Protein AF-A0AAW2H691-F1 (afdb_monomer_lite)

pLDDT: mean 77.67, std 19.79, range [30.47, 97.31]

InterPro domains:
  IPR005045 CDC50/LEM3 family [PF03381] (76-269)
  IPR011990 Tetratricopeptide-like helical domain superfamily [G3DSA:1.25.40.10] (344-490)
  IPR011990 Tetratricopeptide-like helical domain superfamily [G3DSA:1.25.40.10] (491-686)
  IPR011990 Tetratricopeptide-like helical domain superfamily [SSF48452] (494-654)
  IPR019734 Tetratricopeptide repeat [PF13181] (495-523)
  IPR019734 Tetratricopeptide repeat [PF13181] (530-559)
  IPR019734 Tetratricopeptide repeat [PF13181] (562-594)
  IPR019734 Tetratricopeptide repeat [PS50005] (494-527)
  IPR019734 Tetratricopeptide repeat [PS50005] (528-561)
  IPR019734 Tetratricopeptide repeat [PS50005] (562-595)
  IPR019734 Tetratricopeptide repeat [SM00028] (494-527)
  IPR019734 Tetratricopeptide repeat [SM00028] (528-561)
  IPR019734 Tetratricopeptide repeat [SM00028] (562-595)
  IPR019734 Tetratricopeptide repeat [SM00028] (596-628)

Organism: NCBI:txid328185

Secondary structure (DSSP, 8-state):
-HHHHHHHHHHHHHHTT-S------S--HHHHHHHHHHHHHHHHHHHHHHHHHHH--EEEEEE-SSEEEEEEEEESS-EEEEEEEEEES--TT-HHHHH---HHHHTT---S--GGGTTSSEETTEEESS-SHHHHT----EEEETTBPPB-TTSS-HHHHHH-------GGGEE--TTSPPPSS---GGG-HHHHHHHS--SSSEEEEEEEEEEE-SEEEEEEEEE---SSEEEEEEE---TT-S--HHHHHHHHHHHHHHHHHHHHHHHHHHHHT--TT-------HHHHHHHHHH-TTSHHHHHHH---TT--TT---B---S-HHHHHHHHHHHHHH-S--S---B-SS---HHHHHHHHHHTTS-HHHHHHHHHH-TT-HHHHHTTTT-TTS--TTHHHHHHHHHHHHHTTT-----PPPPTTSHHHHHHHHHHTT-HHHHHHHHHHHHHH-SS--TTHHHHHHHHHHTT-THHHHHHHHHHHH-TT-HHHHHHHHHHHHHTT-HHHHHHHHHHHHHH-TT-HHHHHHHHHHHHHTT-HHHHHHHHHHHHHH-TT-HHHHHHHHHHHHHTT-HHHHHHHHHHHHHH-TT-HHHHHHHHHHHHHTT-THHHHHHHHHHHTT-THHHHHHHHHHHHTT-HHHHHHHHHHHHHHH-TT-HHHHHHHHHHHHHHT-HHHHHHHHHT-

Radius of gyration: 41.48 Å; chains: 1; bounding box: 91×79×110 Å

Structure (mmCIF, N/CA/C/O backbone):
data_AF-A0AAW2H691-F1
#
_entry.id   AF-A0AAW2H691-F1
#
loop_
_atom_site.group_PDB
_atom_site.id
_atom_site.type_symbol
_atom_site.label_atom_id
_atom_site.label_alt_id
_atom_site.label_comp_id
_atom_site.label_asym_id
_atom_site.label_entity_id
_atom_site.label_seq_id
_atom_site.pdbx_PDB_ins_code
_atom_site.Cartn_x
_atom_site.Cartn_y
_atom_site.Cartn_z
_atom_site.occupancy
_atom_site.B_iso_or_equiv
_atom_site.auth_seq_id
_atom_site.auth_comp_id
_atom_site.auth_asym_id
_atom_site.auth_atom_id
_atom_site.pdbx_PDB_model_num
ATOM 1 N N . MET A 1 1 ? 37.740 -6.598 11.872 1.00 51.69 1 MET A N 1
ATOM 2 C CA . MET A 1 1 ? 37.565 -5.527 12.878 1.00 51.69 1 MET A CA 1
ATOM 3 C C . MET A 1 1 ? 37.112 -4.217 12.250 1.00 51.69 1 MET A C 1
ATOM 5 O O . MET A 1 1 ? 35.950 -3.901 12.420 1.00 51.69 1 MET A O 1
ATOM 9 N N . PHE A 1 2 ? 37.916 -3.538 11.422 1.00 54.78 2 PHE A N 1
ATOM 10 C CA . PHE A 1 2 ? 37.566 -2.215 10.861 1.00 54.78 2 PHE A CA 1
ATOM 11 C C . PHE A 1 2 ? 36.197 -2.120 10.156 1.00 54.78 2 PHE A C 1
ATOM 13 O O . PHE A 1 2 ? 35.456 -1.165 10.358 1.00 54.78 2 PHE A O 1
ATOM 20 N N . ILE A 1 3 ? 35.831 -3.127 9.356 1.00 51.53 3 ILE A N 1
ATOM 21 C CA . ILE A 1 3 ? 34.532 -3.162 8.659 1.00 51.53 3 ILE A CA 1
ATOM 22 C C . ILE A 1 3 ? 33.383 -3.421 9.641 1.00 51.53 3 ILE A C 1
ATOM 24 O O . ILE A 1 3 ? 32.302 -2.863 9.489 1.00 51.53 3 ILE A O 1
ATOM 28 N N . HIS A 1 4 ? 33.616 -4.242 10.664 1.00 60.12 4 HIS A N 1
ATOM 29 C CA . HIS A 1 4 ? 32.602 -4.560 11.664 1.00 60.12 4 HIS A CA 1
ATOM 30 C C . HIS A 1 4 ? 32.302 -3.343 12.546 1.00 60.12 4 HIS A C 1
ATOM 32 O O . HIS A 1 4 ? 31.137 -2.996 12.707 1.00 60.12 4 HIS A O 1
ATOM 38 N N . ASP A 1 5 ? 33.340 -2.627 12.986 1.00 67.81 5 ASP A N 1
ATOM 39 C CA . ASP A 1 5 ? 33.199 -1.387 13.757 1.00 67.81 5 ASP A CA 1
ATOM 40 C C . ASP A 1 5 ? 32.556 -0.269 12.931 1.00 67.81 5 ASP A C 1
ATOM 42 O O . ASP A 1 5 ? 31.710 0.474 13.429 1.00 67.81 5 ASP A O 1
ATOM 46 N N . PHE A 1 6 ? 32.895 -0.167 11.641 1.00 69.50 6 PHE A N 1
ATOM 47 C CA . PHE A 1 6 ? 32.246 0.777 10.733 1.00 69.50 6 PHE A CA 1
ATOM 48 C C . PHE A 1 6 ? 30.747 0.476 10.567 1.00 69.50 6 PHE A C 1
ATOM 50 O O . PHE A 1 6 ? 29.919 1.385 10.649 1.00 69.50 6 PHE A O 1
ATOM 57 N N . LEU A 1 7 ? 30.382 -0.797 10.386 1.00 54.78 7 LEU A N 1
ATOM 58 C CA . LEU A 1 7 ? 28.988 -1.225 10.238 1.00 54.78 7 LEU A CA 1
ATOM 59 C C . LEU A 1 7 ? 28.192 -1.083 11.541 1.00 54.78 7 LEU A C 1
ATOM 61 O O . LEU A 1 7 ? 27.039 -0.662 11.500 1.00 54.78 7 LEU A O 1
ATOM 65 N N . GLU A 1 8 ? 28.796 -1.373 12.694 1.00 66.19 8 GLU A N 1
ATOM 66 C CA . GLU A 1 8 ? 28.221 -1.104 14.018 1.00 66.19 8 GLU A CA 1
ATOM 67 C C . GLU A 1 8 ? 27.978 0.395 14.231 1.00 66.19 8 GLU A C 1
ATOM 69 O O . GLU A 1 8 ? 26.911 0.790 14.706 1.00 66.19 8 GLU A O 1
ATOM 74 N N . LYS A 1 9 ? 28.929 1.246 13.826 1.00 70.12 9 LYS A N 1
ATOM 75 C CA . LYS A 1 9 ? 28.822 2.707 13.923 1.00 70.12 9 LYS A CA 1
ATOM 76 C C . LYS A 1 9 ? 27.717 3.266 13.023 1.00 70.12 9 LYS A C 1
ATOM 78 O O . LYS A 1 9 ? 26.909 4.068 13.490 1.00 70.12 9 LYS A O 1
ATOM 83 N N . GLU A 1 10 ? 27.622 2.811 11.772 1.00 64.06 10 GLU A N 1
ATOM 84 C CA . GLU A 1 10 ? 26.516 3.159 10.862 1.00 64.06 10 GLU A CA 1
ATOM 85 C C . GLU A 1 10 ? 25.172 2.649 11.403 1.00 64.06 10 GLU A C 1
ATOM 87 O O . GLU A 1 10 ? 24.194 3.395 11.433 1.00 64.06 10 GLU A O 1
ATOM 92 N N . LYS A 1 11 ? 25.122 1.410 11.912 1.00 55.66 11 LYS A N 1
ATOM 93 C CA . LYS A 1 11 ? 23.921 0.818 12.520 1.00 55.66 11 LYS A CA 1
ATOM 94 C C . LYS A 1 11 ? 23.447 1.635 13.723 1.00 55.66 11 LYS A C 1
ATOM 96 O O . LYS A 1 11 ? 22.262 1.951 13.799 1.00 55.66 11 LYS A O 1
ATOM 101 N N . ARG A 1 12 ? 24.348 2.049 14.622 1.00 60.78 12 ARG A N 1
ATOM 102 C CA . ARG A 1 12 ? 24.020 2.938 15.753 1.00 60.78 12 ARG A CA 1
ATOM 103 C C . ARG A 1 12 ? 23.560 4.314 15.272 1.00 60.78 12 ARG A C 1
ATOM 105 O O . ARG A 1 12 ? 22.546 4.801 15.758 1.00 60.78 12 ARG A O 1
ATOM 112 N N . ALA A 1 13 ? 24.225 4.910 14.282 1.00 57.28 13 ALA A N 1
ATOM 113 C CA . ALA A 1 13 ? 23.828 6.205 13.723 1.00 57.28 13 ALA A CA 1
ATOM 114 C C . ALA A 1 13 ? 22.443 6.168 13.049 1.00 57.28 13 ALA A C 1
ATOM 116 O O . ALA A 1 13 ? 21.683 7.133 13.153 1.00 57.28 13 ALA A O 1
ATOM 117 N N . ILE A 1 14 ? 22.083 5.056 12.400 1.00 54.28 14 ILE A N 1
ATOM 118 C CA . ILE A 1 14 ? 20.759 4.836 11.799 1.00 54.28 14 ILE A CA 1
ATOM 119 C C . ILE A 1 14 ? 19.702 4.625 12.888 1.00 54.28 14 ILE A C 1
ATOM 121 O O . ILE A 1 14 ? 18.672 5.301 12.873 1.00 54.28 14 ILE A O 1
ATOM 125 N N . LEU A 1 15 ? 19.970 3.750 13.863 1.00 47.31 15 LEU A N 1
ATOM 126 C CA . LEU A 1 15 ? 19.059 3.476 14.982 1.00 47.31 15 LEU A CA 1
ATOM 127 C C . LEU A 1 15 ? 18.812 4.725 15.845 1.00 47.31 15 LEU A C 1
ATOM 129 O O . LEU A 1 15 ? 17.698 4.938 16.312 1.00 47.31 15 LEU A O 1
ATOM 133 N N . GLN A 1 16 ? 19.818 5.593 15.986 1.00 58.03 16 GLN A N 1
ATOM 134 C CA . GLN A 1 16 ? 19.736 6.863 16.717 1.00 58.03 16 GLN A CA 1
ATOM 135 C C . GLN A 1 16 ? 19.282 8.051 15.850 1.00 58.03 16 GLN A C 1
ATOM 137 O O . GLN A 1 16 ? 19.232 9.176 16.342 1.00 58.03 16 GLN A O 1
ATOM 142 N N . ARG A 1 17 ? 18.976 7.846 14.557 1.00 46.72 17 ARG A N 1
ATOM 143 C CA . ARG A 1 17 ? 18.640 8.915 13.586 1.00 46.72 17 ARG A CA 1
ATOM 144 C C . ARG A 1 17 ? 19.683 10.053 13.505 1.00 46.72 17 ARG A C 1
ATOM 146 O O . ARG A 1 17 ? 19.338 11.183 13.165 1.00 46.72 17 ARG A O 1
ATOM 153 N N . ARG A 1 18 ? 20.955 9.757 13.794 1.00 50.81 18 ARG A N 1
ATOM 154 C CA . ARG A 1 18 ? 22.105 10.687 13.775 1.00 50.81 18 ARG A CA 1
ATOM 155 C C . ARG A 1 18 ? 22.880 10.679 12.459 1.00 50.81 18 ARG A C 1
ATOM 157 O O . ARG A 1 18 ? 23.897 11.358 12.343 1.00 50.81 18 ARG A O 1
ATOM 164 N N . LYS A 1 19 ? 22.425 9.915 11.462 1.00 54.78 19 LYS A N 1
ATOM 165 C CA . LYS A 1 19 ? 23.013 9.964 10.122 1.00 54.78 19 LYS A CA 1
ATOM 166 C C . LYS A 1 19 ? 22.930 11.401 9.601 1.00 54.78 19 LYS A C 1
ATOM 168 O O . LYS A 1 19 ? 21.860 12.009 9.651 1.00 54.78 19 LYS A O 1
ATOM 173 N N . SER A 1 20 ? 24.056 11.947 9.145 1.00 53.62 20 SER A N 1
ATOM 174 C CA . SER A 1 20 ? 24.113 13.297 8.589 1.00 53.62 20 SER A CA 1
ATOM 175 C C . SER A 1 20 ? 23.133 13.392 7.419 1.00 53.62 20 SER A C 1
ATOM 177 O O . SER A 1 20 ? 23.271 12.732 6.391 1.00 53.62 20 SER A O 1
ATOM 179 N N . GLY A 1 21 ? 22.076 14.173 7.615 1.00 49.16 21 GLY A N 1
ATOM 180 C CA . GLY A 1 21 ? 21.036 14.410 6.628 1.00 49.16 21 GLY A CA 1
ATOM 181 C C . GLY A 1 21 ? 20.953 15.899 6.354 1.00 49.16 21 GLY A C 1
ATOM 182 O O . GLY A 1 21 ? 20.844 16.698 7.281 1.00 49.16 21 GLY A O 1
ATOM 183 N N . VAL A 1 22 ? 20.996 16.284 5.083 1.00 49.00 22 VAL A N 1
ATOM 184 C CA . VAL A 1 22 ? 20.744 17.672 4.695 1.00 49.00 22 VAL A CA 1
ATOM 185 C C . VAL A 1 22 ? 19.233 17.886 4.691 1.00 49.00 22 VAL A C 1
ATOM 187 O O . VAL A 1 22 ? 18.541 17.416 3.787 1.00 49.00 22 VAL A O 1
ATOM 190 N N . TYR A 1 23 ? 18.714 18.602 5.691 1.00 46.09 23 TYR A N 1
ATOM 191 C CA . TYR A 1 23 ? 17.346 19.117 5.646 1.00 46.09 23 TYR A CA 1
ATOM 192 C C . TYR A 1 23 ? 17.283 20.221 4.594 1.00 46.09 23 TYR A C 1
ATOM 194 O O . TYR A 1 23 ? 17.737 21.343 4.804 1.00 46.09 23 TYR A O 1
ATOM 202 N N . ARG A 1 24 ? 16.748 19.889 3.420 1.00 47.25 24 ARG A N 1
ATOM 203 C CA . ARG A 1 24 ? 16.497 20.876 2.369 1.00 47.25 24 ARG A CA 1
ATOM 204 C C . ARG A 1 24 ? 15.212 21.620 2.723 1.00 47.25 24 ARG A C 1
ATOM 206 O O . ARG A 1 24 ? 14.139 21.039 2.573 1.00 47.25 24 ARG A O 1
ATOM 213 N N . SER A 1 25 ? 15.312 22.874 3.173 1.00 52.81 25 SER A N 1
ATOM 214 C CA . SER A 1 25 ? 14.122 23.709 3.383 1.00 52.81 25 SER A CA 1
ATOM 215 C C . SER A 1 25 ? 13.312 23.810 2.083 1.00 52.81 25 SER A C 1
ATOM 217 O O . SER A 1 25 ? 13.848 23.770 0.961 1.00 52.81 25 SER A O 1
ATOM 219 N N . GLN A 1 26 ? 11.990 23.876 2.220 1.00 52.69 26 GLN A N 1
ATOM 220 C CA . GLN A 1 26 ? 11.104 24.052 1.081 1.00 52.69 26 GLN A CA 1
ATOM 221 C C . GLN A 1 26 ? 11.210 25.493 0.557 1.00 52.69 26 GLN A C 1
ATOM 223 O O . GLN A 1 26 ? 10.656 26.422 1.122 1.00 52.69 26 GLN A O 1
ATOM 228 N N . MET A 1 27 ? 11.893 25.608 -0.588 1.00 55.34 27 MET A N 1
ATOM 229 C CA . MET A 1 27 ? 11.710 26.624 -1.638 1.00 55.34 27 MET A CA 1
ATOM 230 C C . MET A 1 27 ? 12.271 28.048 -1.438 1.00 55.34 27 MET A C 1
ATOM 232 O O . MET A 1 27 ? 11.568 29.017 -1.729 1.00 55.34 27 MET A O 1
ATOM 236 N N . ASN A 1 28 ? 13.582 28.160 -1.191 1.00 57.62 28 ASN A N 1
ATOM 237 C CA . ASN A 1 28 ? 14.341 29.407 -1.397 1.00 57.62 28 ASN A CA 1
ATOM 238 C C . ASN A 1 28 ? 14.235 29.941 -2.843 1.00 57.62 28 ASN A C 1
ATOM 240 O O . ASN A 1 28 ? 14.207 29.154 -3.799 1.00 57.62 28 ASN A O 1
ATOM 244 N N . ILE A 1 29 ? 14.281 31.269 -3.024 1.00 61.91 29 ILE A N 1
ATOM 245 C CA . ILE A 1 29 ? 14.351 31.944 -4.345 1.00 61.91 29 ILE A CA 1
ATOM 246 C C . ILE A 1 29 ? 15.459 31.361 -5.244 1.00 61.91 29 ILE A C 1
ATOM 248 O O . ILE A 1 29 ? 15.217 31.076 -6.418 1.00 61.91 29 ILE A O 1
ATOM 252 N N . ASN A 1 30 ? 16.626 31.048 -4.673 1.00 65.75 30 ASN A N 1
ATOM 253 C CA . ASN A 1 30 ? 17.760 30.452 -5.396 1.00 65.75 30 ASN A CA 1
ATOM 254 C C . ASN A 1 30 ? 17.453 29.069 -5.991 1.00 65.75 30 ASN A C 1
ATOM 256 O O . ASN A 1 30 ? 18.055 28.647 -6.975 1.00 65.75 30 ASN A O 1
ATOM 260 N N . ARG A 1 31 ? 16.506 28.333 -5.403 1.00 68.81 31 ARG A N 1
ATOM 261 C CA . ARG A 1 31 ? 16.093 27.028 -5.923 1.00 68.81 31 ARG A CA 1
ATOM 262 C C . ARG A 1 31 ? 15.112 27.179 -7.085 1.00 68.81 31 ARG A C 1
ATOM 264 O O . ARG A 1 31 ? 15.073 26.313 -7.948 1.00 68.81 31 ARG A O 1
ATOM 271 N N . LYS A 1 32 ? 14.350 28.274 -7.132 1.00 71.19 32 LYS A N 1
ATOM 272 C CA . LYS A 1 32 ? 13.419 28.580 -8.230 1.00 71.19 32 LYS A CA 1
ATOM 273 C C . LYS A 1 32 ? 14.173 29.057 -9.468 1.00 71.19 32 LYS A C 1
ATOM 275 O O . LYS A 1 32 ? 13.913 28.558 -10.555 1.00 71.19 32 LYS A O 1
ATOM 280 N N . THR A 1 33 ? 15.183 29.912 -9.298 1.00 76.62 33 THR A N 1
ATOM 281 C CA . THR A 1 33 ? 16.105 30.272 -10.390 1.00 76.62 33 THR A CA 1
ATOM 282 C C . THR A 1 33 ? 16.872 29.054 -10.904 1.00 76.62 33 THR A C 1
ATOM 284 O O . THR A 1 33 ? 17.030 28.897 -12.112 1.00 76.62 33 THR A O 1
ATOM 287 N N . PHE A 1 34 ? 17.256 28.130 -10.016 1.00 82.44 34 PHE A N 1
ATOM 288 C CA . PHE A 1 34 ? 17.839 26.847 -10.412 1.00 82.44 34 PHE A CA 1
ATOM 289 C C . PHE A 1 34 ? 16.868 25.976 -11.227 1.00 82.44 34 PHE A C 1
ATOM 291 O O . PHE A 1 34 ? 17.248 25.464 -12.274 1.00 82.44 34 PHE A O 1
ATOM 298 N N . VAL A 1 35 ? 15.610 25.823 -10.791 1.00 86.00 35 VAL A N 1
ATOM 299 C CA . VAL A 1 35 ? 14.591 25.043 -11.524 1.00 86.00 35 VAL A CA 1
ATOM 300 C C . VAL A 1 35 ? 14.300 25.656 -12.896 1.00 86.00 35 VAL A C 1
ATOM 302 O O . VAL A 1 35 ? 14.228 24.921 -13.880 1.00 86.00 35 VAL A O 1
ATOM 305 N N . LEU A 1 36 ? 14.214 26.986 -12.988 1.00 89.31 36 LEU A N 1
ATOM 306 C CA . LEU A 1 36 ? 14.107 27.687 -14.268 1.00 89.31 36 LEU A CA 1
ATOM 307 C C . LEU A 1 36 ? 15.329 27.423 -15.162 1.00 89.31 36 LEU A C 1
ATOM 309 O O . LEU A 1 36 ? 15.171 27.129 -16.344 1.00 89.31 36 LEU A O 1
ATOM 313 N N . GLY A 1 37 ? 16.537 27.463 -14.593 1.00 90.75 37 GLY A N 1
ATOM 314 C CA . GLY A 1 37 ? 17.774 27.126 -15.302 1.00 90.75 37 GLY A CA 1
ATOM 315 C C . GLY A 1 37 ? 17.771 25.698 -15.852 1.00 90.75 37 GLY A C 1
ATOM 316 O O . GLY A 1 37 ? 18.134 25.486 -17.006 1.00 90.75 37 GLY A O 1
ATOM 317 N N . VAL A 1 38 ? 17.284 24.725 -15.074 1.00 92.00 38 VAL A N 1
ATOM 318 C CA . VAL A 1 38 ? 17.109 23.331 -15.525 1.00 92.00 38 VAL A CA 1
ATOM 319 C C . VAL A 1 38 ? 16.088 23.236 -16.663 1.00 92.00 38 VAL A C 1
ATOM 321 O O . VAL A 1 38 ? 16.323 22.516 -17.635 1.00 92.00 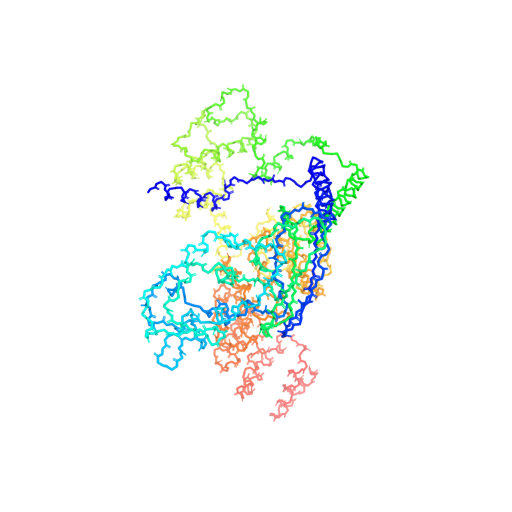38 VAL A O 1
ATOM 324 N N . GLY A 1 39 ? 14.974 23.969 -16.577 1.00 94.00 39 GLY A N 1
ATOM 325 C CA . GLY A 1 39 ? 13.968 24.028 -17.639 1.00 94.00 39 GLY A CA 1
ATOM 326 C C . GLY A 1 39 ? 14.544 24.552 -18.958 1.00 94.00 39 GLY A C 1
ATOM 327 O O . GLY A 1 39 ? 14.438 23.885 -19.988 1.00 94.00 39 GLY A O 1
ATOM 328 N N . LEU A 1 40 ? 15.239 25.693 -18.916 1.00 94.62 40 LEU A N 1
ATOM 329 C CA . LEU A 1 40 ? 15.889 26.295 -20.087 1.00 94.62 40 LEU A CA 1
ATOM 330 C C . LEU A 1 40 ? 16.988 25.400 -20.674 1.00 94.62 40 LEU A C 1
ATOM 332 O O . LEU A 1 40 ? 17.075 25.254 -21.894 1.00 94.62 40 LEU A O 1
ATOM 336 N N . LEU A 1 41 ? 17.788 24.756 -19.820 1.00 95.31 41 LEU A N 1
ATOM 337 C CA . LEU A 1 41 ? 18.822 23.819 -20.255 1.00 95.31 41 LEU A CA 1
ATOM 338 C C . LEU A 1 41 ? 18.223 22.617 -20.998 1.00 95.31 41 LEU A C 1
ATOM 340 O O . LEU A 1 41 ? 18.747 22.222 -22.036 1.00 95.31 41 LEU A O 1
ATOM 344 N N . ASN A 1 42 ? 17.109 22.059 -20.513 1.00 95.50 42 ASN A N 1
ATOM 345 C CA . ASN A 1 42 ? 16.426 20.951 -21.186 1.00 95.50 42 ASN A CA 1
ATOM 346 C C . ASN A 1 42 ? 15.892 21.344 -22.565 1.00 95.50 42 ASN A C 1
ATOM 348 O O . ASN A 1 42 ? 16.020 20.563 -23.509 1.00 95.50 42 ASN A O 1
ATOM 352 N N . VAL A 1 43 ? 15.347 22.558 -22.702 1.00 96.38 43 VAL A N 1
ATOM 353 C CA . VAL A 1 43 ? 14.928 23.079 -24.010 1.00 96.38 43 VAL A CA 1
ATOM 354 C C . VAL A 1 43 ? 16.134 23.207 -24.940 1.00 96.38 43 VAL A C 1
ATOM 356 O O . VAL A 1 43 ? 16.074 22.716 -26.063 1.00 96.38 43 VAL A O 1
ATOM 359 N N . ALA A 1 44 ? 17.242 23.790 -24.473 1.00 96.00 44 ALA A N 1
ATOM 360 C CA . ALA A 1 44 ? 18.457 23.953 -25.275 1.00 96.00 44 ALA A CA 1
ATOM 361 C C . ALA A 1 44 ? 19.069 22.608 -25.712 1.00 96.00 44 ALA A C 1
ATOM 363 O O . ALA A 1 44 ? 19.406 22.421 -26.879 1.00 96.00 44 ALA A O 1
ATOM 364 N N . LEU A 1 45 ? 19.180 21.636 -24.804 1.00 94.25 45 LEU A N 1
ATOM 365 C CA . LEU A 1 45 ? 19.681 20.300 -25.141 1.00 94.25 45 LEU A CA 1
ATOM 366 C C . LEU A 1 45 ? 18.736 19.567 -26.102 1.00 94.25 45 LEU A C 1
ATOM 368 O O . LEU A 1 45 ? 19.190 18.937 -27.057 1.00 94.25 45 LEU A O 1
ATOM 372 N N . GLY A 1 46 ? 17.424 19.685 -25.885 1.00 94.69 46 GLY A N 1
ATOM 373 C CA . GLY A 1 46 ? 16.411 19.104 -26.758 1.00 94.69 46 GLY A CA 1
ATOM 374 C C . GLY A 1 46 ? 16.444 19.686 -28.174 1.00 94.69 46 GLY A C 1
ATOM 375 O O . GLY A 1 46 ? 16.343 18.930 -29.139 1.00 94.69 46 GLY A O 1
ATOM 376 N N . THR A 1 47 ? 16.648 20.999 -28.329 1.00 93.88 47 THR A N 1
ATOM 377 C CA . THR A 1 47 ? 16.759 21.642 -29.650 1.00 93.88 47 THR A CA 1
ATOM 378 C C . THR A 1 47 ? 18.062 21.290 -30.361 1.00 93.88 47 THR A C 1
ATOM 380 O O . THR A 1 47 ? 18.027 21.000 -31.557 1.00 93.88 47 THR A O 1
ATOM 383 N N . ILE A 1 48 ? 19.191 21.227 -29.644 1.00 92.38 48 ILE A N 1
ATOM 384 C CA . ILE A 1 48 ? 20.466 20.742 -30.199 1.00 92.38 48 ILE A CA 1
ATOM 385 C C . ILE A 1 48 ? 20.294 19.317 -30.732 1.00 92.38 48 ILE A C 1
ATOM 387 O O . ILE A 1 48 ? 20.668 19.035 -31.869 1.00 92.38 48 ILE A O 1
ATOM 391 N N . LEU A 1 49 ? 19.670 18.435 -29.947 1.00 92.06 49 LEU A N 1
ATOM 392 C CA . LEU A 1 49 ? 19.421 17.049 -30.338 1.00 92.06 49 LEU A CA 1
ATOM 393 C C . LEU A 1 49 ? 18.438 16.938 -31.519 1.00 92.06 49 LEU A C 1
ATOM 395 O O . LEU A 1 49 ? 18.621 16.124 -32.422 1.00 92.06 49 LEU A O 1
ATOM 399 N N . ALA A 1 50 ? 17.404 17.780 -31.559 1.00 92.25 50 ALA A N 1
ATOM 400 C CA . ALA A 1 50 ? 16.497 17.840 -32.703 1.00 92.25 50 ALA A CA 1
ATOM 401 C C . ALA A 1 50 ? 17.243 18.254 -33.980 1.00 92.25 50 ALA A C 1
ATOM 403 O O . ALA A 1 50 ? 17.017 17.687 -35.050 1.00 92.25 50 ALA A O 1
ATOM 404 N N . PHE A 1 51 ? 18.173 19.203 -33.868 1.00 91.12 51 PHE A N 1
ATOM 405 C CA . PHE A 1 51 ? 18.966 19.678 -34.993 1.00 91.12 51 PHE A CA 1
ATOM 406 C C . PHE A 1 51 ? 19.980 18.640 -35.486 1.00 91.12 51 PHE A C 1
ATOM 408 O O . PHE A 1 51 ? 20.150 18.483 -36.699 1.00 91.12 51 PHE A O 1
ATOM 415 N N . THR A 1 52 ? 20.613 17.883 -34.582 1.00 89.31 52 THR A N 1
ATOM 416 C CA . THR A 1 52 ? 21.487 16.766 -34.978 1.00 89.31 52 THR A CA 1
ATOM 417 C C . THR A 1 52 ? 20.693 15.690 -35.718 1.00 89.31 52 THR A C 1
ATOM 419 O O . THR A 1 52 ? 21.099 15.285 -36.806 1.00 89.31 52 THR A O 1
ATOM 422 N N . TYR A 1 53 ? 19.514 15.297 -35.222 1.00 90.81 53 TYR A N 1
ATOM 423 C CA . TYR A 1 53 ? 18.650 14.326 -35.907 1.00 90.81 53 TYR A CA 1
ATOM 424 C C . TYR A 1 53 ? 18.038 14.838 -37.214 1.00 90.81 53 TYR A C 1
ATOM 426 O O . TYR A 1 53 ? 17.791 14.045 -38.126 1.00 90.81 53 TYR A O 1
ATOM 434 N N . ALA A 1 54 ? 17.778 16.141 -37.330 1.00 87.88 54 ALA A N 1
ATOM 435 C CA . ALA A 1 54 ? 17.305 16.747 -38.572 1.00 87.88 54 ALA A CA 1
ATOM 436 C C . ALA A 1 54 ? 18.382 16.706 -39.667 1.00 87.88 54 ALA A C 1
ATOM 438 O O . ALA A 1 54 ? 18.058 16.515 -40.839 1.00 87.88 54 ALA A O 1
ATOM 439 N N . ARG A 1 55 ? 19.657 16.853 -39.281 1.00 86.94 55 ARG A N 1
ATOM 440 C CA . ARG A 1 55 ? 20.809 16.786 -40.191 1.00 86.94 55 ARG A CA 1
ATOM 441 C C . ARG A 1 55 ? 21.256 15.366 -40.526 1.00 86.94 55 ARG A C 1
ATOM 443 O O . ARG A 1 55 ? 21.908 15.207 -41.555 1.00 86.94 55 ARG A O 1
ATOM 450 N N . LEU A 1 56 ? 20.919 14.387 -39.685 1.00 88.44 56 LEU A N 1
ATOM 451 C CA . LEU A 1 56 ? 21.286 12.986 -39.867 1.00 88.44 56 LEU A CA 1
ATOM 452 C C . LEU A 1 56 ? 20.603 12.399 -41.106 1.00 88.44 56 LEU A C 1
ATOM 454 O O . LEU A 1 56 ? 19.366 12.366 -41.191 1.00 88.44 56 LEU A O 1
ATOM 458 N N . HIS A 1 57 ? 21.403 11.909 -42.052 1.00 88.56 57 HIS A N 1
ATOM 459 C CA . HIS A 1 57 ? 20.875 11.189 -43.200 1.00 88.56 57 HIS A CA 1
ATOM 460 C C . HIS A 1 57 ? 20.599 9.727 -42.830 1.00 88.56 57 HIS A C 1
ATOM 462 O O . HIS A 1 57 ? 21.479 9.003 -42.362 1.00 88.56 57 HIS A O 1
ATOM 468 N N . GLN A 1 58 ? 19.351 9.300 -43.031 1.00 90.31 58 GLN A N 1
ATOM 469 C CA . GLN A 1 58 ? 18.926 7.921 -42.831 1.00 90.31 58 GLN A CA 1
ATOM 470 C C . GLN A 1 58 ? 17.992 7.506 -43.966 1.00 90.31 58 GLN A C 1
ATOM 472 O O . GLN A 1 58 ? 17.042 8.228 -44.280 1.00 90.31 58 GLN A O 1
ATOM 477 N N . VAL A 1 59 ? 18.238 6.330 -44.536 1.00 91.62 59 VAL A N 1
ATOM 478 C CA . VAL A 1 59 ? 17.408 5.706 -45.572 1.00 91.62 59 VAL A CA 1
ATOM 479 C C . VAL A 1 59 ? 16.929 4.360 -45.046 1.00 91.62 59 VAL A C 1
ATOM 481 O O . VAL A 1 59 ? 17.706 3.614 -44.461 1.00 91.62 59 VAL A O 1
ATOM 484 N N . THR A 1 60 ? 15.638 4.066 -45.189 1.00 93.25 60 THR A N 1
ATOM 485 C CA . THR A 1 60 ? 15.029 2.793 -44.774 1.00 93.25 60 THR A CA 1
ATOM 486 C C . THR A 1 60 ? 14.358 2.161 -45.981 1.00 93.25 60 THR A C 1
ATOM 488 O O . THR A 1 60 ? 13.566 2.823 -46.645 1.00 93.25 60 THR A O 1
ATOM 491 N N . ILE A 1 61 ? 14.708 0.913 -46.273 1.00 94.19 61 ILE A N 1
ATOM 492 C CA . ILE A 1 61 ? 14.241 0.168 -47.443 1.00 94.19 61 ILE A CA 1
ATOM 493 C C . ILE A 1 61 ? 13.572 -1.101 -46.935 1.00 94.19 61 ILE A C 1
ATOM 495 O O . ILE A 1 61 ? 14.235 -1.964 -46.361 1.00 94.19 61 ILE A O 1
ATOM 499 N N . GLU A 1 62 ? 12.263 -1.206 -47.128 1.00 93.94 62 GLU A N 1
ATOM 500 C CA . GLU A 1 62 ? 11.506 -2.427 -46.850 1.00 93.94 62 GLU A CA 1
ATOM 501 C C . GLU A 1 62 ? 11.635 -3.394 -48.030 1.00 93.94 62 GLU A C 1
ATOM 503 O O . GLU A 1 62 ? 11.626 -2.973 -49.188 1.00 93.94 62 GLU A O 1
ATOM 508 N N . TYR A 1 63 ? 11.784 -4.687 -47.744 1.00 93.81 63 TYR A N 1
ATOM 509 C CA . TYR A 1 63 ? 11.998 -5.705 -48.774 1.00 93.81 63 TYR A CA 1
ATOM 510 C C . TYR A 1 63 ? 11.224 -6.999 -48.465 1.00 93.81 63 TYR A C 1
ATOM 512 O O . TYR A 1 63 ? 10.915 -7.278 -47.301 1.00 93.81 63 TYR A O 1
ATOM 520 N N . PRO A 1 64 ? 10.860 -7.788 -49.498 1.00 90.00 64 PRO A N 1
ATOM 521 C CA . PRO A 1 64 ? 9.999 -8.958 -49.338 1.00 90.00 64 PRO A CA 1
ATOM 522 C C . PRO A 1 64 ? 10.681 -10.096 -48.568 1.00 90.00 64 PRO A C 1
ATOM 524 O O . PRO A 1 64 ? 11.906 -10.177 -48.473 1.00 90.00 64 PRO A O 1
ATOM 527 N N . GLN A 1 65 ? 9.873 -11.026 -48.046 1.00 85.69 65 GLN A N 1
ATOM 528 C CA . GLN A 1 65 ? 10.352 -12.169 -47.257 1.00 85.69 65 GLN A CA 1
ATOM 529 C C . GLN A 1 65 ? 11.175 -13.188 -48.057 1.00 85.69 65 GLN A C 1
ATOM 531 O O . GLN A 1 65 ? 12.047 -13.830 -47.479 1.00 85.69 65 GLN A O 1
ATOM 536 N N . ARG A 1 66 ? 10.907 -13.345 -49.359 1.00 88.12 66 ARG A N 1
ATOM 537 C CA . ARG A 1 66 ? 11.648 -14.242 -50.257 1.00 88.12 66 ARG A CA 1
ATOM 538 C C . ARG A 1 66 ? 11.893 -13.572 -51.604 1.00 88.12 66 ARG A C 1
ATOM 540 O O . ARG A 1 66 ? 11.003 -12.889 -52.107 1.00 88.12 66 ARG A O 1
ATOM 547 N N . GLY A 1 67 ? 13.062 -13.820 -52.190 1.00 89.75 67 GLY A N 1
ATOM 548 C CA . GLY A 1 67 ? 13.436 -13.361 -53.531 1.00 89.75 67 GLY A CA 1
ATOM 549 C C . GLY A 1 67 ? 14.545 -12.311 -53.528 1.00 89.75 67 GLY A C 1
ATOM 550 O O . GLY A 1 67 ? 15.157 -12.035 -52.498 1.00 89.75 67 GLY A O 1
ATOM 551 N N . THR A 1 68 ? 14.810 -11.737 -54.698 1.00 91.25 68 THR A N 1
ATOM 552 C CA . THR A 1 68 ? 15.857 -10.731 -54.897 1.00 91.25 68 THR A CA 1
ATOM 553 C C . THR A 1 68 ? 15.259 -9.351 -55.143 1.00 91.25 68 THR A C 1
ATOM 555 O O . THR A 1 68 ? 14.346 -9.219 -55.958 1.00 91.25 68 THR A O 1
ATOM 558 N N . LEU A 1 69 ? 15.785 -8.321 -54.480 1.00 92.69 69 LEU A N 1
ATOM 559 C CA . LEU A 1 69 ? 15.407 -6.923 -54.705 1.00 92.69 69 LEU A CA 1
ATOM 560 C C . LEU A 1 69 ? 16.649 -6.103 -55.056 1.00 92.69 69 LEU A C 1
ATOM 562 O O . LEU A 1 69 ? 17.597 -6.058 -54.275 1.00 92.69 69 LEU A O 1
ATOM 566 N N . SER A 1 70 ? 16.606 -5.414 -56.194 1.00 92.12 70 SER A N 1
ATOM 567 C CA . SER A 1 70 ? 17.604 -4.415 -56.577 1.00 92.12 70 SER A CA 1
ATOM 568 C C . SER A 1 70 ? 17.030 -3.020 -56.349 1.00 92.12 70 SER A C 1
ATOM 570 O O . SER A 1 70 ? 15.993 -2.674 -56.916 1.00 92.12 70 SER A O 1
ATOM 572 N N . TYR A 1 71 ? 17.685 -2.222 -55.510 1.00 91.44 71 TYR A N 1
ATOM 573 C CA . TYR A 1 71 ? 17.240 -0.879 -55.139 1.00 91.44 71 TYR A CA 1
ATOM 574 C C . TYR A 1 71 ? 18.334 0.155 -55.419 1.00 91.44 71 TYR A C 1
ATOM 576 O O . TYR A 1 71 ? 19.475 -0.009 -54.992 1.00 91.44 71 TYR A O 1
ATOM 584 N N . SER A 1 72 ? 17.975 1.247 -56.100 1.00 92.06 72 SER A N 1
ATOM 585 C CA . SER A 1 72 ? 18.875 2.383 -56.331 1.00 92.06 72 SER A CA 1
ATOM 586 C C . SER A 1 72 ? 18.933 3.264 -55.081 1.00 92.06 72 SER A C 1
ATOM 588 O O . SER A 1 72 ? 18.040 4.078 -54.836 1.00 92.06 72 SER A O 1
ATOM 590 N N . LEU A 1 73 ? 19.998 3.122 -54.297 1.00 89.75 73 LEU A N 1
ATOM 591 C CA . LEU A 1 73 ? 20.271 3.907 -53.099 1.00 89.75 73 LEU A CA 1
ATOM 592 C C . LEU A 1 73 ? 20.852 5.275 -53.481 1.00 89.75 73 LEU A C 1
ATOM 594 O O . LEU A 1 73 ? 21.962 5.358 -53.997 1.00 89.75 73 LEU A O 1
ATOM 598 N N . ASP A 1 74 ? 20.106 6.348 -53.220 1.00 89.62 74 ASP A N 1
ATOM 599 C CA . ASP A 1 74 ? 20.548 7.724 -53.473 1.00 89.62 74 ASP A CA 1
ATOM 600 C C . ASP A 1 74 ? 21.220 8.324 -52.228 1.00 89.62 74 ASP A C 1
ATOM 602 O O . ASP A 1 74 ? 20.555 8.671 -51.246 1.00 89.62 74 ASP A O 1
ATOM 606 N N . ILE A 1 75 ? 22.551 8.426 -52.261 1.00 90.19 75 ILE A N 1
ATOM 607 C CA . ILE A 1 75 ? 23.374 8.917 -51.156 1.00 90.19 75 ILE A CA 1
ATOM 608 C C . ILE A 1 75 ? 23.639 10.410 -51.319 1.00 90.19 75 ILE A C 1
ATOM 610 O O . ILE A 1 75 ? 24.309 10.861 -52.249 1.00 90.19 75 ILE A O 1
ATOM 614 N N . LYS A 1 76 ? 23.153 11.202 -50.357 1.00 86.62 76 LYS A N 1
ATOM 615 C CA . LYS A 1 76 ? 23.249 12.672 -50.410 1.00 86.62 76 LYS A CA 1
ATOM 616 C C . LYS A 1 76 ? 24.629 13.220 -50.041 1.00 86.62 76 LYS A C 1
ATOM 618 O O . LYS A 1 76 ? 24.962 14.339 -50.447 1.00 86.62 76 LYS A O 1
ATOM 623 N N . ARG A 1 77 ? 25.409 12.480 -49.248 1.00 87.00 77 ARG A N 1
ATOM 624 C CA . ARG A 1 77 ? 26.717 12.892 -48.715 1.00 87.00 77 ARG A CA 1
ATOM 625 C C . ARG A 1 77 ? 27.669 11.706 -48.637 1.00 87.00 77 ARG A C 1
ATOM 627 O O . ARG A 1 77 ? 27.262 10.649 -48.160 1.00 87.00 77 ARG A O 1
ATOM 634 N N . SER A 1 78 ? 28.917 11.921 -49.052 1.00 90.88 78 SER A N 1
ATOM 635 C CA . SER A 1 78 ? 29.983 10.931 -48.911 1.00 90.88 78 SER A CA 1
ATOM 636 C C . SER A 1 78 ? 30.355 10.773 -47.439 1.00 90.88 78 SER A C 1
ATOM 638 O O . SER A 1 78 ? 30.827 11.735 -46.831 1.00 90.88 78 SER A O 1
ATOM 640 N N . ALA A 1 79 ? 30.113 9.598 -46.864 1.00 89.56 79 ALA A N 1
ATOM 641 C CA . ALA A 1 79 ? 30.391 9.300 -45.462 1.00 89.56 79 ALA A CA 1
ATOM 642 C C . ALA A 1 79 ? 30.454 7.784 -45.228 1.00 89.56 79 ALA A C 1
ATOM 644 O O . ALA A 1 79 ? 30.062 6.985 -46.080 1.00 89.56 79 ALA A O 1
ATOM 645 N N . GLU A 1 80 ? 30.919 7.390 -44.046 1.00 91.00 80 GLU A N 1
ATOM 646 C CA . GLU A 1 80 ? 30.724 6.033 -43.542 1.00 91.00 80 GLU A CA 1
ATOM 647 C C . GLU A 1 80 ? 29.274 5.877 -43.062 1.00 91.00 80 GLU A C 1
ATOM 649 O O . GLU A 1 80 ? 28.781 6.680 -42.269 1.00 91.00 80 GLU A O 1
ATOM 654 N N . TYR A 1 81 ? 28.581 4.848 -43.541 1.00 92.19 81 TYR A N 1
ATOM 655 C CA . TYR A 1 81 ? 27.218 4.511 -43.154 1.00 92.19 81 TYR A CA 1
ATOM 656 C C . TYR A 1 81 ? 27.206 3.206 -42.366 1.00 92.19 81 TYR A C 1
ATOM 658 O O . TYR A 1 81 ? 27.769 2.192 -42.777 1.00 92.19 81 TYR A O 1
ATOM 666 N N . ASN A 1 82 ? 26.487 3.218 -41.247 1.00 93.75 82 ASN A N 1
ATOM 667 C CA . ASN A 1 82 ? 26.125 2.004 -40.535 1.00 93.75 82 ASN A CA 1
ATOM 668 C C . ASN A 1 82 ? 24.899 1.390 -41.208 1.00 93.75 82 ASN A C 1
ATOM 670 O O . ASN A 1 82 ? 23.851 2.038 -41.323 1.00 93.75 82 ASN A O 1
ATOM 674 N N . MET A 1 83 ? 25.028 0.134 -41.614 1.00 94.00 83 MET A N 1
ATOM 675 C CA . MET A 1 83 ? 23.946 -0.647 -42.183 1.00 94.00 83 MET A CA 1
ATOM 676 C C . MET A 1 83 ? 23.318 -1.504 -41.089 1.00 94.00 83 MET A C 1
ATOM 678 O O . MET A 1 83 ? 23.949 -2.407 -40.542 1.00 94.00 83 MET A O 1
ATOM 682 N N . TYR A 1 84 ? 22.058 -1.234 -40.772 1.00 95.06 84 TYR A N 1
ATOM 683 C CA . TYR A 1 84 ? 21.277 -2.005 -39.816 1.00 95.06 84 TYR A CA 1
ATOM 684 C C . TYR A 1 84 ? 20.232 -2.852 -40.529 1.00 95.06 84 TYR A C 1
ATOM 686 O O . TYR A 1 84 ? 19.565 -2.385 -41.449 1.00 95.06 84 TYR A O 1
ATOM 694 N N . ILE A 1 85 ? 20.009 -4.058 -40.025 1.00 94.69 85 ILE A N 1
ATOM 695 C CA . ILE A 1 85 ? 18.782 -4.804 -40.298 1.00 94.69 85 ILE A CA 1
ATOM 696 C C . ILE A 1 85 ? 17.739 -4.412 -39.256 1.00 94.69 85 ILE A C 1
ATOM 698 O O . ILE A 1 85 ? 18.023 -4.391 -38.057 1.00 94.69 85 ILE A O 1
ATOM 702 N N . GLN A 1 86 ? 16.540 -4.072 -39.708 1.00 95.12 86 GLN A N 1
ATOM 703 C CA . GLN A 1 86 ? 15.383 -3.804 -38.870 1.00 95.12 86 GLN A CA 1
ATOM 704 C C . GLN A 1 86 ? 14.383 -4.942 -39.046 1.00 95.12 86 GLN A C 1
ATOM 706 O O . GLN A 1 86 ? 13.907 -5.194 -40.152 1.00 95.12 86 GLN A O 1
ATOM 711 N N . LEU A 1 87 ? 14.054 -5.603 -37.942 1.00 94.81 87 LEU A N 1
ATOM 712 C CA . LEU A 1 87 ? 13.038 -6.649 -37.894 1.00 94.81 87 LEU A CA 1
ATOM 713 C C . LEU A 1 87 ? 11.884 -6.173 -37.034 1.00 94.81 87 LEU A C 1
ATOM 715 O O . LEU A 1 87 ? 12.108 -5.623 -35.958 1.00 94.81 87 LEU A O 1
ATOM 719 N N . SER A 1 88 ? 10.660 -6.377 -37.514 1.00 94.06 88 SER A N 1
ATOM 720 C CA . SER A 1 88 ? 9.431 -6.058 -36.786 1.00 94.06 88 SER A CA 1
ATOM 721 C C . SER A 1 88 ? 8.528 -7.283 -36.698 1.00 94.06 88 SER A C 1
ATOM 723 O O . SER A 1 88 ? 8.423 -8.060 -37.647 1.00 94.06 88 SER A O 1
ATOM 725 N N . GLY A 1 89 ? 7.882 -7.457 -35.544 1.00 92.38 89 GLY A N 1
ATOM 726 C CA . GLY A 1 89 ? 7.057 -8.634 -35.259 1.00 92.38 89 GLY A CA 1
ATOM 727 C C . GLY A 1 89 ? 7.866 -9.872 -34.857 1.00 92.38 89 GLY A C 1
ATOM 728 O O . GLY A 1 89 ? 7.356 -10.984 -34.963 1.00 92.38 89 GLY A O 1
ATOM 729 N N . PHE A 1 90 ? 9.113 -9.700 -34.395 1.00 93.38 90 PHE A N 1
ATOM 730 C CA . PHE A 1 90 ? 9.977 -10.793 -33.939 1.00 93.38 90 PHE A CA 1
ATOM 731 C C . PHE A 1 90 ? 10.321 -10.637 -32.450 1.00 93.38 90 PHE A C 1
ATOM 733 O O . PHE A 1 90 ? 10.962 -9.673 -32.042 1.00 93.38 90 PHE A O 1
ATOM 740 N N . TYR A 1 91 ? 9.891 -11.583 -31.613 1.00 93.25 91 TYR A N 1
ATOM 741 C CA . TYR A 1 91 ? 9.900 -11.439 -30.151 1.00 93.25 91 TYR A CA 1
ATOM 742 C C . TYR A 1 91 ? 11.103 -12.130 -29.490 1.00 93.25 91 TYR A C 1
ATOM 744 O O . TYR A 1 91 ? 10.979 -13.230 -28.950 1.00 93.25 91 TYR A O 1
ATOM 752 N N . GLN A 1 92 ? 12.257 -11.456 -29.458 1.00 92.12 92 GLN A N 1
ATOM 753 C CA . GLN A 1 92 ? 13.472 -11.971 -28.799 1.00 92.12 92 GLN A CA 1
ATOM 754 C C . GLN A 1 92 ? 13.357 -12.086 -27.268 1.00 92.12 92 GLN A C 1
ATOM 756 O O . GLN A 1 92 ? 14.078 -12.859 -26.645 1.00 92.12 92 GLN A O 1
ATOM 761 N N . THR A 1 93 ? 12.433 -11.355 -26.645 1.00 92.56 93 THR A N 1
ATOM 762 C CA . THR A 1 93 ? 12.207 -11.382 -25.190 1.00 92.56 93 THR A CA 1
ATOM 763 C C . THR A 1 93 ? 11.259 -12.478 -24.723 1.00 92.56 93 THR A C 1
ATOM 765 O O . THR A 1 93 ? 11.048 -12.628 -23.517 1.00 92.56 93 THR A O 1
ATOM 768 N N . TYR A 1 94 ? 10.676 -13.262 -25.636 1.00 93.19 94 TYR A N 1
ATOM 769 C CA . TYR A 1 94 ? 9.808 -14.363 -25.241 1.00 93.19 94 TYR A CA 1
ATOM 770 C C . TYR A 1 94 ? 10.582 -15.351 -24.362 1.00 93.19 94 TYR A C 1
ATOM 772 O O . TYR A 1 94 ? 11.655 -15.816 -24.739 1.00 93.19 94 TYR A O 1
ATOM 780 N N . LEU A 1 95 ? 10.037 -15.688 -23.188 1.00 90.75 95 LEU A N 1
ATOM 781 C CA . LEU A 1 95 ? 10.778 -16.392 -22.134 1.00 90.75 95 LEU A CA 1
ATOM 782 C C . LEU A 1 95 ? 11.429 -17.695 -22.615 1.00 90.75 95 LEU A C 1
ATOM 784 O O . LEU A 1 95 ? 12.565 -17.981 -22.244 1.00 90.75 95 LEU A O 1
ATOM 788 N N . LYS A 1 96 ? 10.718 -18.480 -23.436 1.00 90.56 96 LYS A N 1
ATOM 789 C CA . LYS A 1 96 ? 11.267 -19.725 -23.992 1.00 90.56 96 LYS A CA 1
ATOM 790 C C . LYS A 1 96 ? 12.384 -19.450 -24.996 1.00 90.56 96 LYS A C 1
ATOM 792 O O . LYS A 1 96 ? 13.371 -20.165 -24.986 1.00 90.56 96 LYS A O 1
ATOM 797 N N . TYR A 1 97 ? 12.255 -18.409 -25.819 1.00 92.75 97 TYR A N 1
ATOM 798 C CA . TYR A 1 97 ? 13.280 -18.022 -26.788 1.00 92.75 97 TYR A CA 1
ATOM 799 C C . TYR A 1 97 ? 14.545 -17.532 -26.076 1.00 92.75 97 TYR A C 1
ATOM 801 O O . TYR A 1 97 ? 15.616 -18.082 -26.292 1.00 92.75 97 TYR A O 1
ATOM 809 N N . ALA A 1 98 ? 14.407 -16.579 -25.149 1.00 91.81 98 ALA A N 1
ATOM 810 C CA . ALA A 1 98 ? 15.527 -15.957 -24.443 1.00 91.81 98 ALA A CA 1
ATOM 811 C C . ALA A 1 98 ? 16.346 -16.937 -23.582 1.00 91.81 98 ALA A C 1
ATOM 813 O O . ALA A 1 98 ? 17.531 -16.715 -23.348 1.00 91.81 98 ALA A O 1
ATOM 814 N N . LYS A 1 99 ? 15.718 -18.016 -23.097 1.00 91.31 99 LYS A N 1
ATOM 815 C CA . LYS A 1 99 ? 16.388 -19.072 -22.322 1.00 91.31 99 LYS A CA 1
ATOM 816 C C . LYS A 1 99 ? 16.970 -20.193 -23.183 1.00 91.31 99 LYS A C 1
ATOM 818 O O . LYS A 1 99 ? 17.762 -20.973 -22.663 1.00 91.31 99 LYS A O 1
ATOM 823 N N . SER A 1 100 ? 16.582 -20.282 -24.456 1.00 93.88 100 SER A N 1
ATOM 824 C CA . SER A 1 100 ? 16.939 -21.391 -25.340 1.00 93.88 100 SER A CA 1
ATOM 825 C C . SER A 1 100 ? 18.330 -21.195 -25.939 1.00 93.88 100 SER A C 1
ATOM 827 O O . SER A 1 100 ? 18.476 -20.808 -27.100 1.00 93.88 100 SER A O 1
ATOM 829 N N . ILE A 1 101 ? 19.347 -21.409 -25.098 1.00 91.62 101 ILE A N 1
ATOM 830 C CA . ILE A 1 101 ? 20.770 -21.319 -25.437 1.00 91.62 101 ILE A CA 1
ATOM 831 C C . ILE A 1 101 ? 21.644 -22.074 -24.424 1.00 91.62 101 ILE A C 1
ATOM 833 O O . ILE A 1 101 ? 21.295 -22.187 -23.246 1.00 91.62 101 ILE A O 1
ATOM 837 N N . SER A 1 102 ? 22.806 -22.567 -24.864 1.00 92.88 102 SER A N 1
ATOM 838 C CA . SER A 1 102 ? 23.833 -23.148 -23.993 1.00 92.88 102 SER A CA 1
ATOM 839 C C . SER A 1 102 ? 25.070 -22.256 -23.938 1.00 92.88 102 SER A C 1
ATOM 841 O O . SER A 1 102 ? 25.802 -22.102 -24.915 1.00 92.88 102 SER A O 1
ATOM 843 N N . ILE A 1 103 ? 25.329 -21.683 -22.762 1.00 90.56 103 ILE A N 1
ATOM 844 C CA . ILE A 1 103 ? 26.505 -20.832 -22.527 1.00 90.56 103 ILE A CA 1
ATOM 845 C C . ILE A 1 103 ? 27.794 -21.667 -22.559 1.00 90.56 103 ILE A C 1
ATOM 847 O O . ILE A 1 103 ? 28.820 -21.181 -23.029 1.00 90.56 103 ILE A O 1
ATOM 851 N N . SER A 1 104 ? 27.753 -22.920 -22.097 1.00 91.06 104 SER A N 1
ATOM 852 C CA . SER A 1 104 ? 28.908 -23.825 -22.142 1.00 91.06 104 SER A CA 1
ATOM 853 C C . SER A 1 104 ? 29.334 -24.133 -23.576 1.00 91.06 104 SER A C 1
ATOM 855 O O . SER A 1 104 ? 30.524 -24.048 -23.880 1.00 91.06 104 SER A O 1
ATOM 857 N N . GLN A 1 105 ? 28.375 -24.365 -24.485 1.00 91.75 105 GLN A N 1
ATOM 858 C CA . GLN A 1 105 ? 28.688 -24.533 -25.908 1.00 91.75 105 GLN A CA 1
ATOM 859 C C . GLN A 1 105 ? 29.356 -23.285 -26.499 1.00 91.75 105 GLN A C 1
ATOM 861 O O . GLN A 1 105 ? 30.350 -23.413 -27.208 1.00 91.75 105 GLN A O 1
ATOM 866 N N . LEU A 1 106 ? 28.861 -22.081 -26.183 1.00 90.62 106 LEU A N 1
ATOM 867 C CA . LEU A 1 106 ? 29.469 -20.832 -26.666 1.00 90.62 106 LEU A CA 1
ATOM 868 C C . LEU A 1 106 ? 30.902 -20.644 -26.153 1.00 90.62 106 LEU A C 1
ATOM 870 O O . LEU A 1 106 ? 31.771 -20.209 -26.901 1.00 90.62 106 LEU A O 1
ATOM 874 N N . LYS A 1 107 ? 31.176 -21.039 -24.904 1.00 91.56 107 LYS A N 1
ATOM 875 C CA . LYS A 1 107 ? 32.528 -21.027 -24.321 1.00 91.56 107 LYS A CA 1
ATOM 876 C C . LYS A 1 107 ? 33.468 -22.085 -24.918 1.00 91.56 107 LYS A C 1
ATOM 878 O O . LYS A 1 107 ? 34.634 -22.138 -24.518 1.00 91.56 107 LYS A O 1
ATOM 883 N N . GLY A 1 108 ? 32.987 -22.903 -25.856 1.00 89.50 108 GLY A N 1
ATOM 884 C CA . GLY A 1 108 ? 33.741 -23.953 -26.535 1.00 89.50 108 GLY A CA 1
ATOM 885 C C . GLY A 1 108 ? 33.819 -25.273 -25.762 1.00 89.50 108 GLY A C 1
ATOM 886 O O . GLY A 1 108 ? 34.608 -26.146 -26.123 1.00 89.50 108 GLY A O 1
ATOM 887 N N . GLU A 1 109 ? 33.040 -25.443 -24.691 1.00 90.69 109 GLU A N 1
ATOM 888 C CA . GLU A 1 109 ? 33.015 -26.676 -23.898 1.00 90.69 109 GLU A CA 1
ATOM 889 C C . GLU A 1 109 ? 32.147 -27.749 -24.578 1.00 90.69 109 GLU A C 1
ATOM 891 O O . GLU A 1 109 ? 31.029 -27.480 -25.025 1.00 90.69 109 GLU A O 1
ATOM 896 N N . ALA A 1 110 ? 32.651 -28.985 -24.629 1.00 88.19 110 ALA A N 1
ATOM 897 C CA . ALA A 1 110 ? 31.888 -30.139 -25.093 1.00 88.19 110 ALA A CA 1
ATOM 898 C C . ALA A 1 110 ? 31.089 -30.734 -23.919 1.00 88.19 110 ALA A C 1
ATOM 900 O O . ALA A 1 110 ? 31.639 -31.469 -23.101 1.00 88.19 110 ALA A O 1
ATOM 901 N N . THR A 1 111 ? 29.810 -30.372 -23.799 1.00 85.06 111 THR A N 1
ATOM 902 C CA . THR A 1 111 ? 28.919 -30.727 -22.680 1.00 85.06 111 THR A CA 1
ATOM 903 C C . THR A 1 111 ? 27.681 -31.489 -23.147 1.00 85.06 111 THR A C 1
ATOM 905 O O . THR A 1 111 ? 26.939 -31.001 -23.993 1.00 85.06 111 THR A O 1
ATOM 908 N N . GLU A 1 112 ? 27.374 -32.628 -22.531 1.00 79.81 112 GLU A N 1
ATOM 909 C CA . GLU A 1 112 ? 26.184 -33.415 -22.892 1.00 79.81 112 GLU A CA 1
ATOM 910 C C . GLU A 1 112 ? 24.870 -32.905 -22.273 1.00 79.81 112 GLU A C 1
ATOM 912 O O . GLU A 1 112 ? 23.793 -33.231 -22.787 1.00 79.81 112 GLU A O 1
ATOM 917 N N . ASP A 1 113 ? 24.945 -32.096 -21.207 1.00 81.50 113 ASP A N 1
ATOM 918 C CA . ASP A 1 113 ? 23.786 -31.476 -20.555 1.00 81.50 113 ASP A CA 1
ATOM 919 C C . ASP A 1 113 ? 23.371 -30.186 -21.275 1.00 81.50 113 ASP A C 1
ATOM 921 O O . ASP A 1 113 ? 23.965 -29.121 -21.104 1.00 81.50 113 ASP A O 1
ATOM 925 N N . ILE A 1 114 ? 22.357 -30.305 -22.135 1.00 82.44 114 ILE A N 1
ATOM 926 C CA . ILE A 1 114 ? 21.906 -29.239 -23.040 1.00 82.44 114 ILE A CA 1
ATOM 927 C C . ILE A 1 114 ? 20.387 -29.016 -22.926 1.00 82.44 114 ILE A C 1
ATOM 929 O O . ILE A 1 114 ? 19.717 -28.582 -23.863 1.00 82.44 114 ILE A O 1
ATOM 933 N N . ARG A 1 115 ? 19.818 -29.291 -21.746 1.00 85.44 115 ARG A N 1
ATOM 934 C CA . ARG A 1 115 ? 18.374 -29.130 -21.486 1.00 85.44 115 ARG A CA 1
ATOM 935 C C . ARG A 1 115 ? 17.896 -27.689 -21.663 1.00 85.44 115 ARG A C 1
ATOM 937 O O . ARG A 1 115 ? 16.746 -27.449 -22.010 1.00 85.44 115 ARG A O 1
ATOM 944 N N . SER A 1 116 ? 18.778 -26.708 -21.453 1.00 86.94 116 SER A N 1
ATOM 945 C CA . SER A 1 116 ? 18.436 -25.295 -21.650 1.00 86.94 116 SER A CA 1
ATOM 946 C C . SER A 1 116 ? 18.077 -24.964 -23.099 1.00 86.94 116 SER A C 1
ATOM 948 O O . SER A 1 116 ? 17.354 -24.002 -23.321 1.00 86.94 116 SER A O 1
ATOM 950 N N . CYS A 1 117 ? 18.532 -25.758 -24.074 1.00 89.44 117 CYS A N 1
ATOM 951 C CA . CYS A 1 117 ? 18.294 -25.533 -25.499 1.00 89.44 117 CYS A CA 1
ATOM 952 C C . CYS A 1 117 ? 17.014 -26.173 -26.046 1.00 89.44 117 CYS A C 1
ATOM 954 O O . CYS A 1 117 ? 16.736 -26.017 -27.236 1.00 89.44 117 CYS A O 1
ATOM 956 N N . ASP A 1 118 ? 16.221 -26.864 -25.222 1.00 88.12 118 ASP A N 1
ATOM 957 C CA . ASP A 1 118 ? 14.991 -27.504 -25.690 1.00 88.12 118 ASP A CA 1
ATOM 958 C C . ASP A 1 118 ? 14.036 -26.474 -26.338 1.00 88.12 118 ASP A C 1
ATOM 960 O O . ASP A 1 118 ? 13.884 -25.352 -25.836 1.00 88.12 118 ASP A O 1
ATOM 964 N N . PRO A 1 119 ? 13.399 -26.811 -27.479 1.00 88.44 119 PRO A N 1
ATOM 965 C CA . PRO A 1 119 ? 13.349 -28.132 -28.121 1.00 88.44 119 PRO A CA 1
ATOM 966 C C . PRO A 1 119 ? 14.510 -28.442 -29.090 1.00 88.44 119 PRO A C 1
ATOM 968 O O . PRO A 1 119 ? 14.563 -29.541 -29.628 1.00 88.44 119 PRO A O 1
ATOM 971 N N . LEU A 1 120 ? 15.423 -27.499 -29.345 1.00 91.88 120 LEU A N 1
ATOM 972 C CA . LEU A 1 120 ? 16.502 -27.632 -30.337 1.00 91.88 120 LEU A CA 1
ATOM 973 C C . LEU A 1 120 ? 17.839 -27.981 -29.674 1.00 91.88 120 LEU A C 1
ATOM 975 O O . LEU A 1 120 ? 18.834 -27.272 -29.839 1.00 91.88 120 LEU A O 1
ATOM 979 N N . SER A 1 121 ? 17.850 -29.059 -28.892 1.00 91.00 121 SER A N 1
ATOM 980 C CA . SER A 1 121 ? 19.048 -29.556 -28.207 1.00 91.00 121 SER A CA 1
ATOM 981 C C . SER A 1 121 ? 19.779 -30.640 -29.010 1.00 91.00 121 SER A C 1
ATOM 983 O O . SER A 1 121 ? 21.012 -30.635 -29.073 1.00 91.00 121 SER A O 1
ATOM 985 N N . ARG A 1 122 ? 19.040 -31.549 -29.659 1.00 90.06 122 ARG A N 1
ATOM 986 C CA . ARG A 1 122 ? 19.576 -32.668 -30.451 1.00 90.06 122 ARG A CA 1
ATOM 987 C C . ARG A 1 122 ? 18.737 -32.912 -31.701 1.00 90.06 122 ARG A C 1
ATOM 989 O O . ARG A 1 122 ? 17.532 -32.677 -31.689 1.00 90.06 122 ARG A O 1
ATOM 996 N N . ASP A 1 123 ? 19.383 -33.424 -32.741 1.00 87.19 123 ASP A N 1
ATOM 997 C CA . ASP A 1 123 ? 18.725 -33.972 -33.926 1.00 87.19 123 ASP A CA 1
ATOM 998 C C . ASP A 1 123 ? 19.195 -35.422 -34.105 1.00 87.19 123 ASP A C 1
ATOM 1000 O O . ASP A 1 123 ? 20.394 -35.705 -34.210 1.00 87.19 123 ASP A O 1
ATOM 1004 N N . ALA A 1 124 ? 18.246 -36.354 -34.028 1.00 85.19 124 ALA A N 1
ATOM 1005 C CA . ALA A 1 124 ? 18.502 -37.782 -33.851 1.00 85.19 124 ALA A CA 1
ATOM 1006 C C . ALA A 1 124 ? 19.507 -38.071 -32.707 1.00 85.19 124 ALA A C 1
ATOM 1008 O O . ALA A 1 124 ? 19.204 -37.842 -31.535 1.00 85.19 124 ALA A O 1
ATOM 1009 N N . SER A 1 125 ? 20.698 -38.592 -33.026 1.00 84.50 125 SER A N 1
ATOM 1010 C CA . SER A 1 125 ? 21.764 -38.907 -32.062 1.00 84.50 125 SER A CA 1
ATOM 1011 C C . SER A 1 125 ? 22.837 -37.818 -31.937 1.00 84.50 125 SER A C 1
ATOM 1013 O O . SER A 1 125 ? 23.682 -37.908 -31.043 1.00 84.50 125 SER A O 1
ATOM 1015 N N . LYS A 1 126 ? 22.806 -36.782 -32.789 1.00 90.06 126 LYS A N 1
ATOM 1016 C CA . LYS A 1 126 ? 23.815 -35.715 -32.833 1.00 90.06 126 LYS A CA 1
ATOM 1017 C C . LYS A 1 126 ? 23.366 -34.476 -32.064 1.00 90.06 126 LYS A C 1
ATOM 1019 O O . LYS A 1 126 ? 22.183 -34.138 -31.998 1.00 90.06 126 LYS A O 1
ATOM 1024 N N . ILE A 1 127 ? 24.331 -33.782 -31.472 1.00 91.88 127 ILE A N 1
ATOM 1025 C CA . ILE A 1 127 ? 24.108 -32.538 -30.735 1.00 91.88 127 ILE A CA 1
ATOM 1026 C C . ILE A 1 127 ? 23.990 -31.381 -31.728 1.00 91.88 127 ILE A C 1
ATOM 1028 O O . ILE A 1 127 ? 24.842 -31.223 -32.598 1.00 91.88 127 ILE A O 1
ATOM 1032 N N . ILE A 1 128 ? 22.972 -30.534 -31.587 1.00 93.88 128 ILE A N 1
ATOM 1033 C CA . ILE A 1 128 ? 22.894 -29.311 -32.393 1.00 93.88 128 ILE A CA 1
ATOM 1034 C C . ILE A 1 128 ? 23.932 -28.318 -31.850 1.00 93.88 128 ILE A C 1
ATOM 1036 O O . ILE A 1 128 ? 23.971 -28.048 -30.647 1.00 93.88 128 ILE A O 1
ATOM 1040 N N . TYR A 1 129 ? 24.790 -27.782 -32.716 1.00 92.94 129 TYR A N 1
ATOM 1041 C CA . TYR A 1 129 ? 25.800 -26.787 -32.349 1.00 92.94 129 TYR A CA 1
ATOM 1042 C C . TYR A 1 129 ? 25.735 -25.603 -33.318 1.00 92.94 129 TYR A C 1
ATOM 1044 O O . TYR A 1 129 ? 25.895 -25.838 -34.505 1.00 92.94 129 TYR A O 1
ATOM 1052 N N . PRO A 1 130 ? 25.535 -24.352 -32.864 1.00 93.75 130 PRO A N 1
ATOM 1053 C CA . PRO A 1 130 ? 25.091 -23.965 -31.524 1.00 93.75 130 PRO A CA 1
ATOM 1054 C C . PRO A 1 130 ? 23.605 -24.305 -31.310 1.00 93.75 130 PRO A C 1
ATOM 1056 O O . PRO A 1 130 ? 22.775 -24.067 -32.183 1.00 93.75 130 PRO A O 1
ATOM 1059 N N . CYS A 1 131 ? 23.255 -24.857 -30.147 1.00 93.50 131 CYS A N 1
ATOM 1060 C CA . CYS A 1 131 ? 21.882 -25.263 -29.844 1.00 93.50 131 CYS A CA 1
ATOM 1061 C C . CYS A 1 131 ? 20.964 -24.096 -29.459 1.00 93.50 131 CYS A C 1
ATOM 1063 O O . CYS A 1 131 ? 21.408 -23.034 -29.010 1.00 93.50 131 CYS A O 1
ATOM 1065 N N . GLY A 1 132 ? 19.658 -24.353 -29.547 1.00 94.31 132 GLY A N 1
ATOM 1066 C CA . GLY A 1 132 ? 18.618 -23.461 -29.049 1.00 94.31 132 GLY A CA 1
ATOM 1067 C C . GLY A 1 132 ? 18.001 -22.536 -30.099 1.00 94.31 132 GLY A C 1
ATOM 1068 O O . GLY A 1 132 ? 18.488 -22.374 -31.220 1.00 94.31 132 GLY A O 1
ATOM 1069 N N . LEU A 1 133 ? 16.868 -21.940 -29.731 1.00 93.94 133 LEU A N 1
ATOM 1070 C CA . LEU A 1 133 ? 16.035 -21.138 -30.631 1.00 93.94 133 LEU A CA 1
ATOM 1071 C C . LEU A 1 133 ? 16.752 -19.876 -31.123 1.00 93.94 133 LEU A C 1
ATOM 1073 O O . LEU A 1 133 ? 16.571 -19.512 -32.281 1.00 93.94 133 LEU A O 1
ATOM 1077 N N . ILE A 1 134 ? 17.579 -19.248 -30.276 1.00 93.81 134 ILE A N 1
ATOM 1078 C CA . ILE A 1 134 ? 18.287 -18.000 -30.609 1.00 93.81 134 ILE A CA 1
ATOM 1079 C C . ILE A 1 134 ? 19.256 -18.226 -31.769 1.00 93.81 134 ILE A C 1
ATOM 1081 O O . ILE A 1 134 ? 19.240 -17.490 -32.754 1.00 93.81 134 ILE A O 1
ATOM 1085 N N . ALA A 1 135 ? 20.086 -19.261 -31.642 1.00 92.75 135 ALA A N 1
ATOM 1086 C CA . ALA A 1 135 ? 21.055 -19.661 -32.649 1.00 92.75 135 ALA A CA 1
ATOM 1087 C C . ALA A 1 135 ? 20.368 -20.115 -33.940 1.00 92.75 135 ALA A C 1
ATOM 1089 O O . ALA A 1 135 ? 20.723 -19.657 -35.024 1.00 92.75 135 ALA A O 1
ATOM 1090 N N . ASN A 1 136 ? 19.353 -20.977 -33.830 1.00 93.94 136 ASN A N 1
ATOM 1091 C CA . ASN A 1 136 ? 18.660 -21.506 -34.998 1.00 93.94 136 ASN A CA 1
ATOM 1092 C C . ASN A 1 136 ? 18.031 -20.398 -35.852 1.00 93.94 136 ASN A C 1
ATOM 1094 O O . ASN A 1 136 ? 18.147 -20.429 -37.070 1.00 93.94 136 ASN A O 1
ATOM 1098 N N . SER A 1 137 ? 17.419 -19.384 -35.235 1.00 93.75 137 SER A N 1
ATOM 1099 C CA . SER A 1 137 ? 16.786 -18.280 -35.964 1.00 93.75 137 SER A CA 1
ATOM 1100 C C . SER A 1 137 ? 17.748 -17.145 -36.341 1.00 93.75 137 SER A C 1
ATOM 1102 O O . SER A 1 137 ? 17.291 -16.007 -36.490 1.00 93.75 137 SER A O 1
ATOM 1104 N N . LEU A 1 138 ? 19.056 -17.412 -36.448 1.00 93.50 138 LEU A N 1
ATOM 1105 C CA . LEU A 1 138 ? 20.050 -16.445 -36.920 1.00 93.50 138 LEU A CA 1
ATOM 1106 C C . LEU A 1 138 ? 19.624 -15.845 -38.264 1.00 93.50 138 LEU A C 1
ATOM 1108 O O . LEU A 1 138 ? 19.147 -16.547 -39.152 1.00 93.50 138 LEU A O 1
ATOM 1112 N N . PHE A 1 139 ? 19.800 -14.536 -38.403 1.00 92.56 139 PHE A N 1
ATOM 1113 C CA . PHE A 1 139 ? 19.478 -13.815 -39.625 1.00 92.56 139 PHE A CA 1
ATOM 1114 C C . PHE A 1 139 ? 20.435 -14.192 -40.774 1.00 92.56 139 PHE A C 1
ATOM 1116 O O . PHE A 1 139 ? 21.648 -14.182 -40.579 1.00 92.56 139 PHE A O 1
ATOM 1123 N N . GLN A 1 140 ? 19.894 -14.509 -41.957 1.00 89.62 140 GLN A N 1
ATOM 1124 C CA . GLN A 1 140 ? 20.647 -15.111 -43.074 1.00 89.62 140 GLN A CA 1
ATOM 1125 C C . GLN A 1 140 ? 20.511 -14.388 -44.424 1.00 89.62 140 GLN A C 1
ATOM 1127 O O . GLN A 1 140 ? 21.069 -14.864 -45.410 1.00 89.62 140 GLN A O 1
ATOM 1132 N N . ASP A 1 141 ? 19.792 -13.262 -44.507 1.00 92.19 141 ASP A N 1
ATOM 1133 C CA . ASP A 1 141 ? 19.696 -12.545 -45.787 1.00 92.19 141 ASP A CA 1
ATOM 1134 C C . ASP A 1 141 ? 21.054 -11.940 -46.183 1.00 92.19 141 ASP A C 1
ATOM 1136 O O . ASP A 1 141 ? 21.831 -11.476 -45.337 1.00 92.19 141 ASP A O 1
ATOM 1140 N N . GLY A 1 142 ? 21.323 -11.946 -47.489 1.00 91.25 142 GLY A N 1
ATOM 1141 C CA . GLY A 1 142 ? 22.552 -11.438 -48.088 1.00 91.25 142 GLY A CA 1
ATOM 1142 C C . GLY A 1 142 ? 22.370 -10.038 -48.665 1.00 91.25 142 GLY A C 1
ATOM 1143 O O . GLY A 1 142 ? 21.356 -9.738 -49.298 1.00 91.25 142 GLY A O 1
ATOM 1144 N N . PHE A 1 143 ? 23.381 -9.187 -48.491 1.00 92.38 143 PHE A N 1
ATOM 1145 C CA . PHE A 1 143 ? 23.391 -7.832 -49.038 1.00 92.38 143 PHE A CA 1
ATOM 1146 C C . PHE A 1 143 ? 24.676 -7.577 -49.816 1.00 92.38 143 PHE A C 1
ATOM 1148 O O . PHE A 1 143 ? 25.773 -7.830 -49.317 1.00 92.38 143 PHE A O 1
ATOM 1155 N N . ARG A 1 144 ? 24.540 -7.054 -51.037 1.00 91.81 144 ARG A N 1
ATOM 1156 C CA . ARG A 1 144 ? 25.662 -6.653 -51.890 1.00 91.81 144 ARG A CA 1
ATOM 1157 C C . ARG A 1 144 ? 25.450 -5.230 -52.382 1.00 91.81 144 ARG A C 1
ATOM 1159 O O . ARG A 1 144 ? 24.390 -4.915 -52.918 1.00 91.81 144 ARG A O 1
ATOM 1166 N N . ILE A 1 145 ? 26.463 -4.392 -52.206 1.00 89.69 145 ILE A N 1
ATOM 1167 C CA . ILE A 1 145 ? 26.502 -3.021 -52.716 1.00 89.69 145 ILE A CA 1
ATOM 1168 C C . ILE A 1 145 ? 27.549 -2.991 -53.829 1.00 89.69 145 ILE A C 1
ATOM 1170 O O . ILE A 1 145 ? 28.622 -3.575 -53.677 1.00 89.69 145 ILE A O 1
ATOM 1174 N N . GLU A 1 146 ? 27.230 -2.366 -54.960 1.00 85.94 146 GLU A N 1
ATOM 1175 C CA . GLU A 1 146 ? 28.150 -2.287 -56.100 1.00 85.94 146 GLU A CA 1
ATOM 1176 C C . GLU A 1 146 ? 29.520 -1.722 -55.700 1.00 85.94 146 GLU A C 1
ATOM 1178 O O . GLU A 1 146 ? 29.620 -0.626 -55.153 1.00 85.94 146 GLU A O 1
ATOM 1183 N N . ASN A 1 147 ? 30.581 -2.481 -56.000 1.00 78.06 147 ASN A N 1
ATOM 1184 C CA . ASN A 1 147 ? 31.987 -2.099 -55.830 1.00 78.06 147 ASN A CA 1
ATOM 1185 C C . ASN A 1 147 ? 32.394 -1.645 -54.412 1.00 78.06 147 ASN A C 1
ATOM 1187 O O . ASN A 1 147 ? 33.416 -0.980 -54.259 1.00 78.06 147 ASN A O 1
ATOM 1191 N N . GLN A 1 148 ? 31.630 -2.014 -53.378 1.00 85.12 148 GLN A N 1
ATOM 1192 C CA . GLN A 1 148 ? 31.918 -1.673 -51.983 1.00 85.12 148 GLN A CA 1
ATOM 1193 C C . GLN A 1 148 ? 31.824 -2.913 -51.092 1.00 85.12 148 GLN A C 1
ATOM 1195 O O . GLN A 1 148 ? 30.842 -3.656 -51.129 1.00 85.12 148 GLN A O 1
ATOM 1200 N N . ALA A 1 149 ? 32.849 -3.129 -50.268 1.00 84.56 149 ALA A N 1
ATOM 1201 C CA . ALA A 1 149 ? 32.845 -4.189 -49.268 1.00 84.56 149 ALA A CA 1
ATOM 1202 C C . ALA A 1 149 ? 32.195 -3.693 -47.969 1.00 84.56 149 ALA A C 1
ATOM 1204 O O . ALA A 1 149 ? 32.442 -2.573 -47.523 1.00 84.56 149 ALA A O 1
ATOM 1205 N N . LEU A 1 150 ? 31.372 -4.544 -47.357 1.00 89.12 150 LEU A N 1
ATOM 1206 C CA . LEU A 1 150 ? 30.843 -4.309 -46.016 1.00 89.12 150 LEU A CA 1
ATOM 1207 C C . LEU A 1 150 ? 31.903 -4.712 -44.987 1.00 89.12 150 LEU A C 1
ATOM 1209 O O . LEU A 1 150 ? 32.317 -5.869 -44.956 1.00 89.12 150 LEU A O 1
ATOM 1213 N N . ASP A 1 151 ? 32.309 -3.773 -44.135 1.00 90.38 151 ASP A N 1
ATOM 1214 C CA . ASP A 1 151 ? 33.133 -4.055 -42.963 1.00 90.38 151 ASP A CA 1
ATOM 1215 C C . ASP A 1 151 ? 32.262 -4.662 -41.855 1.00 90.38 151 ASP A C 1
ATOM 1217 O O . ASP A 1 151 ? 31.289 -4.060 -41.383 1.00 90.38 151 ASP A O 1
ATOM 1221 N N . VAL A 1 152 ? 32.615 -5.881 -41.455 1.00 88.75 152 VAL A N 1
ATOM 1222 C CA . VAL A 1 152 ? 31.907 -6.686 -40.454 1.00 88.75 152 VAL A CA 1
ATOM 1223 C C . VAL A 1 152 ? 32.751 -6.848 -39.181 1.00 88.75 152 VAL A C 1
ATOM 1225 O O . VAL A 1 152 ? 32.228 -7.248 -38.141 1.00 88.75 152 VAL A O 1
ATOM 1228 N N . ASP A 1 153 ? 34.035 -6.477 -39.192 1.00 77.19 153 ASP A N 1
ATOM 1229 C CA . ASP A 1 153 ? 34.996 -6.887 -38.158 1.00 77.19 153 ASP A CA 1
ATOM 1230 C C . ASP A 1 153 ? 34.819 -6.189 -36.796 1.00 77.19 153 ASP A C 1
ATOM 1232 O O . ASP A 1 153 ? 35.486 -6.534 -35.823 1.00 77.19 153 ASP A O 1
ATOM 1236 N N . ASN A 1 154 ? 33.865 -5.262 -36.666 1.00 83.81 154 ASN A N 1
ATOM 1237 C CA . ASN A 1 154 ? 33.541 -4.572 -35.412 1.00 83.81 154 ASN A CA 1
ATOM 1238 C C . ASN A 1 154 ? 32.041 -4.274 -35.251 1.00 83.81 154 ASN A C 1
ATOM 1240 O O . ASN A 1 154 ? 31.650 -3.186 -34.816 1.00 83.81 154 ASN A O 1
ATOM 1244 N N . ILE A 1 155 ? 31.178 -5.230 -35.607 1.00 88.62 155 ILE A N 1
ATOM 1245 C CA . ILE A 1 155 ? 29.719 -5.072 -35.448 1.00 88.62 155 ILE A CA 1
ATOM 1246 C C . ILE A 1 155 ? 29.186 -5.470 -34.058 1.00 88.62 155 ILE A C 1
ATOM 1248 O O . ILE A 1 155 ? 28.003 -5.280 -33.779 1.00 88.62 155 ILE A O 1
ATOM 1252 N N . THR A 1 156 ? 30.047 -6.001 -33.183 1.00 88.94 156 THR A N 1
ATOM 1253 C CA . THR A 1 156 ? 29.705 -6.492 -31.834 1.00 88.94 156 THR A CA 1
ATOM 1254 C C . THR A 1 156 ? 30.619 -5.951 -30.755 1.00 88.94 156 THR A C 1
ATOM 1256 O O . THR A 1 156 ? 31.779 -5.632 -31.014 1.00 88.94 156 THR A O 1
ATOM 1259 N N . TRP A 1 157 ? 30.135 -5.948 -29.513 1.00 87.12 157 TRP A N 1
ATOM 1260 C CA . TRP A 1 157 ? 30.950 -5.576 -28.364 1.00 87.12 157 TRP A CA 1
ATOM 1261 C C . TRP A 1 157 ? 32.111 -6.570 -28.160 1.00 87.12 157 TRP A C 1
ATOM 1263 O O . TRP A 1 157 ? 31.894 -7.785 -28.215 1.00 87.12 157 TRP A O 1
ATOM 1273 N N . PRO A 1 158 ? 33.339 -6.100 -27.863 1.00 87.62 158 PRO A N 1
ATOM 1274 C CA . PRO A 1 158 ? 34.485 -6.987 -27.635 1.00 87.62 158 PRO A CA 1
ATOM 1275 C C . PRO A 1 158 ? 34.262 -8.004 -26.503 1.00 87.62 158 PRO A C 1
ATOM 1277 O O . PRO A 1 158 ? 34.727 -9.140 -26.582 1.00 87.62 158 PRO A O 1
ATOM 1280 N N . SER A 1 159 ? 33.511 -7.617 -25.467 1.00 86.75 159 SER A N 1
ATOM 1281 C CA . SER A 1 159 ? 33.138 -8.488 -24.347 1.00 86.75 159 SER A CA 1
ATOM 1282 C C . SER A 1 159 ? 32.256 -9.653 -24.790 1.00 86.75 159 SER A C 1
ATOM 1284 O O . SER A 1 159 ? 32.506 -10.785 -24.390 1.00 86.75 159 SER A O 1
ATOM 1286 N N . GLU A 1 160 ? 31.270 -9.406 -25.648 1.00 84.94 160 GLU A N 1
ATOM 1287 C CA . GLU A 1 160 ? 30.384 -10.441 -26.190 1.00 84.94 160 GLU A CA 1
ATOM 1288 C C . GLU A 1 160 ? 31.132 -11.374 -27.139 1.00 84.94 160 GLU A C 1
ATOM 1290 O O . GLU A 1 160 ? 31.003 -12.592 -27.036 1.00 84.94 160 GLU A O 1
ATOM 1295 N N . LYS A 1 161 ? 31.995 -10.817 -27.998 1.00 86.50 161 LYS A N 1
ATOM 1296 C CA . LYS A 1 161 ? 32.851 -11.609 -28.889 1.00 86.50 161 LYS A CA 1
ATOM 1297 C C . LYS A 1 161 ? 33.759 -12.559 -28.104 1.00 86.50 161 LYS A C 1
ATOM 1299 O O . LYS A 1 161 ? 33.922 -13.710 -28.488 1.00 86.50 161 LYS A O 1
ATOM 1304 N N . SER A 1 162 ? 34.307 -12.103 -26.976 1.00 87.88 162 SER A N 1
ATOM 1305 C CA . SER A 1 162 ? 35.211 -12.902 -26.136 1.00 87.88 162 SER A CA 1
ATOM 1306 C C . SER A 1 162 ? 34.547 -14.124 -25.480 1.00 87.88 162 SER A C 1
ATOM 1308 O O . SER A 1 162 ? 35.241 -15.059 -25.067 1.00 87.88 162 SER A O 1
ATOM 1310 N N . LEU A 1 163 ? 33.210 -14.129 -25.386 1.00 87.38 163 LEU A N 1
ATOM 1311 C CA . LEU A 1 163 ? 32.441 -15.253 -24.849 1.00 87.38 163 LEU A CA 1
ATOM 1312 C C . LEU A 1 163 ? 32.401 -16.440 -25.812 1.00 87.38 163 LEU A C 1
ATOM 1314 O O . LEU A 1 163 ? 32.283 -17.571 -25.342 1.00 87.38 163 LEU A O 1
ATOM 1318 N N . ILE A 1 164 ? 32.502 -16.186 -27.120 1.00 91.12 164 ILE A N 1
ATOM 1319 C CA . ILE A 1 164 ? 32.456 -17.222 -28.149 1.00 91.12 164 ILE A CA 1
ATOM 1320 C C . ILE A 1 164 ? 33.873 -17.712 -28.415 1.00 91.12 164 ILE A C 1
ATOM 1322 O O . ILE A 1 164 ? 34.726 -16.969 -28.900 1.00 91.12 164 ILE A O 1
ATOM 1326 N N . LYS A 1 165 ? 34.127 -18.979 -28.103 1.00 92.25 165 LYS A N 1
ATOM 1327 C CA . LYS A 1 165 ? 35.428 -19.618 -28.315 1.00 92.25 165 LYS A CA 1
ATOM 1328 C C . LYS A 1 165 ? 35.310 -20.765 -29.317 1.00 92.25 165 LYS A C 1
ATOM 1330 O O . LYS A 1 165 ? 34.222 -21.319 -29.478 1.00 92.25 165 LYS A O 1
ATOM 1335 N N . PRO A 1 166 ? 36.420 -21.152 -29.969 1.00 92.56 166 PRO A N 1
ATOM 1336 C CA . PRO A 1 166 ? 36.451 -22.348 -30.796 1.00 92.56 166 PRO A CA 1
ATOM 1337 C C . PRO A 1 166 ? 35.982 -23.576 -30.011 1.00 92.56 166 PRO A C 1
ATOM 1339 O O . PRO A 1 166 ? 36.324 -23.757 -28.839 1.00 92.56 166 PRO A O 1
ATOM 1342 N N . THR A 1 167 ? 35.183 -24.408 -30.668 1.00 92.94 167 THR A N 1
ATOM 1343 C CA . THR A 1 167 ? 34.579 -25.588 -30.053 1.00 92.94 167 THR A CA 1
ATOM 1344 C C . THR A 1 167 ? 35.578 -26.717 -29.836 1.00 92.94 167 THR A C 1
ATOM 1346 O O . THR A 1 167 ? 36.522 -26.888 -30.604 1.00 92.94 167 THR A O 1
ATOM 1349 N N . ARG A 1 168 ? 35.338 -27.522 -28.797 1.00 93.00 168 ARG A N 1
ATOM 1350 C CA . ARG A 1 168 ? 36.049 -28.783 -28.534 1.00 93.00 168 ARG A CA 1
ATOM 1351 C C . ARG A 1 168 ? 35.293 -30.022 -29.029 1.00 93.00 168 ARG A C 1
ATOM 1353 O O . ARG A 1 168 ? 35.783 -31.134 -28.839 1.00 93.00 168 ARG A O 1
ATOM 1360 N N . TYR A 1 169 ? 34.109 -29.854 -29.622 1.00 90.19 169 TYR A N 1
ATOM 1361 C CA . TYR A 1 169 ? 33.365 -30.959 -30.230 1.00 90.19 169 TYR A CA 1
ATOM 1362 C C . TYR A 1 169 ? 34.060 -31.491 -31.484 1.00 90.19 169 TYR A C 1
ATOM 1364 O O . TYR A 1 169 ? 34.705 -30.744 -32.221 1.00 90.19 169 TYR A O 1
ATOM 1372 N N . ARG A 1 170 ? 33.868 -32.785 -31.757 1.00 90.88 170 ARG A N 1
ATOM 1373 C CA . ARG A 1 170 ? 34.263 -33.408 -33.028 1.00 90.88 170 ARG A CA 1
ATOM 1374 C C . ARG A 1 170 ? 33.116 -33.357 -34.031 1.00 90.88 170 ARG A C 1
ATOM 1376 O O . ARG A 1 170 ? 31.953 -33.345 -33.630 1.00 90.88 170 ARG A O 1
ATOM 1383 N N . PHE A 1 171 ? 33.436 -33.372 -35.323 1.00 91.06 171 PHE A N 1
ATOM 1384 C CA . PHE A 1 171 ? 32.446 -33.270 -36.400 1.00 91.06 171 PHE A CA 1
ATOM 1385 C C . PHE A 1 171 ? 31.366 -34.363 -36.331 1.00 91.06 171 PHE A C 1
ATOM 1387 O O . PHE A 1 171 ? 30.196 -34.101 -36.593 1.00 91.06 171 PHE A O 1
ATOM 1394 N N . GLU A 1 172 ? 31.712 -35.579 -35.902 1.00 89.88 172 GLU A N 1
ATOM 1395 C CA . GLU A 1 172 ? 30.770 -36.702 -35.821 1.00 89.88 172 GLU A CA 1
ATOM 1396 C C . GLU A 1 172 ? 29.705 -36.509 -34.731 1.00 89.88 172 GLU A C 1
ATOM 1398 O O . GLU A 1 172 ? 28.618 -37.080 -34.822 1.00 89.88 172 GLU A O 1
ATOM 1403 N N . GLN A 1 1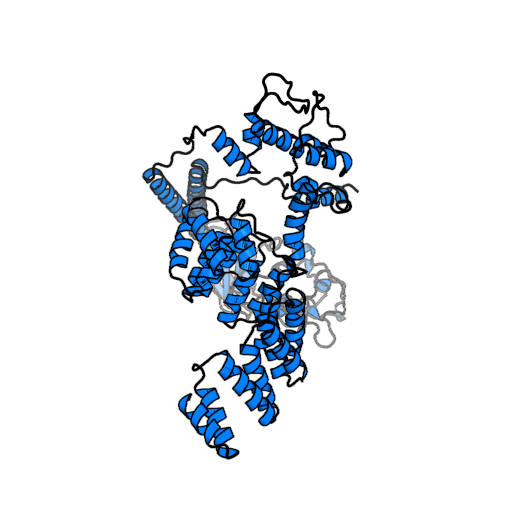73 ? 30.013 -35.702 -33.710 1.00 89.56 173 GLN A N 1
ATOM 1404 C CA . GLN A 1 173 ? 29.167 -35.487 -32.534 1.00 89.56 173 GLN A CA 1
ATOM 1405 C C . GLN A 1 173 ? 28.122 -34.391 -32.745 1.00 89.56 173 GLN A C 1
ATOM 1407 O O . GLN A 1 173 ? 27.132 -34.345 -32.010 1.00 89.56 173 GLN A O 1
ATOM 1412 N N . ILE A 1 174 ? 28.344 -33.506 -33.718 1.00 92.25 174 ILE A N 1
ATOM 1413 C CA . ILE A 1 174 ? 27.552 -32.293 -33.901 1.00 92.25 174 ILE A CA 1
ATOM 1414 C C . ILE A 1 174 ? 26.813 -32.268 -35.233 1.00 92.25 174 ILE A C 1
ATOM 1416 O O . ILE A 1 174 ? 27.172 -32.939 -36.198 1.00 92.25 174 ILE A O 1
ATOM 1420 N N . THR A 1 175 ? 25.767 -31.458 -35.276 1.00 93.50 175 THR A N 1
ATOM 1421 C CA . THR A 1 175 ? 25.040 -31.104 -36.490 1.00 93.50 175 THR A CA 1
ATOM 1422 C C . THR A 1 175 ? 24.656 -29.628 -36.453 1.00 93.50 175 THR A C 1
ATOM 1424 O O . THR A 1 175 ? 24.589 -29.019 -35.379 1.00 93.50 175 THR A O 1
ATOM 1427 N N . ALA A 1 176 ? 24.442 -29.044 -37.628 1.00 93.62 176 ALA A N 1
ATOM 1428 C CA . ALA A 1 176 ? 24.023 -27.655 -37.747 1.00 93.62 176 ALA A CA 1
ATOM 1429 C C . ALA A 1 176 ? 22.569 -27.480 -37.274 1.00 93.62 176 ALA A C 1
ATOM 1431 O O . ALA A 1 176 ? 21.776 -28.424 -37.351 1.00 93.62 176 ALA A O 1
ATOM 1432 N N . PRO A 1 177 ? 22.183 -26.283 -36.803 1.00 94.00 177 PRO A N 1
ATOM 1433 C CA . PRO A 1 177 ? 20.781 -25.963 -36.570 1.00 94.00 177 PRO A CA 1
ATOM 1434 C C . PRO A 1 177 ? 19.939 -26.161 -37.843 1.00 94.00 177 PRO A C 1
ATOM 1436 O O . PRO A 1 177 ? 20.438 -25.891 -38.934 1.00 94.00 177 PRO A O 1
ATOM 1439 N N . PRO A 1 178 ? 18.659 -26.564 -37.737 1.00 91.56 178 PRO A N 1
ATOM 1440 C CA . PRO A 1 178 ? 17.824 -26.888 -38.900 1.00 91.56 178 PRO A CA 1
ATOM 1441 C C . PRO A 1 178 ? 17.698 -25.793 -39.967 1.00 91.56 178 PRO A C 1
ATOM 1443 O O . PRO A 1 178 ? 17.488 -26.098 -41.136 1.00 91.56 178 PRO A O 1
ATOM 1446 N N . LEU A 1 179 ? 17.782 -24.517 -39.576 1.00 91.00 179 LEU A N 1
ATOM 1447 C CA . LEU A 1 179 ? 17.709 -23.392 -40.513 1.00 91.00 179 LEU A CA 1
ATOM 1448 C C . LEU A 1 179 ? 19.069 -22.998 -41.096 1.00 91.00 179 LEU A C 1
ATOM 1450 O O . LEU A 1 179 ? 19.130 -22.115 -41.942 1.00 91.00 179 LEU A O 1
ATOM 1454 N N . TRP A 1 180 ? 20.166 -23.581 -40.624 1.00 91.50 180 TRP A N 1
ATOM 1455 C CA . TRP A 1 180 ? 21.507 -23.267 -41.103 1.00 91.50 180 TRP A CA 1
ATOM 1456 C C . TRP A 1 180 ? 21.891 -24.175 -42.266 1.00 91.50 180 TRP A C 1
ATOM 1458 O O . TRP A 1 180 ? 21.367 -25.274 -42.435 1.00 91.50 180 TRP A O 1
ATOM 1468 N N . THR A 1 181 ? 22.860 -23.726 -43.059 1.00 89.38 181 THR A N 1
ATOM 1469 C CA . THR A 1 181 ? 23.523 -24.603 -44.022 1.00 89.38 181 THR A CA 1
ATOM 1470 C C . THR A 1 181 ? 24.240 -25.732 -43.270 1.00 89.38 181 THR A C 1
ATOM 1472 O O . THR A 1 181 ? 24.978 -25.430 -42.323 1.00 89.38 181 THR A O 1
ATOM 1475 N N . PRO A 1 182 ? 24.063 -27.007 -43.664 1.00 92.25 182 PRO A N 1
ATOM 1476 C CA . PRO A 1 182 ? 24.751 -28.130 -43.036 1.00 92.25 182 PRO A CA 1
ATOM 1477 C C . PRO A 1 182 ? 26.268 -27.940 -43.016 1.00 92.25 182 PRO A C 1
ATOM 1479 O O . PRO A 1 182 ? 26.854 -27.437 -43.974 1.00 92.25 182 PRO A O 1
ATOM 1482 N N . TYR A 1 183 ? 26.911 -28.357 -41.927 1.00 91.25 183 TYR A N 1
ATOM 1483 C CA . TYR A 1 183 ? 28.359 -28.248 -41.799 1.00 91.25 183 TYR A CA 1
ATOM 1484 C C . TYR A 1 183 ? 29.083 -29.282 -42.662 1.00 91.25 183 TYR A C 1
ATOM 1486 O O . TYR A 1 183 ? 28.732 -30.461 -42.656 1.00 91.25 183 TYR A O 1
ATOM 1494 N N . THR A 1 184 ? 30.131 -28.841 -43.354 1.00 90.44 184 THR A N 1
ATOM 1495 C CA . THR A 1 184 ? 31.094 -29.701 -44.062 1.00 90.44 184 THR A CA 1
ATOM 1496 C C . THR A 1 184 ? 32.316 -30.028 -43.203 1.00 90.44 184 THR A C 1
ATOM 1498 O O . THR A 1 184 ? 32.933 -31.071 -43.381 1.00 90.44 184 THR A O 1
ATOM 1501 N N . GLU A 1 185 ? 32.648 -29.148 -42.257 1.00 90.69 185 GLU A N 1
ATOM 1502 C CA . GLU A 1 185 ? 33.760 -29.253 -41.310 1.00 90.69 185 GLU A CA 1
ATOM 1503 C C . GLU A 1 185 ? 33.361 -28.656 -39.950 1.00 90.69 185 GLU A C 1
ATOM 1505 O O . GLU A 1 185 ? 32.269 -28.103 -39.805 1.00 90.69 185 GLU A O 1
ATOM 1510 N N . VAL A 1 186 ? 34.217 -28.773 -38.930 1.00 88.75 186 VAL A N 1
ATOM 1511 C CA . VAL A 1 186 ? 33.935 -28.189 -37.609 1.00 88.75 186 VAL A CA 1
ATOM 1512 C C . VAL A 1 186 ? 33.918 -26.654 -37.718 1.00 88.75 186 VAL A C 1
ATOM 1514 O O . VAL A 1 186 ? 34.950 -26.066 -38.041 1.00 88.75 186 VAL A O 1
ATOM 1517 N N . PRO A 1 187 ? 32.789 -25.979 -37.431 1.00 90.56 187 PRO A N 1
ATOM 1518 C CA . PRO A 1 187 ? 32.670 -24.545 -37.661 1.00 90.56 187 PRO A CA 1
ATOM 1519 C C . PRO A 1 187 ? 33.368 -23.732 -36.563 1.00 90.56 187 PRO A C 1
ATOM 1521 O O . PRO A 1 187 ? 33.118 -23.915 -35.365 1.00 90.56 187 PRO A O 1
ATOM 1524 N N . ASP A 1 188 ? 34.187 -22.760 -36.969 1.00 89.88 188 ASP A N 1
ATOM 1525 C CA . ASP A 1 188 ? 34.766 -21.771 -36.057 1.00 89.88 188 ASP A CA 1
ATOM 1526 C C . ASP A 1 188 ? 33.808 -20.587 -35.847 1.00 89.88 188 ASP A C 1
ATOM 1528 O O . ASP A 1 188 ? 33.877 -19.553 -36.515 1.00 89.88 188 ASP A O 1
ATOM 1532 N N . LEU A 1 189 ? 32.895 -20.735 -34.882 1.00 89.56 189 LEU A N 1
ATOM 1533 C CA . LEU A 1 189 ? 31.921 -19.692 -34.542 1.00 89.56 189 LEU A CA 1
ATOM 1534 C C . LEU A 1 189 ? 32.555 -18.434 -33.933 1.00 89.56 189 LEU A C 1
ATOM 1536 O O . LEU A 1 189 ? 31.905 -17.390 -33.918 1.00 89.56 189 LEU A O 1
ATOM 1540 N N . SER A 1 190 ? 33.809 -18.492 -33.464 1.00 88.00 190 SER A N 1
ATOM 1541 C CA . SER A 1 190 ? 34.490 -17.328 -32.873 1.00 88.00 190 SER A CA 1
ATOM 1542 C C . SER A 1 190 ? 34.756 -16.213 -33.892 1.00 88.00 190 SER A C 1
ATOM 1544 O O . SER A 1 190 ? 34.880 -15.042 -33.526 1.00 88.00 190 SER A O 1
ATOM 1546 N N . ARG A 1 191 ? 34.781 -16.564 -35.185 1.00 87.75 191 ARG A N 1
ATOM 1547 C CA . ARG A 1 191 ? 34.915 -15.626 -36.309 1.00 87.75 191 ARG A CA 1
ATOM 1548 C C . ARG A 1 191 ? 33.574 -15.073 -36.795 1.00 87.75 191 ARG A C 1
ATOM 1550 O O . ARG A 1 191 ? 33.555 -14.158 -37.611 1.00 87.75 191 ARG A O 1
ATOM 1557 N N . ASN A 1 192 ? 32.450 -15.607 -36.316 1.00 89.06 192 ASN A N 1
ATOM 1558 C CA . ASN A 1 192 ? 31.123 -15.205 -36.773 1.00 89.06 192 ASN A CA 1
ATOM 1559 C C . ASN A 1 192 ? 30.578 -14.034 -35.936 1.00 89.06 192 ASN A C 1
ATOM 1561 O O . ASN A 1 192 ? 29.871 -14.218 -34.941 1.00 89.06 192 ASN A O 1
ATOM 1565 N N . TYR A 1 193 ? 30.886 -12.810 -36.364 1.00 90.00 193 TYR A N 1
ATOM 1566 C CA . TYR A 1 193 ? 30.410 -11.594 -35.699 1.00 90.00 193 TYR A CA 1
ATOM 1567 C C . TYR A 1 193 ? 28.889 -11.410 -35.785 1.00 90.00 193 TYR A C 1
ATOM 1569 O O . TYR A 1 193 ? 28.290 -10.850 -34.866 1.00 90.00 193 TYR A O 1
ATOM 1577 N N . TRP A 1 194 ? 28.233 -11.904 -36.842 1.00 91.81 194 TRP A N 1
ATOM 1578 C CA . TRP A 1 194 ? 26.772 -11.826 -36.951 1.00 91.81 194 TRP A CA 1
ATOM 1579 C C . TRP A 1 194 ? 26.084 -12.677 -35.891 1.00 91.81 194 TRP A C 1
ATOM 1581 O O . TRP A 1 194 ? 25.117 -12.220 -35.281 1.00 91.81 194 TRP A O 1
ATOM 1591 N N . LEU A 1 195 ? 26.614 -13.874 -35.619 1.00 91.75 195 LEU A N 1
ATOM 1592 C CA . LEU A 1 195 ? 26.134 -14.714 -34.528 1.00 91.75 195 LEU A CA 1
ATOM 1593 C C . LEU A 1 195 ? 26.281 -13.986 -33.191 1.00 91.75 195 LEU A C 1
ATOM 1595 O O . LEU A 1 195 ? 25.297 -13.866 -32.467 1.00 91.75 195 LEU A O 1
ATOM 1599 N N . ALA A 1 196 ? 27.466 -13.448 -32.892 1.00 91.19 196 ALA A N 1
ATOM 1600 C CA . ALA A 1 196 ? 27.693 -12.695 -31.659 1.00 91.19 196 ALA A CA 1
ATOM 1601 C C . ALA A 1 196 ? 26.698 -11.529 -31.501 1.00 91.19 196 ALA A C 1
ATOM 1603 O O . ALA A 1 196 ? 26.113 -11.371 -30.432 1.00 91.19 196 ALA A O 1
ATOM 1604 N N . ASN A 1 197 ? 26.413 -10.783 -32.576 1.00 92.88 197 ASN A N 1
ATOM 1605 C CA . ASN A 1 197 ? 25.455 -9.675 -32.536 1.00 92.88 197 ASN A CA 1
ATOM 1606 C C . ASN A 1 197 ? 24.018 -10.160 -32.311 1.00 92.88 197 ASN A C 1
ATOM 1608 O O . ASN A 1 197 ? 23.206 -9.498 -31.659 1.00 92.88 197 ASN A O 1
ATOM 1612 N N . TRP A 1 198 ? 23.679 -11.314 -32.881 1.00 93.06 198 TRP A N 1
ATOM 1613 C CA . TRP A 1 198 ? 22.351 -11.902 -32.781 1.00 93.06 198 TRP A CA 1
ATOM 1614 C C . TRP A 1 198 ? 22.052 -12.469 -31.390 1.00 93.06 198 TRP A C 1
ATOM 1616 O O . TRP A 1 198 ? 20.907 -12.416 -30.941 1.00 93.06 198 TRP A O 1
ATOM 1626 N N . LEU A 1 199 ? 23.080 -12.960 -30.693 1.00 91.38 199 LEU A N 1
ATOM 1627 C CA . LEU A 1 199 ? 22.973 -13.471 -29.325 1.00 91.38 199 LEU A CA 1
ATOM 1628 C C . LEU A 1 199 ? 22.589 -12.389 -28.310 1.00 91.38 199 LEU A C 1
ATOM 1630 O O . LEU A 1 199 ? 21.914 -12.683 -27.322 1.00 91.38 199 LEU A O 1
ATOM 1634 N N . THR A 1 200 ? 22.971 -11.137 -28.554 1.00 90.94 200 THR A N 1
ATOM 1635 C CA . THR A 1 200 ? 22.539 -10.005 -27.731 1.00 90.94 200 THR A CA 1
ATOM 1636 C C . THR A 1 200 ? 21.048 -9.777 -27.942 1.00 90.94 200 THR A C 1
ATOM 1638 O O . THR A 1 200 ? 20.624 -9.324 -28.996 1.00 90.94 200 THR A O 1
ATOM 1641 N N . LEU A 1 201 ? 20.200 -10.073 -26.966 1.00 92.38 201 LEU A N 1
ATOM 1642 C CA . LEU A 1 201 ? 18.754 -9.970 -27.173 1.00 92.38 201 LEU A CA 1
ATOM 1643 C C . LEU A 1 201 ? 18.282 -8.511 -27.205 1.00 92.38 201 LEU A C 1
ATOM 1645 O O . LEU A 1 201 ? 18.663 -7.693 -26.368 1.00 92.38 201 LEU A O 1
ATOM 1649 N N . ALA A 1 202 ? 17.413 -8.187 -28.160 1.00 93.38 202 ALA A N 1
ATOM 1650 C CA . ALA A 1 202 ? 16.725 -6.910 -28.211 1.00 93.38 202 ALA A CA 1
ATOM 1651 C C . ALA A 1 202 ? 15.484 -6.921 -27.299 1.00 93.38 202 ALA A C 1
ATOM 1653 O O . ALA A 1 202 ? 14.732 -7.897 -27.299 1.00 93.38 202 ALA A O 1
ATOM 1654 N N . PRO A 1 203 ? 15.221 -5.836 -26.547 1.00 93.56 203 PRO A N 1
ATOM 1655 C CA . PRO A 1 203 ? 14.120 -5.788 -25.584 1.00 93.56 203 PRO A CA 1
ATOM 1656 C C . PRO A 1 203 ? 12.731 -5.644 -26.227 1.00 93.56 203 PRO A C 1
ATOM 1658 O O . PRO A 1 203 ? 11.724 -5.949 -25.589 1.00 93.56 203 PRO A O 1
ATOM 1661 N N . PHE A 1 204 ? 12.659 -5.179 -27.477 1.00 93.94 204 PHE A N 1
ATOM 1662 C CA . PHE A 1 204 ? 11.405 -4.863 -28.160 1.00 93.94 204 PHE A CA 1
ATOM 1663 C C . PHE A 1 204 ? 11.182 -5.751 -29.393 1.00 93.94 204 PHE A C 1
ATOM 1665 O O . PHE A 1 204 ? 12.158 -6.175 -30.008 1.00 93.94 204 PHE A O 1
ATOM 1672 N N . PRO A 1 205 ? 9.920 -5.992 -29.808 1.00 93.25 205 PRO A N 1
ATOM 1673 C CA . PRO A 1 205 ? 9.602 -6.799 -30.995 1.00 93.25 205 PRO A CA 1
ATOM 1674 C C . PRO A 1 205 ? 9.993 -6.149 -32.326 1.00 93.25 205 PRO A C 1
ATOM 1676 O O . PRO A 1 205 ? 10.015 -6.813 -33.362 1.00 93.25 205 PRO A O 1
ATOM 1679 N N . SER A 1 206 ? 10.218 -4.832 -32.303 1.00 93.25 206 SER A N 1
ATOM 1680 C CA . SER A 1 206 ? 10.821 -4.082 -33.395 1.00 93.25 206 SER A CA 1
ATOM 1681 C C . SER A 1 206 ? 12.185 -3.599 -32.937 1.00 93.25 206 SER A C 1
ATOM 1683 O O . SER A 1 206 ? 12.289 -2.863 -31.953 1.00 93.25 206 SER A O 1
ATOM 1685 N N . PHE A 1 207 ? 13.234 -4.061 -33.605 1.00 94.38 207 PHE A N 1
ATOM 1686 C CA . PHE A 1 207 ? 14.607 -3.773 -33.214 1.00 94.38 207 PHE A CA 1
ATOM 1687 C C . PHE A 1 207 ? 15.524 -3.681 -34.424 1.00 94.38 207 PHE A C 1
ATOM 1689 O O . PHE A 1 207 ? 15.183 -4.102 -35.531 1.00 94.38 207 PHE A O 1
ATOM 1696 N N . ARG A 1 208 ? 16.708 -3.112 -34.188 1.00 93.56 208 ARG A N 1
ATOM 1697 C CA . ARG A 1 208 ? 17.774 -2.985 -35.177 1.00 93.56 208 ARG A CA 1
ATOM 1698 C C . ARG A 1 208 ? 19.005 -3.757 -34.732 1.00 93.56 208 ARG A C 1
ATOM 1700 O O . ARG A 1 208 ? 19.349 -3.735 -33.551 1.00 93.56 208 ARG A O 1
ATOM 1707 N N . LYS A 1 209 ? 19.679 -4.398 -35.681 1.00 93.75 209 LYS A N 1
ATOM 1708 C CA . LYS A 1 209 ? 20.985 -5.036 -35.490 1.00 93.75 209 LYS A CA 1
ATOM 1709 C C . LYS A 1 209 ? 21.964 -4.500 -36.514 1.00 93.75 209 LYS A C 1
ATOM 1711 O O . LYS A 1 209 ? 21.621 -4.403 -37.686 1.00 93.75 209 LYS A O 1
ATOM 1716 N N . LEU A 1 210 ? 23.156 -4.119 -36.064 1.00 94.00 210 LEU A N 1
ATOM 1717 C CA . LEU A 1 210 ? 24.218 -3.6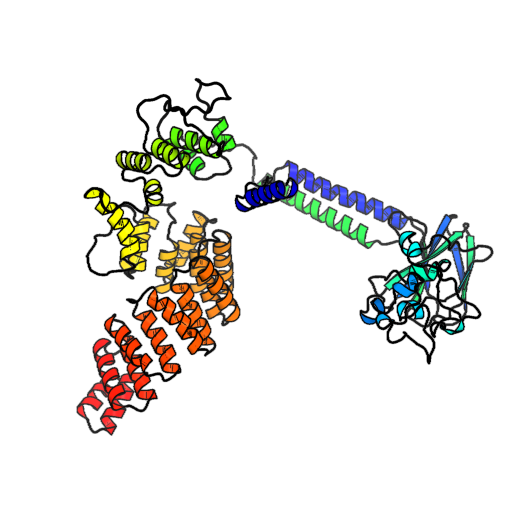57 -36.953 1.00 94.00 210 LEU A CA 1
ATOM 1718 C C . LEU A 1 210 ? 24.709 -4.829 -37.816 1.00 94.00 210 LEU A C 1
ATOM 1720 O O . LEU A 1 210 ? 25.207 -5.819 -37.293 1.00 94.00 210 LEU A O 1
ATOM 1724 N N . TYR A 1 211 ? 24.532 -4.737 -39.126 1.00 93.81 211 TYR A N 1
ATOM 1725 C CA . TYR A 1 211 ? 24.940 -5.783 -40.059 1.00 93.81 211 TYR A CA 1
ATOM 1726 C C . TYR A 1 211 ? 26.371 -5.575 -40.558 1.00 93.81 211 TYR A C 1
ATOM 1728 O O . TYR A 1 211 ? 27.117 -6.540 -40.704 1.00 93.81 211 TYR A O 1
ATOM 1736 N N . GLY A 1 212 ? 26.747 -4.316 -40.785 1.00 93.50 212 GLY A N 1
ATOM 1737 C CA . GLY A 1 212 ? 28.065 -3.923 -41.266 1.00 93.50 212 GLY A CA 1
ATOM 1738 C C . GLY A 1 212 ? 28.190 -2.411 -41.402 1.00 93.50 212 GLY A C 1
ATOM 1739 O O . GLY A 1 212 ? 27.216 -1.669 -41.224 1.00 93.50 212 GLY A O 1
ATOM 1740 N N . LYS A 1 213 ? 29.397 -1.958 -41.720 1.00 93.31 213 LYS A N 1
ATOM 1741 C CA . LYS A 1 213 ? 29.709 -0.564 -42.039 1.00 93.31 213 LYS A CA 1
ATOM 1742 C C . LYS A 1 213 ? 30.196 -0.476 -43.474 1.00 93.31 213 LYS A C 1
ATOM 1744 O O . LYS A 1 213 ? 30.850 -1.389 -43.965 1.00 93.31 213 LYS A O 1
ATOM 1749 N N . VAL A 1 214 ? 29.848 0.598 -44.164 1.00 93.00 214 VAL A N 1
ATOM 1750 C CA . VAL A 1 214 ? 30.248 0.798 -45.557 1.00 93.00 214 VAL A CA 1
ATOM 1751 C C . VAL A 1 214 ? 30.498 2.270 -45.814 1.00 93.00 214 VAL A C 1
ATOM 1753 O O . VAL A 1 214 ? 29.712 3.124 -45.407 1.00 93.00 214 VAL A O 1
ATOM 1756 N N . PHE A 1 215 ? 31.593 2.578 -46.497 1.00 91.69 215 PHE A N 1
ATOM 1757 C CA . PHE A 1 215 ? 31.826 3.919 -47.004 1.00 91.69 215 PHE A CA 1
ATOM 1758 C C . PHE A 1 215 ? 31.094 4.082 -48.335 1.00 91.69 215 PHE A C 1
ATOM 1760 O O . PHE A 1 215 ? 31.310 3.308 -49.264 1.00 91.69 215 PHE A O 1
ATOM 1767 N N . LEU A 1 216 ? 30.208 5.074 -48.424 1.00 90.50 216 LEU A N 1
ATOM 1768 C CA . LEU A 1 216 ? 29.454 5.352 -49.643 1.00 90.50 216 LEU A CA 1
ATOM 1769 C C . LEU A 1 216 ? 29.735 6.775 -50.095 1.00 90.50 216 LEU A C 1
ATOM 1771 O O . LEU A 1 216 ? 29.565 7.723 -49.327 1.00 90.50 216 LEU A O 1
ATOM 1775 N N . GLU A 1 217 ? 30.133 6.924 -51.353 1.00 90.50 217 GLU A N 1
ATOM 1776 C CA . GLU A 1 217 ? 30.289 8.228 -51.989 1.00 90.50 217 GLU A CA 1
ATOM 1777 C C . GLU A 1 217 ? 28.928 8.837 -52.345 1.00 90.50 217 GLU A C 1
ATOM 1779 O O . GLU A 1 217 ? 27.941 8.133 -52.560 1.00 90.50 217 GLU A O 1
ATOM 1784 N N . LYS A 1 218 ? 28.856 10.165 -52.429 1.00 91.38 218 LYS A N 1
ATOM 1785 C CA . LYS A 1 218 ? 27.665 10.871 -52.901 1.00 91.38 218 LYS A CA 1
ATOM 1786 C C . LYS A 1 218 ? 27.327 10.433 -54.330 1.00 91.38 218 LYS A C 1
ATOM 1788 O O . LYS A 1 218 ? 28.119 10.647 -55.241 1.00 91.38 218 LYS A O 1
ATOM 1793 N N . GLY A 1 219 ? 26.127 9.902 -54.534 1.00 90.06 219 GLY A N 1
ATOM 1794 C CA . GLY A 1 219 ? 25.686 9.376 -55.823 1.00 90.06 219 GLY A CA 1
ATOM 1795 C C . GLY A 1 219 ? 24.680 8.240 -55.669 1.00 90.06 219 GLY A C 1
ATOM 1796 O O . GLY A 1 219 ? 24.214 7.953 -54.566 1.00 90.06 219 GLY A O 1
ATOM 1797 N N . ARG A 1 220 ? 24.342 7.598 -56.790 1.00 90.88 220 ARG A N 1
ATOM 1798 C CA . ARG A 1 220 ? 23.477 6.414 -56.800 1.00 90.88 220 ARG A CA 1
ATOM 1799 C C . ARG A 1 220 ? 24.330 5.157 -56.726 1.00 90.88 220 ARG A C 1
ATOM 1801 O O . ARG A 1 220 ? 25.233 4.996 -57.538 1.00 90.88 220 ARG A O 1
ATOM 1808 N N . HIS A 1 221 ? 23.989 4.273 -55.798 1.00 91.31 221 HIS A N 1
ATOM 1809 C CA . HIS A 1 221 ? 24.592 2.949 -55.643 1.00 91.31 221 HIS A CA 1
ATOM 1810 C C . HIS A 1 221 ? 23.501 1.894 -55.757 1.00 91.31 221 HIS A C 1
ATOM 1812 O O . HIS A 1 221 ? 22.419 2.078 -55.195 1.00 91.31 221 HIS A O 1
ATOM 1818 N N . MET A 1 222 ? 23.752 0.782 -56.444 1.00 92.00 222 MET A N 1
ATOM 1819 C CA . MET A 1 222 ? 22.791 -0.321 -56.441 1.00 92.00 222 MET A CA 1
ATOM 1820 C C . MET A 1 222 ? 23.012 -1.220 -55.230 1.00 92.00 222 MET A C 1
ATOM 1822 O O . MET A 1 222 ? 24.106 -1.741 -54.999 1.00 92.00 222 MET A O 1
ATOM 1826 N N . LEU A 1 223 ? 21.937 -1.416 -54.470 1.00 93.31 223 LEU A N 1
ATOM 1827 C CA . LEU A 1 223 ? 21.846 -2.401 -53.405 1.00 93.31 223 LEU A CA 1
ATOM 1828 C C . LEU A 1 223 ? 21.084 -3.618 -53.924 1.00 93.31 223 LEU A C 1
ATOM 1830 O O . LEU A 1 223 ? 19.902 -3.515 -54.251 1.00 93.31 223 LEU A O 1
ATOM 1834 N N . ASN A 1 224 ? 21.748 -4.767 -53.937 1.00 93.81 224 ASN A N 1
ATOM 1835 C CA . ASN A 1 224 ? 21.148 -6.057 -54.248 1.00 93.81 224 ASN A CA 1
ATOM 1836 C C . ASN A 1 224 ? 20.924 -6.834 -52.948 1.00 93.81 224 ASN A C 1
ATOM 1838 O O . ASN A 1 224 ? 21.866 -7.104 -52.198 1.00 93.81 224 ASN A O 1
ATOM 1842 N N . ILE A 1 225 ? 19.664 -7.168 -52.681 1.00 94.00 225 ILE A N 1
ATOM 1843 C CA . ILE A 1 225 ? 19.221 -7.897 -51.493 1.00 94.00 225 ILE A CA 1
ATOM 1844 C C . ILE A 1 225 ? 18.789 -9.296 -51.919 1.00 94.00 225 ILE A C 1
ATOM 1846 O O . ILE A 1 225 ? 17.881 -9.431 -52.737 1.00 94.00 225 ILE A O 1
ATOM 1850 N N . GLU A 1 226 ? 19.404 -10.323 -51.340 1.00 93.94 226 GLU A N 1
ATOM 1851 C CA . GLU A 1 226 ? 19.024 -11.729 -51.495 1.00 93.94 226 GLU A CA 1
ATOM 1852 C C . GLU A 1 226 ? 18.315 -12.187 -50.213 1.00 93.94 226 GLU A C 1
ATOM 1854 O O . GLU A 1 226 ? 18.930 -12.334 -49.157 1.00 93.94 226 GLU A O 1
ATOM 1859 N N . SER A 1 227 ? 16.996 -12.366 -50.296 1.00 92.56 227 SER A N 1
ATOM 1860 C CA . SER A 1 227 ? 16.118 -12.598 -49.149 1.00 92.56 227 SER A CA 1
ATOM 1861 C C . SER A 1 227 ? 15.674 -14.062 -49.077 1.00 92.56 227 SER A C 1
ATOM 1863 O O . SER A 1 227 ? 15.003 -14.565 -49.985 1.00 92.56 227 SER A O 1
ATOM 1865 N N . SER A 1 228 ? 16.027 -14.741 -47.985 1.00 88.56 228 SER A N 1
ATOM 1866 C CA . SER A 1 228 ? 15.678 -16.140 -47.683 1.00 88.56 228 SER A CA 1
ATOM 1867 C C . SER A 1 228 ? 15.033 -16.313 -46.298 1.00 88.56 228 SER A C 1
ATOM 1869 O O . SER A 1 228 ? 14.379 -17.327 -46.041 1.00 88.56 228 SER A O 1
ATOM 1871 N N . TYR A 1 229 ? 15.157 -15.313 -45.420 1.00 90.19 229 TYR A N 1
ATOM 1872 C CA . TYR A 1 229 ? 14.708 -15.350 -44.031 1.00 90.19 229 TYR A CA 1
ATOM 1873 C C . TYR A 1 229 ? 13.181 -15.164 -43.898 1.00 90.19 229 TYR A C 1
ATOM 1875 O O . TYR A 1 229 ? 12.659 -14.107 -44.267 1.00 90.19 229 TYR A O 1
ATOM 1883 N N . PRO A 1 230 ? 12.437 -16.137 -43.337 1.00 86.06 230 PRO A N 1
ATOM 1884 C CA . PRO A 1 230 ? 10.973 -16.153 -43.413 1.00 86.06 230 PRO A CA 1
ATOM 1885 C C . PRO A 1 230 ? 10.254 -15.392 -42.285 1.00 86.06 230 PRO A C 1
ATOM 1887 O O . PRO A 1 230 ? 9.026 -15.342 -42.283 1.00 86.06 230 PRO A O 1
ATOM 1890 N N . PHE A 1 231 ? 10.970 -14.841 -41.299 1.00 88.88 231 PHE A N 1
ATOM 1891 C CA . PHE A 1 231 ? 10.345 -14.312 -40.082 1.00 88.88 231 PHE A CA 1
ATOM 1892 C C . PHE A 1 231 ? 10.213 -12.787 -40.082 1.00 88.88 231 PHE A C 1
ATOM 1894 O O . PHE A 1 231 ? 11.170 -12.067 -40.364 1.00 88.88 231 PHE A O 1
ATOM 1901 N N . GLY A 1 232 ? 9.040 -12.309 -39.654 1.00 87.75 232 GLY A N 1
ATOM 1902 C CA . GLY A 1 232 ? 8.759 -10.891 -39.431 1.00 87.75 232 GLY A CA 1
ATOM 1903 C C . GLY A 1 232 ? 8.747 -10.036 -40.701 1.00 87.75 232 GLY A C 1
ATOM 1904 O O . GLY A 1 232 ? 8.917 -10.521 -41.823 1.00 87.75 232 GLY A O 1
ATOM 1905 N N . SER A 1 233 ? 8.526 -8.738 -40.503 1.00 93.06 233 SER A N 1
ATOM 1906 C CA . SER A 1 233 ? 8.711 -7.713 -41.534 1.00 93.06 233 SER A CA 1
ATOM 1907 C C . SER A 1 233 ? 10.137 -7.181 -41.464 1.00 93.06 233 SER A C 1
ATOM 1909 O O . SER A 1 233 ? 10.639 -6.909 -40.368 1.00 93.06 233 SER A O 1
ATOM 1911 N N . LYS A 1 234 ? 10.781 -7.027 -42.624 1.00 94.56 234 LYS A N 1
ATOM 1912 C CA . LYS A 1 234 ? 12.220 -6.778 -42.732 1.00 94.56 234 LYS A CA 1
ATOM 1913 C C . LYS A 1 234 ? 12.493 -5.479 -43.478 1.00 94.56 234 LYS A C 1
ATOM 1915 O O . LYS A 1 234 ? 11.880 -5.202 -44.508 1.00 94.56 234 LYS A O 1
ATOM 1920 N N . ALA A 1 235 ? 13.435 -4.701 -42.963 1.00 95.12 235 ALA A N 1
ATOM 1921 C CA . ALA A 1 235 ? 13.932 -3.508 -43.627 1.00 95.12 235 ALA A CA 1
ATOM 1922 C C . ALA A 1 235 ? 15.441 -3.360 -43.429 1.00 95.12 235 ALA A C 1
ATOM 1924 O O . ALA A 1 235 ? 15.986 -3.784 -42.411 1.00 95.12 235 ALA A O 1
ATOM 1925 N N . VAL A 1 236 ? 16.122 -2.754 -44.398 1.00 94.94 236 VAL A N 1
ATOM 1926 C CA . VAL A 1 236 ? 17.513 -2.312 -44.256 1.00 94.94 236 VAL A CA 1
ATOM 1927 C C . VAL A 1 236 ? 17.514 -0.824 -43.963 1.00 94.94 236 VAL A C 1
ATOM 1929 O O . VAL A 1 236 ? 16.818 -0.055 -44.625 1.00 94.94 236 VAL A O 1
ATOM 1932 N N . VAL A 1 237 ? 18.299 -0.410 -42.976 1.00 94.56 237 VAL A N 1
ATOM 1933 C CA . VAL A 1 237 ? 18.443 0.988 -42.580 1.00 94.56 237 VAL A CA 1
ATOM 1934 C C . VAL A 1 237 ? 19.897 1.401 -42.727 1.00 94.56 237 VAL A C 1
ATOM 1936 O O . VAL A 1 237 ? 20.753 0.922 -41.989 1.00 94.56 237 VAL A O 1
ATOM 1939 N N . PHE A 1 238 ? 20.165 2.336 -43.630 1.00 93.00 238 PHE A N 1
ATOM 1940 C CA . PHE A 1 238 ? 21.449 3.026 -43.709 1.00 93.00 238 PHE A CA 1
ATOM 1941 C C . PHE A 1 238 ? 21.359 4.295 -42.878 1.00 93.00 238 PHE A C 1
ATOM 1943 O O . PHE A 1 238 ? 20.451 5.100 -43.084 1.00 93.00 238 PHE A O 1
ATOM 1950 N N . SER A 1 239 ? 22.275 4.471 -41.930 1.00 92.62 239 SER A N 1
ATOM 1951 C CA . SER A 1 239 ? 22.348 5.667 -41.090 1.00 92.62 239 SER A CA 1
ATOM 1952 C C . SER A 1 239 ? 23.792 6.112 -40.949 1.00 92.62 239 SER A C 1
ATOM 1954 O O . SER A 1 239 ? 24.664 5.304 -40.632 1.00 92.62 239 SER A O 1
ATOM 1956 N N . GLU A 1 240 ? 24.027 7.412 -41.086 1.00 90.81 240 GLU A N 1
ATOM 1957 C CA . GLU A 1 240 ? 25.294 8.018 -40.675 1.00 90.81 240 GLU A CA 1
ATOM 1958 C C . GLU A 1 240 ? 25.548 7.746 -39.172 1.00 90.81 240 GLU A C 1
ATOM 1960 O O . GLU A 1 240 ? 24.589 7.616 -38.390 1.00 90.81 240 GLU A O 1
ATOM 1965 N N . PRO A 1 241 ? 26.814 7.622 -38.739 1.00 86.25 241 PRO A N 1
ATOM 1966 C CA . PRO A 1 241 ? 27.163 7.518 -37.332 1.00 86.25 241 PRO A CA 1
ATOM 1967 C C . PRO A 1 241 ? 26.802 8.815 -36.607 1.00 86.25 241 PRO A C 1
ATOM 1969 O O . PRO A 1 241 ? 27.091 9.922 -37.054 1.00 86.25 241 PRO A O 1
ATOM 1972 N N . SER A 1 242 ? 26.180 8.668 -35.445 1.00 86.50 242 SER A N 1
ATOM 1973 C CA . SER A 1 242 ? 25.827 9.774 -34.565 1.00 86.50 242 SER A CA 1
ATOM 1974 C C . SER A 1 242 ? 26.068 9.352 -33.129 1.00 86.50 242 SER A C 1
ATOM 1976 O O . SER A 1 242 ? 25.758 8.224 -32.745 1.00 86.50 242 SER A O 1
ATOM 1978 N N . TRP A 1 243 ? 26.577 10.279 -32.321 1.00 84.06 243 TRP A N 1
ATOM 1979 C CA . TRP A 1 243 ? 26.767 10.072 -30.885 1.00 84.06 243 TRP A CA 1
ATOM 1980 C C . TRP A 1 243 ? 25.440 9.810 -30.154 1.00 84.06 243 TRP A C 1
ATOM 1982 O O . TRP A 1 243 ? 25.426 9.147 -29.122 1.00 84.06 243 TRP A O 1
ATOM 1992 N N . ALA A 1 244 ? 24.323 10.298 -30.703 1.00 80.50 244 ALA A N 1
ATOM 1993 C CA . ALA A 1 244 ? 22.981 10.075 -30.171 1.00 80.50 244 ALA A CA 1
ATOM 1994 C C . ALA A 1 244 ? 22.307 8.806 -30.736 1.00 80.50 244 ALA A C 1
ATOM 1996 O O . ALA A 1 244 ? 21.166 8.502 -30.395 1.00 80.50 244 ALA A O 1
ATOM 1997 N N . GLY A 1 245 ? 23.006 8.058 -31.596 1.00 84.56 245 GLY A N 1
ATOM 1998 C CA . GLY A 1 245 ? 22.476 6.886 -32.285 1.00 84.56 245 GLY A CA 1
ATOM 1999 C C . GLY A 1 245 ? 21.623 7.234 -33.508 1.00 84.56 245 GLY A C 1
ATOM 2000 O O . GLY A 1 245 ? 21.706 8.326 -34.072 1.00 84.56 245 GLY A O 1
ATOM 2001 N N . THR A 1 246 ? 20.810 6.272 -33.952 1.00 85.50 246 THR A N 1
ATOM 2002 C CA . THR A 1 246 ? 19.944 6.435 -35.132 1.00 85.50 246 THR A CA 1
ATOM 2003 C C . THR A 1 246 ? 18.830 7.452 -34.891 1.00 85.50 246 THR A C 1
ATOM 2005 O O . THR A 1 246 ? 18.455 7.706 -33.747 1.00 85.50 246 THR A O 1
ATOM 2008 N N . LYS A 1 247 ? 18.238 7.981 -35.966 1.00 87.00 247 LYS A N 1
ATOM 2009 C CA . LYS A 1 247 ? 17.223 9.039 -35.897 1.00 87.00 247 LYS A CA 1
ATOM 2010 C C . LYS A 1 247 ? 16.050 8.661 -34.982 1.00 87.00 247 LYS A C 1
ATOM 2012 O O . LYS A 1 247 ? 15.279 7.757 -35.304 1.00 87.00 247 LYS A O 1
ATOM 2017 N N . ASN A 1 248 ? 15.901 9.376 -33.863 1.00 87.94 248 ASN A N 1
ATOM 2018 C CA . ASN A 1 248 ? 14.799 9.196 -32.918 1.00 87.94 248 ASN A CA 1
ATOM 2019 C C . ASN A 1 248 ? 14.360 10.535 -32.302 1.00 87.94 248 ASN A C 1
ATOM 2021 O O . ASN A 1 248 ? 15.017 11.074 -31.414 1.00 87.94 248 ASN A O 1
ATOM 2025 N N . LEU A 1 249 ? 13.208 11.047 -32.742 1.00 88.81 249 LEU A N 1
ATOM 2026 C CA . LEU A 1 249 ? 12.678 12.336 -32.282 1.00 88.81 249 LEU A CA 1
ATOM 2027 C C . LEU A 1 249 ? 12.037 12.286 -30.885 1.00 88.81 249 LEU A C 1
ATOM 2029 O O . LEU A 1 249 ? 11.738 13.329 -30.311 1.00 88.81 249 LEU A O 1
ATOM 2033 N N . PHE A 1 250 ? 11.836 11.102 -30.303 1.00 91.06 250 PHE A N 1
ATOM 2034 C CA . PHE A 1 250 ? 11.149 10.977 -29.019 1.00 91.06 250 PHE A CA 1
ATOM 2035 C C . PHE A 1 250 ? 11.883 11.718 -27.897 1.00 91.06 250 PHE A C 1
ATOM 2037 O O . PHE A 1 250 ? 11.287 12.538 -27.200 1.00 91.06 250 PHE A O 1
ATOM 2044 N N . LEU A 1 251 ? 13.188 11.466 -27.750 1.00 88.62 251 LEU A N 1
ATOM 2045 C CA . LEU A 1 251 ? 13.967 12.043 -26.656 1.00 88.62 251 LEU A CA 1
ATOM 2046 C C . LEU A 1 251 ? 14.004 13.573 -26.747 1.00 88.62 251 LEU A C 1
ATOM 2048 O O . LEU A 1 251 ? 13.783 14.240 -25.740 1.00 88.62 251 LEU A O 1
ATOM 2052 N N . CYS A 1 252 ? 14.197 14.140 -27.946 1.00 92.38 252 CYS A N 1
ATOM 2053 C CA . CYS A 1 252 ? 14.183 15.595 -28.101 1.00 92.38 252 CYS A CA 1
ATOM 2054 C C . CYS A 1 252 ? 12.799 16.193 -27.821 1.00 92.38 252 CYS A C 1
ATOM 2056 O O . CYS A 1 252 ? 12.714 17.197 -27.116 1.00 92.38 252 CYS A O 1
ATOM 2058 N N . SER A 1 253 ? 11.713 15.565 -28.288 1.00 93.12 253 SER A N 1
ATOM 2059 C CA . SER A 1 253 ? 10.351 16.039 -28.012 1.00 93.12 253 SER A CA 1
ATOM 2060 C C . SER A 1 253 ? 10.030 16.028 -26.518 1.00 93.12 253 SER A C 1
ATOM 2062 O O . SER A 1 253 ? 9.488 17.005 -26.003 1.00 93.12 253 SER A O 1
ATOM 2064 N N . VAL A 1 254 ? 10.409 14.963 -25.803 1.00 94.94 254 VAL A N 1
ATOM 2065 C CA . VAL A 1 254 ? 10.198 14.852 -24.352 1.00 94.94 254 VAL A CA 1
ATOM 2066 C C . VAL A 1 254 ? 11.020 15.889 -23.593 1.00 94.94 254 VAL A C 1
ATOM 2068 O O . VAL A 1 254 ? 10.489 16.535 -22.694 1.00 94.94 254 VAL A O 1
ATOM 2071 N N . MET A 1 255 ? 12.289 16.090 -23.960 1.00 94.31 255 MET A N 1
ATOM 2072 C CA . MET A 1 255 ? 13.147 17.087 -23.310 1.00 94.31 255 MET A CA 1
ATOM 2073 C C . MET A 1 255 ? 12.622 18.511 -23.501 1.00 94.31 255 MET A C 1
ATOM 2075 O O . MET A 1 255 ? 12.571 19.272 -22.535 1.00 94.31 255 MET A O 1
ATOM 2079 N N . ILE A 1 256 ? 12.180 18.859 -24.714 1.00 96.25 256 ILE A N 1
ATOM 2080 C CA . ILE A 1 256 ? 11.590 20.173 -24.999 1.00 96.25 256 ILE A CA 1
ATOM 2081 C C . ILE A 1 256 ? 10.294 20.351 -24.203 1.00 96.25 256 ILE A C 1
ATOM 2083 O O . ILE A 1 256 ? 10.144 21.355 -23.510 1.00 96.25 256 ILE A O 1
ATOM 2087 N N . LEU A 1 257 ? 9.383 19.372 -24.242 1.00 96.31 257 LEU A N 1
ATOM 2088 C CA . LEU A 1 257 ? 8.108 19.442 -23.523 1.00 96.31 257 LEU A CA 1
ATOM 2089 C C . LEU A 1 257 ? 8.316 19.572 -22.008 1.00 96.31 257 LEU A C 1
ATOM 2091 O O . LEU A 1 257 ? 7.728 20.447 -21.374 1.00 96.31 257 LEU A O 1
ATOM 2095 N N . ALA A 1 258 ? 9.177 18.733 -21.430 1.00 95.06 258 ALA A N 1
ATOM 2096 C CA . ALA A 1 258 ? 9.501 18.781 -20.009 1.00 95.06 258 ALA A CA 1
ATOM 2097 C C . ALA A 1 258 ? 10.153 20.116 -19.631 1.00 95.06 258 ALA A C 1
ATOM 2099 O O . ALA A 1 258 ? 9.777 20.715 -18.626 1.00 95.06 258 ALA A O 1
ATOM 2100 N N . GLY A 1 259 ? 11.085 20.612 -20.450 1.00 96.06 259 GLY A N 1
ATOM 2101 C CA . GLY A 1 259 ? 11.715 21.914 -20.255 1.00 96.06 259 GLY A CA 1
ATOM 2102 C C . GLY A 1 259 ? 10.700 23.059 -20.234 1.00 96.06 259 GLY A C 1
ATOM 2103 O O . GLY A 1 259 ? 10.705 23.860 -19.301 1.00 96.06 259 GLY A O 1
ATOM 2104 N N . VAL A 1 260 ? 9.769 23.085 -21.196 1.00 95.62 260 VAL A N 1
ATOM 2105 C CA . VAL A 1 260 ? 8.691 24.088 -21.265 1.00 95.62 260 VAL A CA 1
ATOM 2106 C C . VAL A 1 260 ? 7.779 24.017 -20.039 1.00 95.62 260 VAL A C 1
ATOM 2108 O O . VAL A 1 260 ? 7.498 25.051 -19.435 1.00 95.62 260 VAL A O 1
ATOM 2111 N N . LEU A 1 261 ? 7.353 22.819 -19.627 1.00 94.88 261 LEU A N 1
ATOM 2112 C CA . LEU A 1 261 ? 6.492 22.638 -18.452 1.00 94.88 261 LEU A CA 1
ATOM 2113 C C . LEU A 1 261 ? 7.183 23.073 -17.153 1.00 94.88 261 LEU A C 1
ATOM 2115 O O . LEU A 1 261 ? 6.573 23.762 -16.335 1.00 94.88 261 LEU A O 1
ATOM 2119 N N . ILE A 1 262 ? 8.458 22.710 -16.973 1.00 92.88 262 ILE A N 1
ATOM 2120 C CA . ILE A 1 262 ? 9.257 23.098 -15.802 1.00 92.88 262 ILE A CA 1
ATOM 2121 C C . ILE A 1 262 ? 9.409 24.622 -15.743 1.00 92.88 262 ILE A C 1
ATOM 2123 O O . ILE A 1 262 ? 9.188 25.221 -14.687 1.00 92.88 262 ILE A O 1
ATOM 2127 N N . SER A 1 263 ? 9.738 25.259 -16.870 1.00 92.38 263 SER A N 1
ATOM 2128 C CA . SER A 1 263 ? 9.876 26.715 -16.943 1.00 92.38 263 SER A CA 1
ATOM 2129 C C . SER A 1 263 ? 8.548 27.435 -16.700 1.00 92.38 263 SER A C 1
ATOM 2131 O O . SER A 1 263 ? 8.515 28.396 -15.932 1.00 92.38 263 SER A O 1
ATOM 2133 N N . ALA A 1 264 ? 7.443 26.947 -17.274 1.00 91.19 264 ALA A N 1
ATOM 2134 C CA . ALA A 1 264 ? 6.111 27.515 -17.064 1.00 91.19 264 ALA A CA 1
ATOM 2135 C C . ALA A 1 264 ? 5.673 27.415 -15.594 1.00 91.19 264 ALA A C 1
ATOM 2137 O O . ALA A 1 264 ? 5.233 28.402 -15.006 1.00 91.19 264 ALA A O 1
ATOM 2138 N N . PHE A 1 265 ? 5.864 26.254 -14.962 1.00 87.69 265 PHE A N 1
ATOM 2139 C CA . PHE A 1 265 ? 5.557 26.066 -13.543 1.00 87.69 265 PHE A CA 1
ATOM 2140 C C . PHE A 1 265 ? 6.418 26.963 -12.642 1.00 87.69 265 PHE A C 1
ATOM 2142 O O . PHE A 1 265 ? 5.914 27.578 -11.698 1.00 87.69 265 PHE A O 1
ATOM 2149 N N . SER A 1 266 ? 7.712 27.095 -12.951 1.00 86.50 266 SER A N 1
ATOM 2150 C CA . SER A 1 266 ? 8.597 28.019 -12.237 1.00 86.50 266 SER A CA 1
ATOM 2151 C C . SER A 1 266 ? 8.132 29.471 -12.370 1.00 86.50 266 SER A C 1
ATOM 2153 O O . SER A 1 266 ? 8.195 30.215 -11.398 1.00 86.50 266 SER A O 1
ATOM 2155 N N . PHE A 1 267 ? 7.641 29.881 -13.541 1.00 85.62 267 PHE A N 1
ATOM 2156 C CA . PHE A 1 267 ? 7.135 31.236 -13.753 1.00 85.62 267 PHE A CA 1
ATOM 2157 C C . PHE A 1 267 ? 5.847 31.502 -12.962 1.00 85.62 267 PHE A C 1
ATOM 2159 O O . PHE A 1 267 ? 5.779 32.476 -12.217 1.00 85.62 267 PHE A O 1
ATOM 2166 N N . VAL A 1 268 ? 4.860 30.601 -13.049 1.00 85.38 268 VAL A N 1
ATOM 2167 C CA . VAL A 1 268 ? 3.577 30.719 -12.326 1.00 85.38 268 VAL A CA 1
ATOM 2168 C C . VAL A 1 268 ? 3.791 30.773 -10.816 1.00 85.38 268 VAL A C 1
ATOM 2170 O O . VAL A 1 268 ? 3.172 31.571 -10.119 1.00 85.38 268 VAL A O 1
ATOM 2173 N N . THR A 1 269 ? 4.689 29.940 -10.291 1.00 78.00 269 THR A N 1
ATOM 2174 C CA . THR A 1 269 ? 4.982 29.927 -8.852 1.00 78.00 269 THR A CA 1
ATOM 2175 C C . THR A 1 269 ? 5.717 31.181 -8.388 1.00 78.00 269 THR A C 1
ATOM 2177 O O . THR A 1 269 ? 5.452 31.654 -7.284 1.00 78.00 269 THR A O 1
ATOM 2180 N N . VAL A 1 270 ? 6.617 31.744 -9.203 1.00 78.00 270 VAL A N 1
ATOM 2181 C CA . VAL A 1 270 ? 7.259 33.031 -8.898 1.00 78.00 270 VAL A CA 1
ATOM 2182 C C . VAL A 1 270 ? 6.227 34.160 -8.913 1.00 78.00 270 VAL A C 1
ATOM 2184 O O . VAL A 1 270 ? 6.172 34.900 -7.937 1.00 78.00 270 VAL A O 1
ATOM 2187 N N . ASP A 1 271 ? 5.372 34.242 -9.938 1.00 79.69 271 ASP A N 1
ATOM 2188 C CA . ASP A 1 271 ? 4.291 35.241 -10.041 1.00 79.69 271 ASP A CA 1
ATOM 2189 C C . ASP A 1 271 ? 3.296 35.163 -8.868 1.00 79.69 271 ASP A C 1
ATOM 2191 O O . ASP A 1 271 ? 2.913 36.174 -8.281 1.00 79.69 271 ASP A O 1
ATOM 2195 N N . PHE A 1 272 ? 2.911 33.953 -8.461 1.00 77.12 272 PHE A N 1
ATOM 2196 C CA . PHE A 1 272 ? 2.050 33.748 -7.296 1.00 77.12 272 PHE A CA 1
ATOM 2197 C C . PHE A 1 272 ? 2.688 34.269 -5.999 1.00 77.12 272 PHE A C 1
ATOM 2199 O O . PHE A 1 272 ? 2.036 34.939 -5.199 1.00 77.12 272 PHE A O 1
ATOM 2206 N N . LEU A 1 273 ? 3.974 33.987 -5.784 1.00 68.00 273 LEU A N 1
ATOM 2207 C CA . LEU A 1 273 ? 4.670 34.382 -4.558 1.00 68.00 273 LEU A CA 1
ATOM 2208 C C . LEU A 1 273 ? 4.997 35.874 -4.506 1.00 68.00 273 LEU A C 1
ATOM 2210 O O . LEU A 1 273 ? 4.943 36.460 -3.422 1.00 68.00 273 LEU A O 1
ATOM 2214 N N . THR A 1 274 ? 5.308 36.498 -5.646 1.00 71.38 274 THR A N 1
ATOM 2215 C CA . THR A 1 274 ? 5.488 37.954 -5.718 1.00 71.38 274 THR A CA 1
ATOM 2216 C C . THR A 1 274 ? 4.177 38.673 -5.416 1.00 71.38 274 THR A C 1
ATOM 2218 O O . THR A 1 274 ? 4.191 39.631 -4.646 1.00 71.38 274 THR A O 1
ATOM 2221 N N . LYS A 1 275 ? 3.037 38.167 -5.912 1.00 74.00 275 LYS A N 1
ATOM 2222 C CA . LYS A 1 275 ? 1.697 38.691 -5.583 1.00 74.00 275 LYS A CA 1
ATOM 2223 C C . LYS A 1 275 ? 1.338 38.565 -4.101 1.00 74.00 275 LYS A C 1
ATOM 2225 O O . LYS A 1 275 ? 0.652 39.432 -3.575 1.00 74.00 275 LYS A O 1
ATOM 2230 N N . ILE A 1 276 ? 1.811 37.520 -3.420 1.00 68.06 276 ILE A N 1
ATOM 2231 C CA . ILE A 1 276 ? 1.581 37.307 -1.978 1.00 68.06 276 ILE A CA 1
ATOM 2232 C C . ILE A 1 276 ? 2.543 38.130 -1.100 1.00 68.06 276 ILE A C 1
ATOM 2234 O O . ILE A 1 276 ? 2.332 38.244 0.105 1.00 68.06 276 ILE A O 1
ATOM 2238 N N . GLY A 1 277 ? 3.583 38.744 -1.674 1.00 57.81 277 GLY A N 1
ATOM 2239 C CA . GLY A 1 277 ? 4.520 39.583 -0.921 1.00 57.81 277 GLY A CA 1
ATOM 2240 C C . GLY A 1 277 ? 5.419 38.796 0.041 1.00 57.81 277 GLY A C 1
ATOM 2241 O O . GLY A 1 277 ? 5.843 39.327 1.067 1.00 57.81 277 GLY A O 1
ATOM 2242 N N . TYR A 1 278 ? 5.720 37.530 -0.266 1.00 53.78 278 TYR A N 1
ATOM 2243 C CA . TYR A 1 278 ? 6.566 36.687 0.581 1.00 53.78 278 TYR A CA 1
ATOM 2244 C C . TYR A 1 278 ? 8.013 37.220 0.634 1.00 53.78 278 TYR A C 1
ATOM 2246 O O . TYR A 1 278 ? 8.753 37.125 -0.347 1.00 53.78 278 TYR A O 1
ATOM 2254 N N . ARG A 1 279 ? 8.430 37.777 1.782 1.00 52.31 279 ARG A N 1
ATOM 2255 C CA . ARG A 1 279 ? 9.824 38.171 2.061 1.00 52.31 279 ARG A CA 1
ATOM 2256 C C . ARG A 1 279 ? 10.524 37.092 2.886 1.00 52.31 279 ARG A C 1
ATOM 2258 O O . ARG A 1 279 ? 10.238 36.913 4.067 1.00 52.31 279 ARG A O 1
ATOM 2265 N N . GLU A 1 280 ? 11.478 36.402 2.268 1.00 49.09 280 GLU A N 1
ATOM 2266 C CA . GLU A 1 280 ? 12.423 35.525 2.965 1.00 49.09 280 GLU A CA 1
ATOM 2267 C C . GLU A 1 280 ? 13.330 36.383 3.867 1.00 49.09 280 GLU A C 1
ATOM 2269 O O . GLU A 1 280 ? 14.137 37.164 3.370 1.00 49.09 280 GLU A O 1
ATOM 2274 N N . GLY A 1 281 ? 13.186 36.257 5.192 1.00 46.09 281 GLY A N 1
ATOM 2275 C CA . GLY A 1 281 ? 14.167 36.779 6.155 1.00 46.09 281 GLY A CA 1
ATOM 2276 C C . GLY A 1 281 ? 13.773 37.976 7.029 1.00 46.09 281 GLY A C 1
ATOM 2277 O O . GLY A 1 281 ? 14.646 38.507 7.703 1.00 46.09 281 GLY A O 1
ATOM 2278 N N . ALA A 1 282 ? 12.504 38.388 7.095 1.00 32.94 282 ALA A N 1
ATOM 2279 C CA . ALA A 1 282 ? 12.059 39.401 8.064 1.00 32.94 282 ALA A CA 1
ATOM 2280 C C . ALA A 1 282 ? 10.879 38.906 8.906 1.00 32.94 282 ALA A C 1
ATOM 2282 O O . ALA A 1 282 ? 9.784 39.455 8.877 1.00 32.94 282 ALA A O 1
ATOM 2283 N N . ALA A 1 283 ? 11.132 37.860 9.684 1.00 33.84 283 ALA A N 1
ATOM 2284 C CA . ALA A 1 283 ? 10.502 37.727 10.985 1.00 33.84 283 ALA A CA 1
ATOM 2285 C C . ALA A 1 283 ? 11.623 37.833 12.022 1.00 33.84 283 ALA A C 1
ATOM 2287 O O . ALA A 1 283 ? 12.017 36.846 12.635 1.00 33.84 283 ALA A O 1
ATOM 2288 N N . THR A 1 284 ? 12.164 39.039 12.224 1.00 33.03 284 THR A N 1
ATOM 2289 C CA . THR A 1 284 ? 12.633 39.395 13.568 1.00 33.03 284 THR A CA 1
ATOM 2290 C C . THR A 1 284 ? 11.381 39.503 14.419 1.00 33.03 284 THR A C 1
ATOM 2292 O O . THR A 1 284 ? 10.834 40.578 14.647 1.00 33.03 284 THR A O 1
ATOM 2295 N N . MET A 1 285 ? 10.858 38.342 14.787 1.00 32.72 285 MET A N 1
ATOM 2296 C CA . MET A 1 285 ? 9.898 38.231 15.855 1.00 32.72 285 MET A CA 1
ATOM 2297 C C . MET A 1 285 ? 10.746 38.511 17.095 1.00 32.72 285 MET A C 1
ATOM 2299 O O . MET A 1 285 ? 11.622 37.717 17.438 1.00 32.72 285 MET A O 1
ATOM 2303 N N . CYS A 1 286 ? 10.611 39.710 17.665 1.00 32.62 286 CYS A N 1
ATOM 2304 C CA . CYS A 1 286 ? 11.175 40.019 18.973 1.00 32.62 286 CYS A CA 1
ATOM 2305 C C . CYS A 1 286 ? 10.417 39.158 19.977 1.00 32.62 286 CYS A C 1
ATOM 2307 O O . CYS A 1 286 ? 9.429 39.600 20.554 1.00 32.62 286 CYS A O 1
ATOM 2309 N N . LEU A 1 287 ? 10.833 37.899 20.075 1.00 37.97 287 LEU A N 1
ATOM 2310 C CA . LEU A 1 287 ? 10.226 36.941 20.966 1.00 37.97 287 LEU A CA 1
ATOM 2311 C C . LEU A 1 287 ? 10.640 37.299 22.385 1.00 37.97 287 LEU A C 1
ATOM 2313 O O . LEU A 1 287 ? 11.824 37.535 22.657 1.00 37.97 287 LEU A O 1
ATOM 2317 N N . SER A 1 288 ? 9.668 37.349 23.287 1.00 34.62 288 SER A N 1
ATOM 2318 C CA . SER A 1 288 ? 9.950 37.503 24.706 1.00 34.62 288 SER A CA 1
ATOM 2319 C C . SER A 1 288 ? 10.847 36.341 25.184 1.00 34.62 288 SER A C 1
ATOM 2321 O O . SER A 1 288 ? 10.905 35.277 24.550 1.00 34.62 288 SER A O 1
ATOM 2323 N N . PRO A 1 289 ? 11.568 36.488 26.308 1.00 37.06 289 PRO A N 1
ATOM 2324 C CA . PRO A 1 289 ? 12.356 35.393 26.880 1.00 37.06 289 PRO A CA 1
ATOM 2325 C C . PRO A 1 289 ? 11.547 34.095 27.077 1.00 37.06 289 PRO A C 1
ATOM 2327 O O . PRO A 1 289 ? 12.098 33.001 26.971 1.00 37.06 289 PRO A O 1
ATOM 2330 N N . GLU A 1 290 ? 10.236 34.219 27.297 1.00 36.44 290 GLU A N 1
ATOM 2331 C CA . GLU A 1 290 ? 9.288 33.114 27.478 1.00 36.44 290 GLU A CA 1
ATOM 2332 C C . GLU A 1 290 ? 8.973 32.402 26.153 1.00 36.44 290 GLU A C 1
ATOM 2334 O O . GLU A 1 290 ? 8.954 31.170 26.085 1.00 36.44 290 GLU A O 1
ATOM 2339 N N . GLU A 1 291 ? 8.826 33.152 25.063 1.00 37.34 291 GLU A N 1
ATOM 2340 C CA . GLU A 1 291 ? 8.626 32.597 23.724 1.00 37.34 291 GLU A CA 1
ATOM 2341 C C . GLU A 1 291 ? 9.895 31.910 23.187 1.00 37.34 291 GLU A C 1
ATOM 2343 O O . GLU A 1 291 ? 9.811 30.886 22.506 1.00 37.34 291 GLU A O 1
ATOM 2348 N N . CYS A 1 292 ? 11.084 32.399 23.561 1.00 37.91 292 CYS A N 1
ATOM 2349 C CA . CYS A 1 292 ? 12.350 31.712 23.291 1.00 37.91 292 CYS A CA 1
ATOM 2350 C C . CYS A 1 292 ? 12.453 30.374 24.045 1.00 37.91 292 CYS A C 1
ATOM 2352 O O . CYS A 1 292 ? 12.895 29.380 23.463 1.00 37.91 292 CYS A O 1
ATOM 2354 N N . SER A 1 293 ? 12.013 30.315 25.309 1.00 37.78 293 SER A N 1
ATOM 2355 C CA . SER A 1 293 ? 11.945 29.047 26.052 1.00 37.78 293 SER A CA 1
ATOM 2356 C C . SER A 1 293 ? 10.909 28.084 25.467 1.00 37.78 293 SER A C 1
ATOM 2358 O O . SER A 1 293 ? 11.181 26.889 25.353 1.00 37.78 293 SER A O 1
ATOM 2360 N N . ALA A 1 294 ? 9.775 28.599 24.987 1.00 39.03 294 ALA A N 1
ATOM 2361 C CA . ALA A 1 294 ? 8.755 27.805 24.312 1.00 39.03 294 ALA A CA 1
ATOM 2362 C C . ALA A 1 294 ? 9.272 27.219 22.987 1.00 39.03 294 ALA A C 1
ATOM 2364 O O . ALA A 1 294 ? 9.059 26.040 22.712 1.00 39.03 294 ALA A O 1
ATOM 2365 N N . LEU A 1 295 ? 10.024 27.996 22.198 1.00 35.53 295 LEU A N 1
ATOM 2366 C CA . LEU A 1 295 ? 10.623 27.539 20.940 1.00 35.53 295 LEU A CA 1
ATOM 2367 C C . LEU A 1 295 ? 11.778 26.540 21.158 1.00 35.53 295 LEU A C 1
ATOM 2369 O O . LEU A 1 295 ? 11.968 25.619 20.359 1.00 35.53 295 LEU A O 1
ATOM 2373 N N . ALA A 1 296 ? 12.529 26.691 22.255 1.00 34.03 296 ALA A N 1
ATOM 2374 C CA . ALA A 1 296 ? 13.571 25.752 22.672 1.00 34.03 296 ALA A CA 1
ATOM 2375 C C . ALA A 1 296 ? 12.990 24.402 23.133 1.00 34.03 296 ALA A C 1
ATOM 2377 O O . ALA A 1 296 ? 13.575 23.358 22.842 1.00 34.03 296 ALA A O 1
ATOM 2378 N N . CYS A 1 297 ? 11.810 24.403 23.761 1.00 38.53 297 CYS A N 1
ATOM 2379 C CA . CYS A 1 297 ? 11.027 23.186 24.001 1.00 38.53 297 CYS A CA 1
ATOM 2380 C C . CYS A 1 297 ? 10.433 22.602 22.700 1.00 38.53 297 CYS A C 1
ATOM 2382 O O . CYS A 1 297 ? 10.275 21.390 22.582 1.00 38.53 297 CYS A O 1
ATOM 2384 N N . PHE A 1 298 ? 10.143 23.448 21.702 1.00 36.72 298 PHE A N 1
ATOM 2385 C CA . PHE A 1 298 ? 9.471 23.096 20.442 1.00 36.72 298 PHE A CA 1
ATOM 2386 C C . PHE A 1 298 ? 10.369 22.395 19.398 1.00 36.72 298 PHE A C 1
ATOM 2388 O O . PHE A 1 298 ? 9.874 21.562 18.642 1.00 36.72 298 PHE A O 1
ATOM 2395 N N . ASN A 1 299 ? 11.679 22.688 19.327 1.00 33.78 299 ASN A N 1
ATOM 2396 C CA . ASN A 1 299 ? 12.562 22.197 18.249 1.00 33.78 299 ASN A CA 1
ATOM 2397 C C . ASN A 1 299 ? 13.890 21.592 18.748 1.00 33.78 299 ASN A C 1
ATOM 2399 O O . ASN A 1 299 ? 14.949 22.218 18.686 1.00 33.78 299 ASN A O 1
ATOM 2403 N N . LEU A 1 300 ? 13.882 20.302 19.094 1.00 37.38 300 LEU A N 1
ATOM 2404 C CA . LEU A 1 300 ? 15.083 19.521 19.461 1.00 37.38 300 LEU A CA 1
ATOM 2405 C C . LEU A 1 300 ? 16.190 19.450 18.374 1.00 37.38 300 LEU A C 1
ATOM 2407 O O . LEU A 1 300 ? 17.282 18.962 18.649 1.00 37.38 300 LEU A O 1
ATOM 2411 N N . LYS A 1 301 ? 15.958 19.943 17.145 1.00 30.47 301 LYS A N 1
ATOM 2412 C CA . LYS A 1 301 ? 16.950 19.982 16.043 1.00 30.47 301 LYS A CA 1
ATOM 2413 C C . LYS A 1 301 ? 17.547 21.362 15.734 1.00 30.47 301 LYS A C 1
ATOM 2415 O O . LYS A 1 301 ? 18.610 21.413 15.127 1.00 30.47 301 LYS A O 1
ATOM 2420 N N . GLU A 1 302 ? 16.931 22.464 16.165 1.00 38.62 302 GLU A N 1
ATOM 2421 C CA . GLU A 1 302 ? 17.427 23.835 15.897 1.00 38.62 302 GLU A CA 1
ATOM 2422 C C . GLU A 1 302 ? 18.342 24.376 17.023 1.00 38.62 302 GLU A C 1
ATOM 2424 O O . GLU A 1 302 ? 18.793 25.521 16.990 1.00 38.62 302 GLU A O 1
ATOM 2429 N N . TYR A 1 303 ? 18.693 23.527 17.997 1.00 42.44 303 TYR A N 1
ATOM 2430 C CA . TYR A 1 303 ? 19.498 23.863 19.181 1.00 42.44 303 TYR A CA 1
ATOM 2431 C C . TYR A 1 303 ? 20.886 24.453 18.883 1.00 42.44 303 TYR A C 1
ATOM 2433 O O . TYR A 1 303 ? 21.399 25.249 19.668 1.00 42.44 303 TYR A O 1
ATOM 2441 N N . ALA A 1 304 ? 21.495 24.114 17.743 1.00 37.84 304 ALA A N 1
ATOM 2442 C CA . ALA A 1 304 ? 22.814 24.627 17.362 1.00 37.84 304 ALA A CA 1
ATOM 2443 C C . ALA A 1 304 ? 22.839 26.161 17.217 1.00 37.84 304 ALA A C 1
ATOM 2445 O O . ALA A 1 304 ? 23.846 26.796 17.534 1.00 37.84 304 ALA A O 1
ATOM 2446 N N . ARG A 1 305 ? 21.724 26.762 16.777 1.00 37.53 305 ARG A N 1
ATOM 2447 C CA . ARG A 1 305 ? 21.597 28.221 16.654 1.00 37.53 305 ARG A CA 1
ATOM 2448 C C . ARG A 1 305 ? 21.403 28.882 18.016 1.00 37.53 305 ARG A C 1
ATOM 2450 O O . ARG A 1 305 ? 22.089 29.858 18.305 1.00 37.53 305 ARG A O 1
ATOM 2457 N N . VAL A 1 306 ? 20.568 28.297 18.876 1.00 38.53 306 VAL A N 1
ATOM 2458 C CA . VAL A 1 306 ? 20.274 28.815 20.227 1.00 38.53 306 VAL A CA 1
ATOM 2459 C C . VAL A 1 306 ? 21.501 28.738 21.149 1.00 38.53 306 VAL A C 1
ATOM 2461 O O . VAL A 1 306 ? 21.772 29.669 21.906 1.00 38.53 306 VAL A O 1
ATOM 2464 N N . TYR A 1 307 ? 22.313 27.683 21.033 1.00 41.00 307 TYR A N 1
ATOM 2465 C CA . TYR A 1 307 ? 23.574 27.553 21.774 1.00 41.00 307 TYR A CA 1
ATOM 2466 C C . TYR A 1 307 ? 24.563 28.683 21.446 1.00 41.00 307 TYR A C 1
ATOM 2468 O O . TYR A 1 307 ? 25.223 29.218 22.335 1.00 41.00 307 TYR A O 1
ATOM 2476 N N . SER A 1 308 ? 24.648 29.088 20.173 1.00 42.41 308 SER A N 1
ATOM 2477 C CA . SER A 1 308 ? 25.561 30.155 19.743 1.00 42.41 308 SER A CA 1
ATOM 2478 C C . SER A 1 308 ? 25.199 31.532 20.319 1.00 42.41 308 SER A C 1
ATOM 2480 O O . SER A 1 308 ? 26.093 32.351 20.526 1.00 42.41 308 SER A O 1
ATOM 2482 N N . SER A 1 309 ? 23.919 31.748 20.644 1.00 39.56 309 SER A N 1
ATOM 2483 C CA . SER A 1 309 ? 23.397 32.981 21.245 1.00 39.56 309 SER A CA 1
ATOM 2484 C C . SER A 1 309 ? 23.444 33.017 22.779 1.00 39.56 309 SER A C 1
ATOM 2486 O O . SER A 1 309 ? 23.329 34.095 23.350 1.00 39.56 309 SER A O 1
ATOM 2488 N N . LEU A 1 310 ? 23.638 31.880 23.460 1.00 43.88 310 LEU A N 1
ATOM 2489 C CA . LEU A 1 310 ? 23.645 31.774 24.931 1.00 43.88 310 LEU A CA 1
ATOM 2490 C C . LEU A 1 310 ? 25.073 31.758 25.524 1.00 43.88 310 LEU A C 1
ATOM 2492 O O . LEU A 1 310 ? 25.352 31.035 26.485 1.00 43.88 310 LEU A O 1
ATOM 2496 N N . ARG A 1 311 ? 26.008 32.531 24.948 1.00 48.12 311 ARG A N 1
ATOM 2497 C CA . ARG A 1 311 ? 27.383 32.650 25.470 1.00 48.12 311 ARG A CA 1
ATOM 2498 C C . ARG A 1 311 ? 27.404 33.455 26.772 1.00 48.12 311 ARG A C 1
ATOM 2500 O O . ARG A 1 311 ? 26.934 34.586 26.810 1.00 48.12 311 ARG A O 1
ATOM 2507 N N . CYS A 1 312 ? 28.004 32.890 27.817 1.00 45.78 312 CYS A N 1
ATOM 2508 C CA . CYS A 1 312 ? 28.349 33.623 29.035 1.00 45.78 312 CYS A CA 1
ATOM 2509 C C . CYS A 1 312 ? 29.686 34.349 28.822 1.00 45.78 312 CYS A C 1
ATOM 2511 O O . CYS A 1 312 ? 30.630 33.756 28.305 1.00 45.78 312 CYS A O 1
ATOM 2513 N N . SER A 1 313 ? 29.780 35.614 29.230 1.00 45.69 313 SER A N 1
ATOM 2514 C CA . SER A 1 313 ? 30.948 36.486 29.029 1.00 45.69 313 SER A CA 1
ATOM 2515 C C . SER A 1 313 ? 32.203 36.095 29.827 1.00 45.69 313 SER A C 1
ATOM 2517 O O . SER A 1 313 ? 33.222 36.765 29.704 1.00 45.69 313 SER A O 1
ATOM 2519 N N . HIS A 1 314 ? 32.144 35.047 30.654 1.00 44.19 314 HIS A N 1
ATOM 2520 C CA . HIS A 1 314 ? 33.195 34.701 31.617 1.00 44.19 314 HIS A CA 1
ATOM 2521 C C . HIS A 1 314 ? 34.081 33.496 31.252 1.00 44.19 314 HIS A C 1
ATOM 2523 O O . HIS A 1 314 ? 34.934 33.152 32.063 1.00 44.19 314 HIS A O 1
ATOM 2529 N N . PHE A 1 315 ? 33.926 32.842 30.089 1.00 52.47 315 PHE A N 1
ATOM 2530 C CA . PHE A 1 315 ? 34.622 31.564 29.843 1.00 52.47 315 PHE A CA 1
ATOM 2531 C C . PHE A 1 315 ? 35.211 31.379 28.438 1.00 52.47 315 PHE A C 1
ATOM 2533 O O . PHE A 1 315 ? 34.641 31.815 27.437 1.00 52.47 315 PHE A O 1
ATOM 2540 N N . GLU A 1 316 ? 36.347 30.675 28.395 1.00 45.09 316 GLU A N 1
ATOM 2541 C CA . GLU A 1 316 ? 37.037 30.233 27.180 1.00 45.09 316 GLU A CA 1
ATOM 2542 C C . GLU A 1 316 ? 36.322 29.050 26.488 1.00 45.09 316 GLU A C 1
ATOM 2544 O O . GLU A 1 316 ? 35.676 28.232 27.149 1.00 45.09 316 GLU A O 1
ATOM 2549 N N . PRO A 1 317 ? 36.421 28.946 25.149 1.00 41.44 317 PRO A N 1
ATOM 2550 C CA . PRO A 1 317 ? 35.547 28.116 24.310 1.00 41.44 317 PRO A CA 1
ATOM 2551 C C . PRO A 1 317 ? 35.706 26.590 24.443 1.00 41.44 317 PRO A C 1
ATOM 2553 O O . PRO A 1 317 ? 34.809 25.873 23.993 1.00 41.44 317 PRO A O 1
ATOM 2556 N N . ASP A 1 318 ? 36.779 26.096 25.069 1.00 38.66 318 ASP A N 1
ATOM 2557 C CA . ASP A 1 318 ? 37.178 24.681 24.980 1.00 38.66 318 ASP A CA 1
ATOM 2558 C C . ASP A 1 318 ? 37.020 23.866 26.285 1.00 38.66 318 ASP A C 1
ATOM 2560 O O . ASP A 1 318 ? 37.300 22.667 26.295 1.00 38.66 318 ASP A O 1
ATOM 2564 N N . ALA A 1 319 ? 36.495 24.454 27.370 1.00 43.66 319 ALA A N 1
ATOM 2565 C CA . ALA A 1 319 ? 36.196 23.741 28.621 1.00 43.66 319 ALA A CA 1
ATOM 2566 C C . ALA A 1 319 ? 34.679 23.651 28.904 1.00 43.66 319 ALA A C 1
ATOM 2568 O O . ALA A 1 319 ? 33.971 24.658 28.956 1.00 43.66 319 ALA A O 1
ATOM 2569 N N . LEU A 1 320 ? 34.163 22.433 29.122 1.00 45.81 320 LEU A N 1
ATOM 2570 C CA . LEU A 1 320 ? 32.767 22.164 29.506 1.00 45.81 320 LEU A CA 1
ATOM 2571 C C . LEU A 1 320 ? 32.547 22.482 30.997 1.00 45.81 320 LEU A C 1
ATOM 2573 O O . LEU A 1 320 ? 32.755 21.631 31.857 1.00 45.81 320 LEU A O 1
ATOM 2577 N N . VAL A 1 321 ? 32.124 23.714 31.300 1.00 47.38 321 VAL A N 1
ATOM 2578 C CA . VAL A 1 321 ? 31.824 24.176 32.669 1.00 47.38 321 VAL A CA 1
ATOM 2579 C C . VAL A 1 321 ? 30.342 24.559 32.791 1.00 47.38 321 VAL A C 1
ATOM 2581 O O . VAL A 1 321 ? 29.829 25.404 32.047 1.00 47.38 321 VAL A O 1
ATOM 2584 N N . PHE A 1 322 ? 29.626 23.941 33.736 1.00 49.31 322 PHE A N 1
ATOM 2585 C CA . PHE A 1 322 ? 28.236 24.282 34.063 1.00 49.31 322 PHE A CA 1
ATOM 2586 C C . PHE A 1 322 ? 28.214 25.567 34.923 1.00 49.31 322 PHE A C 1
ATOM 2588 O O . PHE A 1 322 ? 28.821 25.597 35.988 1.00 49.31 322 PHE A O 1
ATOM 2595 N N . CYS A 1 323 ? 27.560 26.646 34.464 1.00 45.22 323 CYS A N 1
ATOM 2596 C CA . CYS A 1 323 ? 27.446 27.924 35.193 1.00 45.22 323 CYS A CA 1
ATOM 2597 C C . CYS A 1 323 ? 26.014 28.121 35.677 1.00 45.22 323 CYS A C 1
ATOM 2599 O O . CYS A 1 323 ? 25.071 27.890 34.920 1.00 45.22 323 CYS A O 1
ATOM 2601 N N . THR A 1 324 ? 25.877 28.653 36.884 1.00 49.41 324 THR A N 1
ATOM 2602 C CA . THR A 1 324 ? 24.605 28.976 37.545 1.00 49.41 324 THR A CA 1
ATOM 2603 C C . THR A 1 324 ? 24.293 30.483 37.540 1.00 49.41 324 THR A C 1
ATOM 2605 O O . THR A 1 324 ? 23.427 30.959 38.260 1.00 49.41 324 THR A O 1
ATOM 2608 N N . CYS A 1 325 ? 24.978 31.255 36.696 1.00 46.00 325 CYS A N 1
ATOM 2609 C CA . CYS A 1 325 ? 24.976 32.721 36.676 1.00 46.00 325 CYS A CA 1
ATOM 2610 C C . CYS A 1 325 ? 23.712 33.410 36.086 1.00 46.00 325 CYS A C 1
ATOM 2612 O O . CYS A 1 325 ? 23.650 34.639 36.065 1.00 46.00 325 CYS A O 1
ATOM 2614 N N . HIS A 1 326 ? 22.700 32.672 35.605 1.00 45.94 326 HIS A N 1
ATOM 2615 C CA . HIS A 1 326 ? 21.480 33.227 34.978 1.00 45.94 326 HIS A CA 1
ATOM 2616 C C . HIS A 1 326 ? 20.195 32.553 35.508 1.00 45.94 326 HIS A C 1
ATOM 2618 O O . HIS A 1 326 ? 20.274 31.536 36.174 1.00 45.94 326 HIS A O 1
ATOM 2624 N N . LYS A 1 327 ? 18.996 33.103 35.247 1.00 48.22 327 LYS A N 1
ATOM 2625 C CA . LYS A 1 327 ? 17.710 32.543 35.739 1.00 48.22 327 LYS A CA 1
ATOM 2626 C C . LYS A 1 327 ? 17.543 31.043 35.390 1.00 48.22 327 LYS A C 1
ATOM 2628 O O . LYS A 1 327 ? 17.939 30.620 34.303 1.00 48.22 327 LYS A O 1
ATOM 2633 N N . SER A 1 328 ? 16.919 30.266 36.287 1.00 48.56 328 SER A N 1
ATOM 2634 C CA . SER A 1 328 ? 16.922 28.784 36.297 1.00 48.56 328 SER A CA 1
ATOM 2635 C C . SER A 1 328 ? 16.515 28.101 34.981 1.00 48.56 328 SER A C 1
ATOM 2637 O O . SER A 1 328 ? 17.135 27.117 34.583 1.00 48.56 328 SER A O 1
ATOM 2639 N N . SER A 1 329 ? 15.542 28.640 34.240 1.00 44.78 329 SER A N 1
ATOM 2640 C CA . SER A 1 329 ? 15.069 28.046 32.977 1.00 44.78 329 SER A CA 1
ATOM 2641 C C . SER A 1 329 ? 16.098 28.107 31.838 1.00 44.78 329 SER A C 1
ATOM 2643 O O . SER A 1 329 ? 16.152 27.213 30.994 1.00 44.78 329 SER A O 1
ATOM 2645 N N . LEU A 1 330 ? 16.961 29.127 31.823 1.00 45.22 330 LEU A N 1
ATOM 2646 C CA . LEU A 1 330 ? 18.031 29.276 30.828 1.00 45.22 330 LEU A CA 1
ATOM 2647 C C . LEU A 1 330 ? 19.237 28.383 31.156 1.00 45.22 330 LEU A C 1
ATOM 2649 O O . LEU A 1 330 ? 19.917 27.908 30.244 1.00 45.22 330 LEU A O 1
ATOM 2653 N N . ILE A 1 331 ? 19.470 28.120 32.448 1.00 52.78 331 ILE A N 1
ATOM 2654 C CA . ILE A 1 331 ? 20.477 27.164 32.931 1.00 52.78 331 ILE A CA 1
ATOM 2655 C C . ILE A 1 331 ? 20.120 25.748 32.466 1.00 52.78 331 ILE A C 1
ATOM 2657 O O . ILE A 1 331 ? 20.981 25.055 31.921 1.00 52.78 331 ILE A O 1
ATOM 2661 N N . PHE A 1 332 ? 18.853 25.347 32.619 1.00 51.16 332 PHE A N 1
ATOM 2662 C CA . PHE A 1 332 ? 18.342 24.036 32.204 1.00 51.16 332 PHE A CA 1
ATOM 2663 C C . PHE A 1 332 ? 18.645 23.740 30.728 1.00 51.16 332 PHE A C 1
ATOM 2665 O O . PHE A 1 332 ? 19.310 22.753 30.405 1.00 51.16 332 PHE A O 1
ATOM 2672 N N . LEU A 1 333 ? 18.238 24.642 29.830 1.00 47.19 333 LEU A N 1
ATOM 2673 C CA . LEU A 1 333 ? 18.403 24.466 28.382 1.00 47.19 333 LEU A CA 1
ATOM 2674 C C . LEU A 1 333 ? 19.886 24.429 27.980 1.00 47.19 333 LEU A C 1
ATOM 2676 O O . LEU A 1 333 ? 20.286 23.642 27.116 1.00 47.19 333 LEU A O 1
ATOM 2680 N N . ARG A 1 334 ? 20.726 25.243 28.636 1.00 52.84 334 ARG A N 1
ATOM 2681 C CA . ARG A 1 334 ? 22.172 25.282 28.389 1.00 52.84 334 ARG A CA 1
ATOM 2682 C C . ARG A 1 334 ? 22.862 23.996 28.842 1.00 52.84 334 ARG A C 1
ATOM 2684 O O . ARG A 1 334 ? 23.605 23.401 28.062 1.00 52.84 334 ARG A O 1
ATOM 2691 N N . ASN A 1 335 ? 22.612 23.552 30.070 1.00 50.78 335 ASN A N 1
ATOM 2692 C CA . ASN A 1 335 ? 23.275 22.389 30.659 1.00 50.78 335 ASN A CA 1
ATOM 2693 C C . ASN A 1 335 ? 22.837 21.084 29.973 1.00 50.78 335 ASN A C 1
ATOM 2695 O O . ASN A 1 335 ? 23.676 20.239 29.662 1.00 50.78 335 ASN A O 1
ATOM 2699 N N . TYR A 1 336 ? 21.557 20.971 29.613 1.00 50.47 336 TYR A N 1
ATOM 2700 C CA . TYR A 1 336 ? 21.043 19.852 28.822 1.00 50.47 336 TYR A CA 1
ATOM 2701 C C . TYR A 1 336 ? 21.658 19.800 27.411 1.00 50.47 336 TYR A C 1
ATOM 2703 O O . TYR A 1 336 ? 22.042 18.734 26.926 1.00 50.47 336 TYR A O 1
ATOM 2711 N N . SER A 1 337 ? 21.849 20.960 26.768 1.00 48.03 337 SER A N 1
ATOM 2712 C CA . SER A 1 337 ? 22.509 21.036 25.454 1.00 48.03 337 SER A CA 1
ATOM 2713 C C . SER A 1 337 ? 23.980 20.589 25.484 1.00 48.03 337 SER A C 1
ATOM 2715 O O . SER A 1 337 ? 24.453 19.965 24.531 1.00 48.03 337 SER A O 1
ATOM 2717 N N . LEU A 1 338 ? 24.693 20.856 26.587 1.00 50.38 338 LEU A N 1
ATOM 2718 C CA . LEU A 1 338 ? 26.085 20.444 26.800 1.00 50.38 338 LEU A CA 1
ATOM 2719 C C . LEU A 1 338 ? 26.205 18.923 27.001 1.00 50.38 338 LEU A C 1
ATOM 2721 O O . LEU A 1 338 ? 27.088 18.306 26.405 1.00 50.38 338 LEU A O 1
ATOM 2725 N N . LEU A 1 339 ? 25.276 18.314 27.748 1.00 50.62 339 LEU A N 1
ATOM 2726 C CA . LEU A 1 339 ? 25.190 16.860 27.949 1.00 50.62 339 LEU A CA 1
ATOM 2727 C C . LEU A 1 339 ? 24.971 16.100 26.628 1.00 50.62 339 LEU A C 1
ATOM 2729 O O . LEU A 1 339 ? 25.603 15.078 26.373 1.00 50.62 339 LEU A O 1
ATOM 2733 N N . ILE A 1 340 ? 24.109 16.620 25.746 1.00 46.31 340 ILE A N 1
ATOM 2734 C CA . ILE A 1 340 ? 23.852 16.011 24.428 1.00 46.31 340 ILE A CA 1
ATOM 2735 C C . ILE A 1 340 ? 25.100 16.057 23.530 1.00 46.31 340 ILE A C 1
ATOM 2737 O O . ILE A 1 340 ? 25.292 15.166 22.696 1.00 46.31 340 ILE A O 1
ATOM 2741 N N . LYS A 1 341 ? 25.943 17.089 23.680 1.00 43.31 341 LYS A N 1
ATOM 2742 C CA . LYS A 1 341 ? 27.126 17.319 22.838 1.00 43.31 341 LYS A CA 1
ATOM 2743 C C . LYS A 1 341 ? 28.296 16.381 23.172 1.00 43.31 341 LYS A C 1
ATOM 2745 O O . LYS A 1 341 ? 29.042 16.036 22.259 1.00 43.31 341 LYS A O 1
ATOM 2750 N N . SER A 1 342 ? 28.416 15.932 24.423 1.00 48.84 342 SER A N 1
ATOM 2751 C CA . SER A 1 342 ? 29.514 15.076 24.894 1.00 48.84 342 SER A CA 1
ATOM 2752 C C . SER A 1 342 ? 28.973 13.890 25.710 1.00 48.84 342 SER A C 1
ATOM 2754 O O . SER A 1 342 ? 28.821 14.016 26.916 1.00 48.84 342 SER A O 1
ATOM 2756 N N . PRO A 1 343 ? 28.656 12.735 25.095 1.00 45.34 343 PRO A N 1
ATOM 2757 C CA . PRO A 1 343 ? 28.115 11.577 25.817 1.00 45.34 343 PRO A CA 1
ATOM 2758 C C . PRO A 1 343 ? 29.176 10.725 26.543 1.00 45.34 343 PRO A C 1
ATOM 2760 O O . PRO A 1 343 ? 28.806 9.899 27.369 1.00 45.34 343 PRO A O 1
ATOM 2763 N N . ASP A 1 344 ? 30.471 10.932 26.276 1.00 44.78 344 ASP A N 1
ATOM 2764 C CA . ASP A 1 344 ? 31.589 10.234 26.935 1.00 44.78 344 ASP A CA 1
ATOM 2765 C C . ASP A 1 344 ? 32.203 11.105 28.048 1.00 44.78 344 ASP A C 1
ATOM 2767 O O . ASP A 1 344 ? 33.393 11.425 28.039 1.00 44.78 344 ASP A O 1
ATOM 2771 N N . ILE A 1 345 ? 31.375 11.568 28.986 1.00 49.28 345 ILE A N 1
ATOM 2772 C CA . ILE A 1 345 ? 31.846 12.352 30.135 1.00 49.28 345 ILE A CA 1
ATOM 2773 C C . I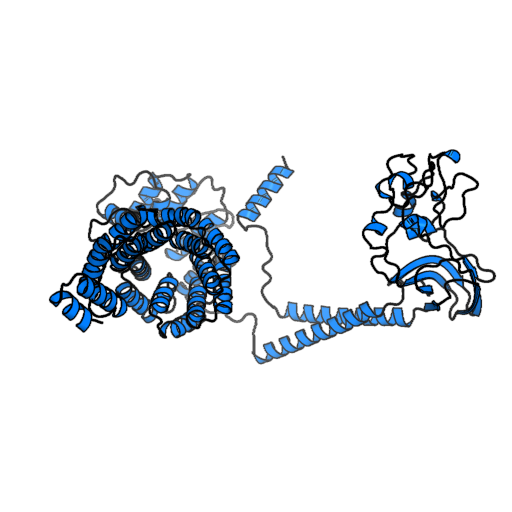LE A 1 345 ? 32.205 11.385 31.260 1.00 49.28 345 ILE A C 1
ATOM 2775 O O . ILE A 1 345 ? 31.333 10.756 31.852 1.00 49.28 345 ILE A O 1
ATOM 2779 N N . ALA A 1 346 ? 33.500 11.276 31.553 1.00 41.44 346 ALA A N 1
ATOM 2780 C CA . ALA A 1 346 ? 33.999 10.505 32.688 1.00 41.44 346 ALA A CA 1
ATOM 2781 C C . ALA A 1 346 ? 33.871 11.259 34.024 1.00 41.44 346 ALA A C 1
ATOM 2783 O O . ALA A 1 346 ? 33.885 10.616 35.069 1.00 41.44 346 ALA A O 1
ATOM 2784 N N . ASP A 1 347 ? 33.759 12.597 34.005 1.00 46.31 347 ASP A N 1
ATOM 2785 C CA . ASP A 1 347 ? 33.721 13.400 35.231 1.00 46.31 347 ASP A CA 1
ATOM 2786 C C . ASP A 1 347 ? 33.030 14.766 35.043 1.00 46.31 347 ASP A C 1
ATOM 2788 O O . ASP A 1 347 ? 33.246 15.453 34.039 1.00 46.31 347 ASP A O 1
ATOM 2792 N N . VAL A 1 348 ? 32.205 15.173 36.015 1.00 47.69 348 VAL A N 1
ATOM 2793 C CA . VAL A 1 348 ? 31.450 16.441 36.011 1.00 47.69 348 VAL A CA 1
ATOM 2794 C C . VAL A 1 348 ? 32.075 17.396 37.028 1.00 47.69 348 VAL A C 1
ATOM 2796 O O . VAL A 1 348 ? 31.905 17.229 38.233 1.00 47.69 348 VAL A O 1
ATOM 2799 N N . LYS A 1 349 ? 32.776 18.437 36.561 1.00 44.50 349 LYS A N 1
ATOM 2800 C CA . LYS A 1 349 ? 33.285 19.506 37.438 1.00 44.50 349 LYS A CA 1
ATOM 2801 C C . LYS A 1 349 ? 32.226 20.600 37.609 1.00 44.50 349 LYS A C 1
ATOM 2803 O O . LYS A 1 349 ? 32.059 21.452 36.738 1.00 44.50 349 LYS A O 1
ATOM 2808 N N . CYS A 1 350 ? 31.515 20.575 38.736 1.00 43.72 350 CYS A N 1
ATOM 2809 C CA . CYS A 1 350 ? 30.643 21.665 39.189 1.00 43.72 350 CYS A CA 1
ATOM 2810 C C . CYS A 1 350 ? 31.401 22.555 40.181 1.00 43.72 350 CYS A C 1
ATOM 2812 O O . CYS A 1 350 ? 32.005 22.049 41.121 1.00 43.72 350 CYS A O 1
ATOM 2814 N N . HIS A 1 351 ? 31.365 23.875 39.984 1.00 42.47 351 HIS A N 1
ATOM 2815 C CA . HIS A 1 351 ? 32.139 24.836 40.783 1.00 42.47 351 HIS A CA 1
ATOM 2816 C C . HIS A 1 351 ? 31.323 25.533 41.892 1.00 42.47 351 HIS A C 1
ATOM 2818 O O . HIS A 1 351 ? 31.593 26.685 42.213 1.00 42.47 351 HIS A O 1
ATOM 2824 N N . VAL A 1 352 ? 30.327 24.854 42.478 1.00 41.44 352 VAL A N 1
ATOM 2825 C CA . VAL A 1 352 ? 29.572 25.341 43.652 1.00 41.44 352 VAL A CA 1
ATOM 2826 C C . VAL A 1 352 ? 29.192 24.158 44.553 1.00 41.44 352 VAL A C 1
ATOM 2828 O O . VAL A 1 352 ? 28.904 23.071 44.051 1.00 41.44 352 VAL A O 1
ATOM 2831 N N . GLU A 1 353 ? 29.195 24.377 45.871 1.00 47.75 353 GLU A N 1
ATOM 2832 C CA . GLU A 1 353 ? 28.899 23.377 46.912 1.00 47.75 353 GLU A CA 1
ATOM 2833 C C . GLU A 1 353 ? 27.426 22.909 46.930 1.00 47.75 353 GLU A C 1
ATOM 2835 O O . GLU A 1 353 ? 27.147 21.801 47.386 1.00 47.75 353 GLU A O 1
ATOM 2840 N N . GLU A 1 354 ? 26.483 23.677 46.367 1.00 51.47 354 GLU A N 1
ATOM 2841 C CA . GLU A 1 354 ? 25.064 23.299 46.271 1.00 51.47 354 GLU A CA 1
ATOM 2842 C C . GLU A 1 354 ? 24.642 22.936 44.838 1.00 51.47 354 GLU A C 1
ATOM 2844 O O . GLU A 1 354 ? 24.607 23.777 43.941 1.00 51.47 354 GLU A O 1
ATOM 2849 N N . LYS A 1 355 ? 24.270 21.667 44.630 1.00 58.78 355 LYS A N 1
ATOM 2850 C CA . LYS A 1 355 ? 23.744 21.135 43.357 1.00 58.78 355 LYS A CA 1
ATOM 2851 C C . LYS A 1 355 ? 22.214 21.186 43.332 1.00 58.78 355 LYS A C 1
ATOM 2853 O O . LYS A 1 355 ? 21.601 20.845 44.341 1.00 58.78 355 LYS A O 1
ATOM 2858 N N . ASP A 1 356 ? 21.594 21.588 42.226 1.00 58.50 356 ASP A N 1
ATOM 2859 C CA . ASP A 1 356 ? 20.130 21.536 42.054 1.00 58.50 356 ASP A CA 1
ATOM 2860 C C . ASP A 1 356 ? 19.637 20.111 41.714 1.00 58.50 356 ASP A C 1
ATOM 2862 O O . ASP A 1 356 ? 20.438 19.211 41.444 1.00 58.50 356 ASP A O 1
ATOM 2866 N N . GLU A 1 357 ? 18.322 19.875 41.773 1.00 51.44 357 GLU A N 1
ATOM 2867 C CA . GLU A 1 357 ? 17.703 18.563 41.521 1.00 51.44 357 GLU A CA 1
ATOM 2868 C C . GLU A 1 357 ? 18.076 17.982 40.148 1.00 51.44 357 GLU A C 1
ATOM 2870 O O . GLU A 1 357 ? 18.268 16.775 40.000 1.00 51.44 357 GLU A O 1
ATOM 2875 N N . PHE A 1 358 ? 18.252 18.843 39.147 1.00 54.28 358 PHE A N 1
ATOM 2876 C CA . PHE A 1 358 ? 18.537 18.439 37.779 1.00 54.28 358 PHE A CA 1
ATOM 2877 C C . PHE A 1 358 ? 20.015 18.090 37.582 1.00 54.28 358 PHE A C 1
ATOM 2879 O O . PHE A 1 358 ? 20.333 17.107 36.916 1.00 54.28 358 PHE A O 1
ATOM 2886 N N . LEU A 1 359 ? 20.934 18.840 38.194 1.00 59.41 359 LEU A N 1
ATOM 2887 C CA . LEU A 1 359 ? 22.361 18.515 38.234 1.00 59.41 359 LEU A CA 1
ATOM 2888 C C . LEU A 1 359 ? 22.603 17.205 38.984 1.00 59.41 359 LEU A C 1
ATOM 2890 O O . LEU A 1 359 ? 23.423 16.408 38.535 1.00 59.41 359 LEU A O 1
ATOM 2894 N N . LEU A 1 360 ? 21.861 16.954 40.067 1.00 62.47 360 LEU A N 1
ATOM 2895 C CA . LEU A 1 360 ? 21.903 15.682 40.795 1.00 62.47 360 LEU A CA 1
ATOM 2896 C C . LEU A 1 360 ? 21.374 14.517 39.940 1.00 62.47 360 LEU A C 1
ATOM 2898 O O . LEU A 1 360 ? 21.982 13.448 39.923 1.00 62.47 360 LEU A O 1
ATOM 2902 N N . TYR A 1 361 ? 20.299 14.727 39.173 1.00 59.44 361 TYR A N 1
ATOM 2903 C CA . TYR A 1 361 ? 19.785 13.740 38.214 1.00 59.44 361 TYR A CA 1
ATOM 2904 C C . TYR A 1 361 ? 20.774 13.442 37.078 1.00 59.44 361 TYR A C 1
ATOM 2906 O O . TYR A 1 361 ? 21.020 12.283 36.741 1.00 59.44 361 TYR A O 1
ATOM 2914 N N . LEU A 1 362 ? 21.389 14.477 36.501 1.00 56.44 362 LEU A N 1
ATOM 2915 C CA . LEU A 1 362 ? 22.399 14.318 35.457 1.00 56.44 362 LEU A CA 1
ATOM 2916 C C . LEU A 1 362 ? 23.661 13.628 35.981 1.00 56.44 362 LEU A C 1
ATOM 2918 O O . LEU A 1 362 ? 24.210 12.764 35.298 1.00 56.44 362 LEU A O 1
ATOM 2922 N N . GLU A 1 363 ? 24.100 13.964 37.194 1.00 63.31 363 GLU A N 1
ATOM 2923 C CA . GLU A 1 363 ? 25.208 13.286 37.868 1.00 63.31 363 GLU A CA 1
ATOM 2924 C C . GLU A 1 363 ? 24.898 11.803 38.089 1.00 63.31 363 GLU A C 1
ATOM 2926 O O . GLU A 1 363 ? 25.749 10.960 37.800 1.00 63.31 363 GLU A O 1
ATOM 2931 N N . ALA A 1 364 ? 23.670 11.468 38.498 1.00 64.00 364 ALA A N 1
ATOM 2932 C CA . ALA A 1 364 ? 23.249 10.083 38.657 1.00 64.00 364 ALA A CA 1
ATOM 2933 C C . ALA A 1 364 ? 23.260 9.295 37.341 1.00 64.00 364 ALA A C 1
ATOM 2935 O O . ALA A 1 364 ? 23.733 8.157 37.316 1.00 64.00 364 ALA A O 1
ATOM 2936 N N . ILE A 1 365 ? 22.790 9.888 36.237 1.00 58.03 365 ILE A N 1
ATOM 2937 C CA . ILE A 1 365 ? 22.825 9.251 34.909 1.00 58.03 365 ILE A CA 1
ATOM 2938 C C . ILE A 1 365 ? 24.269 9.010 34.468 1.00 58.03 365 ILE A C 1
ATOM 2940 O O . ILE A 1 365 ? 24.611 7.910 34.027 1.00 58.03 365 ILE A O 1
ATOM 2944 N N . VAL A 1 366 ? 25.130 10.022 34.608 1.00 56.50 366 VAL A N 1
ATOM 2945 C CA . VAL A 1 366 ? 26.548 9.934 34.224 1.00 56.50 366 VAL A CA 1
ATOM 2946 C C . VAL A 1 366 ? 27.281 8.884 35.070 1.00 56.50 366 VAL A C 1
ATOM 2948 O O . VAL A 1 366 ? 28.117 8.148 34.548 1.00 56.50 366 VAL A O 1
ATOM 2951 N N . ARG A 1 367 ? 26.907 8.721 36.345 1.00 63.34 367 ARG A N 1
ATOM 2952 C CA . ARG A 1 367 ? 27.444 7.694 37.256 1.00 63.34 367 ARG A CA 1
ATOM 2953 C C . ARG A 1 367 ? 26.775 6.318 37.152 1.00 63.34 367 ARG A C 1
ATOM 2955 O O . ARG A 1 367 ? 26.992 5.483 38.023 1.00 63.34 367 ARG A O 1
ATOM 2962 N N . LYS A 1 368 ? 26.037 6.041 36.070 1.00 64.19 368 LYS A N 1
ATOM 2963 C CA . LYS A 1 368 ? 25.314 4.774 35.837 1.00 64.19 368 LYS A CA 1
ATOM 2964 C C . LYS A 1 368 ? 24.213 4.492 36.873 1.00 64.19 368 LYS A C 1
ATOM 2966 O O . LYS A 1 368 ? 24.210 3.431 37.491 1.00 64.19 368 LYS A O 1
ATOM 2971 N N . ASN A 1 369 ? 23.248 5.400 36.995 1.00 60.12 369 ASN A N 1
ATOM 2972 C CA . ASN A 1 369 ? 22.085 5.293 37.886 1.00 60.12 369 ASN A CA 1
ATOM 2973 C C . ASN A 1 369 ? 22.466 5.196 39.372 1.00 60.12 369 ASN A C 1
ATOM 2975 O O . ASN A 1 369 ? 22.002 4.309 40.088 1.00 60.12 369 ASN A O 1
ATOM 2979 N N . ASP A 1 370 ? 23.307 6.121 39.836 1.00 69.62 370 ASP A N 1
ATOM 2980 C CA . ASP A 1 370 ? 23.621 6.249 41.262 1.00 69.62 370 ASP A CA 1
ATOM 2981 C C . ASP A 1 370 ? 22.349 6.609 42.061 1.00 69.62 370 ASP A C 1
ATOM 2983 O O . ASP A 1 370 ? 21.780 7.700 41.947 1.00 69.62 370 ASP A O 1
ATOM 2987 N N . GLN A 1 371 ? 21.862 5.640 42.840 1.00 64.94 371 GLN A N 1
ATOM 2988 C CA . GLN A 1 371 ? 20.568 5.714 43.518 1.00 64.94 371 GLN A CA 1
ATOM 2989 C C . GLN A 1 371 ? 20.541 6.781 44.617 1.00 64.94 371 GLN A C 1
ATOM 2991 O O . GLN A 1 371 ? 19.489 7.374 44.862 1.00 64.94 371 GLN A O 1
ATOM 2996 N N . ASP A 1 372 ? 21.674 7.064 45.264 1.00 68.00 372 ASP A N 1
ATOM 2997 C CA . ASP A 1 372 ? 21.728 8.024 46.371 1.00 68.00 372 ASP A CA 1
ATOM 2998 C C . ASP A 1 372 ? 21.710 9.478 45.871 1.00 68.00 372 ASP A C 1
ATOM 3000 O O . ASP A 1 372 ? 21.092 10.351 46.495 1.00 68.00 372 ASP A O 1
ATOM 3004 N N . THR A 1 373 ? 22.283 9.742 44.690 1.00 69.25 373 THR A N 1
ATOM 3005 C CA . THR A 1 373 ? 22.145 11.043 44.012 1.00 69.25 373 THR A CA 1
ATOM 3006 C C . THR A 1 373 ? 20.738 11.245 43.455 1.00 69.25 373 THR A C 1
ATOM 3008 O O . THR A 1 373 ? 20.210 12.349 43.576 1.00 69.25 373 THR A O 1
ATOM 3011 N N . LEU A 1 374 ? 20.081 10.196 42.937 1.00 60.31 374 LEU A N 1
ATOM 3012 C CA . LEU A 1 374 ? 18.664 10.267 42.537 1.00 60.31 374 LEU A CA 1
ATOM 3013 C C . LEU A 1 374 ? 17.749 10.552 43.735 1.00 60.31 374 LEU A C 1
ATOM 3015 O O . LEU A 1 374 ? 16.851 11.384 43.634 1.00 60.31 374 LEU A O 1
ATOM 3019 N N . ARG A 1 375 ? 18.005 9.937 44.898 1.00 59.47 375 ARG A N 1
ATOM 3020 C CA . ARG A 1 375 ? 17.278 10.250 46.143 1.00 59.47 375 ARG A CA 1
ATOM 3021 C C . ARG A 1 375 ? 17.507 11.684 46.602 1.00 59.47 375 ARG A C 1
ATOM 3023 O O . ARG A 1 375 ? 16.571 12.323 47.069 1.00 59.47 375 ARG A O 1
ATOM 3030 N N . SER A 1 376 ? 18.725 12.198 46.447 1.00 64.25 376 SER A N 1
ATOM 3031 C CA . SER 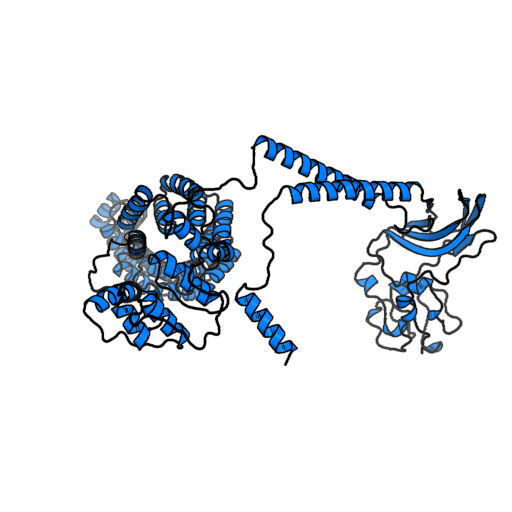A 1 376 ? 19.043 13.596 46.764 1.00 64.25 376 SER A CA 1
ATOM 3032 C C . SER A 1 376 ? 18.360 14.570 45.796 1.00 64.25 376 SER A C 1
ATOM 3034 O O . SER A 1 376 ? 17.878 15.613 46.231 1.00 64.25 376 SER A O 1
ATOM 3036 N N . ALA A 1 377 ? 18.257 14.219 44.507 1.00 57.62 377 ALA A N 1
ATOM 3037 C CA . ALA A 1 377 ? 17.501 14.978 43.509 1.00 57.62 377 ALA A CA 1
ATOM 3038 C C . ALA A 1 377 ? 16.008 15.041 43.865 1.00 57.62 377 ALA A C 1
ATOM 3040 O O . ALA A 1 377 ? 15.425 16.122 43.918 1.00 57.62 377 ALA A O 1
ATOM 3041 N N . ILE A 1 378 ? 15.424 13.889 44.204 1.00 53.25 378 ILE A N 1
ATOM 3042 C CA . ILE A 1 378 ? 14.034 13.770 44.663 1.00 53.25 378 ILE A CA 1
ATOM 3043 C C . ILE A 1 378 ? 13.811 14.539 45.970 1.00 53.25 378 ILE A C 1
ATOM 3045 O O . ILE A 1 378 ? 12.798 15.211 46.127 1.00 53.25 378 ILE A O 1
ATOM 3049 N N . GLY A 1 379 ? 14.765 14.480 46.902 1.00 48.59 379 GLY A N 1
ATOM 3050 C CA . GLY A 1 379 ? 14.700 15.217 48.164 1.00 48.59 379 GLY A CA 1
ATOM 3051 C C . GLY A 1 379 ? 14.729 16.737 47.984 1.00 48.59 379 GLY A C 1
ATOM 3052 O O . GLY A 1 379 ? 14.217 17.456 48.838 1.00 48.59 379 GLY A O 1
ATOM 3053 N N . LYS A 1 380 ? 15.295 17.233 46.874 1.00 52.81 380 LYS A N 1
ATOM 3054 C CA . LYS A 1 380 ? 15.248 18.655 46.506 1.00 52.81 380 LYS A CA 1
ATOM 3055 C C . LYS A 1 380 ? 13.973 19.033 45.757 1.00 52.81 380 LYS A C 1
ATOM 3057 O O . LYS A 1 380 ? 13.453 20.124 45.979 1.00 52.81 380 LYS A O 1
ATOM 3062 N N . ASN A 1 381 ? 13.469 18.152 44.896 1.00 45.19 381 ASN A N 1
ATOM 3063 C CA . ASN A 1 381 ? 12.245 18.372 44.137 1.00 45.19 381 ASN A CA 1
ATOM 3064 C C . ASN A 1 381 ? 11.428 17.077 44.035 1.00 45.19 381 ASN A C 1
ATOM 3066 O O . ASN A 1 381 ? 11.660 16.230 43.171 1.00 45.19 381 ASN A O 1
ATOM 3070 N N . GLU A 1 382 ? 10.430 16.952 44.911 1.00 41.66 382 GLU A N 1
ATOM 3071 C CA . GLU A 1 382 ? 9.576 15.761 45.017 1.00 41.66 382 GLU A CA 1
ATOM 3072 C C . GLU A 1 382 ? 8.693 15.525 43.770 1.00 41.66 382 GLU A C 1
ATOM 3074 O O . GLU A 1 382 ? 8.109 14.453 43.620 1.00 41.66 382 GLU A O 1
ATOM 3079 N N . LEU A 1 383 ? 8.591 16.507 42.862 1.00 38.06 383 LEU A N 1
ATOM 3080 C CA . LEU A 1 383 ? 7.785 16.455 41.632 1.00 38.06 383 LEU A CA 1
ATOM 3081 C C . LEU A 1 383 ? 8.586 16.002 40.396 1.00 38.06 383 LEU A C 1
ATOM 3083 O O . LEU A 1 383 ? 8.037 15.930 39.295 1.00 38.06 383 LEU A O 1
ATOM 3087 N N . PHE A 1 384 ? 9.878 15.705 40.554 1.00 50.88 384 PHE A N 1
ATOM 3088 C CA . PHE A 1 384 ? 10.778 15.356 39.456 1.00 50.88 384 PHE A CA 1
ATOM 3089 C C . PHE A 1 384 ? 10.645 13.866 39.065 1.00 50.88 384 PHE A C 1
ATOM 3091 O O . PHE A 1 384 ? 11.380 12.997 39.540 1.00 50.88 384 PHE A O 1
ATOM 3098 N N . TRP A 1 385 ? 9.637 13.563 38.236 1.00 45.34 385 TRP A N 1
ATOM 3099 C CA . TRP A 1 385 ? 9.166 12.204 37.921 1.00 45.34 385 TRP A CA 1
ATOM 3100 C C . TRP A 1 385 ? 10.180 11.340 37.153 1.00 45.34 385 TRP A C 1
ATOM 3102 O O . TRP A 1 385 ? 10.191 10.121 37.326 1.00 45.34 385 TRP A O 1
ATOM 3112 N N . GLU A 1 386 ? 11.074 11.945 36.371 1.00 48.88 386 GLU A N 1
ATOM 3113 C CA . GLU A 1 386 ? 12.104 11.241 35.598 1.00 48.88 386 GLU A CA 1
ATOM 3114 C C . GLU A 1 386 ? 13.125 10.520 36.500 1.00 48.88 386 GLU A C 1
ATOM 3116 O O . GLU A 1 386 ? 13.645 9.464 36.140 1.00 48.88 386 GLU A O 1
ATOM 3121 N N . ALA A 1 387 ? 13.389 11.041 37.707 1.00 54.47 387 ALA A N 1
ATOM 3122 C CA . ALA A 1 387 ? 14.250 10.364 38.680 1.00 54.47 387 ALA A CA 1
ATOM 3123 C C . ALA A 1 387 ? 13.585 9.121 39.297 1.00 54.47 387 ALA A C 1
ATOM 3125 O O . ALA A 1 387 ? 14.282 8.171 39.654 1.00 54.47 387 ALA A O 1
ATOM 3126 N N . TYR A 1 388 ? 12.251 9.102 39.398 1.00 50.66 388 TYR A N 1
ATOM 3127 C CA . TYR A 1 388 ? 11.503 7.954 39.916 1.00 50.66 388 TYR A CA 1
ATOM 3128 C C . TYR A 1 388 ? 11.460 6.786 38.922 1.00 50.66 388 TYR A C 1
ATOM 3130 O O . TYR A 1 388 ? 11.494 5.636 39.356 1.00 50.66 388 TYR A O 1
ATOM 3138 N N . GLU A 1 389 ? 11.440 7.061 37.613 1.00 51.94 389 GLU A N 1
ATOM 3139 C CA . GLU A 1 389 ? 11.473 6.035 36.554 1.00 51.94 389 GLU A CA 1
ATOM 3140 C C . GLU A 1 389 ? 12.757 5.183 36.615 1.00 51.94 389 GLU A C 1
ATOM 3142 O O . GLU A 1 389 ? 12.730 3.989 36.337 1.00 51.94 389 GLU A O 1
ATOM 3147 N N . LEU A 1 390 ? 13.879 5.770 37.049 1.00 52.91 390 LEU A N 1
ATOM 3148 C CA . LEU A 1 390 ? 15.177 5.089 37.160 1.00 52.91 390 LEU A CA 1
ATOM 3149 C C . LEU A 1 390 ? 15.394 4.349 38.498 1.00 52.91 390 LEU A C 1
ATOM 3151 O O . LEU A 1 390 ? 16.392 3.643 38.644 1.00 52.91 390 LEU A O 1
ATOM 3155 N N . LEU A 1 391 ? 14.491 4.508 39.476 1.00 57.88 391 LEU A N 1
ATOM 3156 C CA . LEU A 1 391 ? 14.603 3.987 40.852 1.00 57.88 391 LEU A CA 1
ATOM 3157 C C . LEU A 1 391 ? 13.698 2.765 41.134 1.00 57.88 391 LEU A C 1
ATOM 3159 O O . LEU A 1 391 ? 13.479 2.441 42.304 1.00 57.88 391 LEU A O 1
ATOM 3163 N N . GLU A 1 392 ? 13.197 2.094 40.085 1.00 48.72 392 GLU A N 1
ATOM 3164 C CA . GLU A 1 392 ? 12.120 1.074 40.069 1.00 48.72 392 GLU A CA 1
ATOM 3165 C C . GLU A 1 392 ? 12.114 0.018 41.205 1.00 48.72 392 GLU A C 1
ATOM 3167 O O . GLU A 1 392 ? 11.039 -0.474 41.547 1.00 48.72 392 GLU A O 1
ATOM 3172 N N . ASP A 1 393 ? 13.241 -0.286 41.859 1.00 42.81 393 ASP A N 1
ATOM 3173 C CA . ASP A 1 393 ? 13.361 -1.425 42.784 1.00 42.81 393 ASP A CA 1
ATOM 3174 C C . ASP A 1 393 ? 13.271 -1.120 44.300 1.00 42.81 393 ASP A C 1
ATOM 3176 O O . ASP A 1 393 ? 13.209 -2.061 45.090 1.00 42.81 393 ASP A O 1
ATOM 3180 N N . VAL A 1 394 ? 13.268 0.142 44.770 1.00 43.25 394 VAL A N 1
ATOM 3181 C CA . VAL A 1 394 ? 13.546 0.428 46.213 1.00 43.25 394 VAL A CA 1
ATOM 3182 C C . VAL A 1 394 ? 12.459 1.224 46.970 1.00 43.25 394 VAL A C 1
ATOM 3184 O O . VAL A 1 394 ? 12.609 1.536 48.151 1.00 43.25 394 VAL A O 1
ATOM 3187 N N . VAL A 1 395 ? 11.317 1.547 46.357 1.00 42.97 395 VAL A N 1
ATOM 3188 C CA . VAL A 1 395 ? 10.338 2.520 46.912 1.00 42.97 395 VAL A CA 1
ATOM 3189 C C . VAL A 1 395 ? 9.374 1.928 47.968 1.00 42.97 395 VAL A C 1
ATOM 3191 O O . VAL A 1 395 ? 8.224 2.344 48.083 1.00 42.97 395 VAL A O 1
ATOM 3194 N N . GLU A 1 396 ? 9.811 0.972 48.793 1.00 38.41 396 GLU A N 1
ATOM 3195 C CA . GLU A 1 396 ? 9.007 0.507 49.943 1.00 38.41 396 GLU A CA 1
ATOM 3196 C C . GLU A 1 396 ? 9.139 1.411 51.185 1.00 38.41 396 GLU A C 1
ATOM 3198 O O . GLU A 1 396 ? 8.285 1.369 52.075 1.00 38.41 396 GLU A O 1
ATOM 3203 N N . ALA A 1 397 ? 10.147 2.290 51.242 1.00 40.78 397 ALA A N 1
ATOM 3204 C CA . ALA A 1 397 ? 10.485 3.015 52.466 1.00 40.78 397 ALA A CA 1
ATOM 3205 C C . ALA A 1 397 ? 10.808 4.509 52.257 1.00 40.78 397 ALA A C 1
ATOM 3207 O O . ALA A 1 397 ? 11.945 4.917 52.452 1.00 40.78 397 ALA A O 1
ATOM 3208 N N . ALA A 1 398 ? 9.828 5.359 51.919 1.00 36.50 398 ALA A N 1
ATOM 3209 C CA . ALA A 1 398 ? 9.966 6.808 52.148 1.00 36.50 398 ALA A CA 1
ATOM 3210 C C . ALA A 1 398 ? 8.619 7.563 52.185 1.00 36.50 398 ALA A C 1
ATOM 3212 O O . ALA A 1 398 ? 7.844 7.508 51.237 1.00 36.50 398 ALA A O 1
ATOM 3213 N N . THR A 1 399 ? 8.404 8.253 53.315 1.00 45.12 399 THR A N 1
ATOM 3214 C CA . THR A 1 399 ? 7.499 9.386 53.632 1.00 45.12 399 THR A CA 1
ATOM 3215 C C . THR A 1 399 ? 5.998 9.355 53.232 1.00 45.12 399 THR A C 1
ATOM 3217 O O . THR A 1 399 ? 5.592 8.816 52.203 1.00 45.12 399 THR A O 1
ATOM 3220 N N . PRO A 1 400 ? 5.100 9.981 54.031 1.00 39.28 400 PRO A N 1
ATOM 3221 C CA . PRO A 1 400 ? 3.659 10.045 53.730 1.00 39.28 400 PRO A CA 1
ATOM 3222 C C . PRO A 1 400 ? 3.304 10.786 52.425 1.00 39.28 400 PRO A C 1
ATOM 3224 O O . PRO A 1 400 ? 2.285 10.471 51.811 1.00 39.28 400 PRO A O 1
ATOM 3227 N N . ALA A 1 401 ? 4.135 11.743 51.993 1.00 36.25 401 ALA A N 1
ATOM 3228 C CA . ALA A 1 401 ? 3.982 12.476 50.731 1.00 36.25 401 ALA A CA 1
ATOM 3229 C C . ALA A 1 401 ? 4.494 11.667 49.523 1.00 36.25 401 ALA A C 1
ATOM 3231 O O . ALA A 1 401 ? 3.794 11.575 48.514 1.00 36.25 401 ALA A O 1
ATOM 3232 N N . GLY A 1 402 ? 5.616 10.947 49.679 1.00 37.00 402 GLY A N 1
ATOM 3233 C CA . GLY A 1 402 ? 6.095 9.955 48.711 1.00 37.00 402 GLY A CA 1
ATOM 3234 C C . GLY A 1 402 ? 5.071 8.847 48.464 1.00 37.00 402 GLY A C 1
ATOM 3235 O O . GLY A 1 402 ? 4.831 8.471 47.319 1.00 37.00 402 GLY A O 1
ATOM 3236 N N . ARG A 1 403 ? 4.334 8.424 49.504 1.00 40.78 403 ARG A N 1
ATOM 3237 C CA . ARG A 1 403 ? 3.164 7.545 49.343 1.00 40.78 403 ARG A CA 1
ATOM 3238 C C . ARG A 1 403 ? 2.055 8.149 48.484 1.00 40.78 403 ARG A C 1
ATOM 3240 O O . ARG A 1 403 ? 1.379 7.364 47.848 1.00 40.78 403 ARG A O 1
ATOM 3247 N N . ARG A 1 404 ? 1.829 9.470 48.414 1.00 38.47 404 ARG A N 1
ATOM 3248 C CA . ARG A 1 404 ? 0.764 10.061 47.564 1.00 38.47 404 ARG A CA 1
ATOM 3249 C C . ARG A 1 404 ? 1.109 10.025 46.078 1.00 38.47 404 ARG A C 1
ATOM 3251 O O . ARG A 1 404 ? 0.269 9.602 45.295 1.00 38.47 404 ARG A O 1
ATOM 3258 N N . LEU A 1 405 ? 2.330 10.390 45.698 1.00 37.53 405 LEU A N 1
ATOM 3259 C CA . LEU A 1 405 ? 2.793 10.332 44.303 1.00 37.53 405 LEU A CA 1
ATOM 3260 C C . LEU A 1 405 ? 3.062 8.892 43.849 1.00 37.53 405 LEU A C 1
ATOM 3262 O O . LEU A 1 405 ? 2.613 8.492 42.774 1.00 37.53 405 LEU A O 1
ATOM 3266 N N . HIS A 1 406 ? 3.629 8.058 44.727 1.00 39.34 406 HIS A N 1
ATOM 3267 C CA . HIS A 1 406 ? 3.646 6.606 44.550 1.00 39.34 406 HIS A CA 1
ATOM 3268 C C . HIS A 1 406 ? 2.221 6.030 44.507 1.00 39.34 406 HIS A C 1
ATOM 3270 O O . HIS A 1 406 ? 1.997 5.060 43.801 1.00 39.34 406 HIS A O 1
ATOM 3276 N N . ASN A 1 407 ? 1.232 6.632 45.181 1.00 37.94 407 ASN A N 1
ATOM 3277 C CA . ASN A 1 407 ? -0.178 6.254 45.059 1.00 37.94 407 ASN A CA 1
ATOM 3278 C C . ASN A 1 407 ? -0.827 6.748 43.768 1.00 37.94 407 ASN A C 1
ATOM 3280 O O . ASN A 1 407 ? -1.766 6.093 43.361 1.00 37.94 407 ASN A O 1
ATOM 3284 N N . ILE A 1 408 ? -0.357 7.813 43.107 1.00 39.81 408 ILE A N 1
ATOM 3285 C CA . ILE A 1 408 ? -0.829 8.264 41.778 1.00 39.81 408 ILE A CA 1
ATOM 3286 C C . ILE A 1 408 ? -0.244 7.365 40.678 1.00 39.81 408 ILE A C 1
ATOM 3288 O O . ILE A 1 408 ? -0.962 6.923 39.781 1.00 39.81 408 ILE A O 1
ATOM 3292 N N . PHE A 1 409 ? 1.031 6.990 40.806 1.00 40.53 409 PHE A N 1
ATOM 3293 C CA . PHE A 1 409 ? 1.686 6.004 39.942 1.00 40.53 409 PHE A CA 1
ATOM 3294 C C . PHE A 1 409 ? 1.156 4.581 40.199 1.00 40.53 409 PHE A C 1
ATOM 3296 O O . PHE A 1 409 ? 0.846 3.837 39.266 1.00 40.53 409 PHE A O 1
ATOM 3303 N N . ARG A 1 410 ? 0.895 4.227 41.468 1.00 38.66 410 ARG A N 1
ATOM 3304 C CA . ARG A 1 410 ? 0.050 3.078 41.803 1.00 38.66 410 ARG A CA 1
ATOM 3305 C C . ARG A 1 410 ? -1.365 3.303 41.312 1.00 38.66 410 ARG A C 1
ATOM 3307 O O . ARG A 1 410 ? -1.903 2.332 40.865 1.00 38.66 410 ARG A O 1
ATOM 3314 N N . MET A 1 411 ? -1.984 4.479 41.281 1.00 37.06 411 MET A N 1
ATOM 3315 C CA . MET A 1 411 ? -3.359 4.648 40.773 1.00 37.06 411 MET A CA 1
ATOM 3316 C C . MET A 1 411 ? -3.427 4.264 39.293 1.00 37.06 411 MET A C 1
ATOM 3318 O O . MET A 1 411 ? -4.339 3.549 38.894 1.00 37.06 411 MET A O 1
ATOM 3322 N N . PHE A 1 412 ? -2.395 4.585 38.512 1.00 40.50 412 PHE A N 1
ATOM 3323 C CA . PHE A 1 412 ? -2.227 4.097 37.141 1.00 40.50 412 PHE A CA 1
ATOM 3324 C C . PHE A 1 412 ? -2.048 2.558 37.057 1.00 40.50 412 PHE A C 1
ATOM 3326 O O . PHE A 1 412 ? -2.676 1.908 36.220 1.00 40.50 412 PHE A O 1
ATOM 3333 N N . LEU A 1 413 ? -1.280 1.943 37.970 1.00 36.91 413 LEU A N 1
ATOM 3334 C CA . LEU A 1 413 ? -1.062 0.481 38.057 1.00 36.91 413 LEU A CA 1
ATOM 3335 C C . LEU A 1 413 ? -2.158 -0.315 38.824 1.00 36.91 413 LEU A C 1
ATOM 3337 O O . LEU A 1 413 ? -2.299 -1.523 38.644 1.00 36.91 413 LEU A O 1
ATOM 3341 N N . PHE A 1 414 ? -2.959 0.342 39.661 1.00 34.28 414 PHE A N 1
ATOM 3342 C CA . PHE A 1 414 ? -3.905 -0.186 40.659 1.00 34.28 414 PHE A CA 1
ATOM 3343 C C . PHE A 1 414 ? -5.342 -0.007 40.172 1.00 34.28 414 PHE A C 1
ATOM 3345 O O . PHE A 1 414 ? -6.156 -0.895 40.418 1.00 34.28 414 PHE A O 1
ATOM 3352 N N . CYS A 1 415 ? -5.634 1.015 39.352 1.00 36.84 415 CYS A N 1
ATOM 3353 C CA . CYS A 1 415 ? -6.816 1.017 38.479 1.00 36.84 415 CYS A CA 1
ATOM 3354 C C . CYS A 1 415 ? -6.831 -0.207 37.546 1.00 36.84 415 CYS A C 1
ATOM 3356 O O . CYS A 1 415 ? -7.901 -0.673 37.169 1.00 36.84 415 CYS A O 1
ATOM 3358 N N . ASN A 1 416 ? -5.660 -0.782 37.242 1.00 39.16 416 ASN A N 1
ATOM 3359 C CA . ASN A 1 416 ? -5.537 -2.051 36.525 1.00 39.16 416 ASN A CA 1
ATOM 3360 C C . ASN A 1 416 ? -5.633 -3.306 37.418 1.00 39.16 416 ASN A C 1
ATOM 3362 O O . ASN A 1 416 ? -5.687 -4.406 36.871 1.00 39.16 416 ASN A O 1
ATOM 3366 N N . ARG A 1 417 ? -5.656 -3.204 38.761 1.00 31.97 417 ARG A N 1
ATOM 3367 C CA . ARG A 1 417 ? -5.596 -4.404 39.623 1.00 31.97 417 ARG A CA 1
ATOM 3368 C C . ARG A 1 417 ? -6.576 -4.503 40.795 1.00 31.97 417 ARG A C 1
ATOM 3370 O O . ARG A 1 417 ? -6.920 -5.631 41.125 1.00 31.97 417 ARG A O 1
ATOM 3377 N N . HIS A 1 418 ? -7.077 -3.426 41.406 1.00 31.03 418 HIS A N 1
ATOM 3378 C CA . HIS A 1 418 ? -7.980 -3.556 42.561 1.00 31.03 418 HIS A CA 1
ATOM 3379 C C . HIS A 1 418 ? -8.947 -2.370 42.737 1.00 31.03 418 HIS A C 1
ATOM 3381 O O . HIS A 1 418 ? -8.588 -1.322 43.266 1.00 31.03 418 HIS A O 1
ATOM 3387 N N . LYS A 1 419 ? -10.239 -2.575 42.447 1.00 39.34 419 LYS A N 1
ATOM 3388 C CA . LYS A 1 419 ? -11.310 -1.825 43.122 1.00 39.34 419 LYS A CA 1
ATOM 3389 C C . LYS A 1 419 ? -11.291 -2.168 44.611 1.00 39.34 419 LYS A C 1
ATOM 3391 O O . LYS A 1 419 ? -11.703 -3.273 44.964 1.00 39.34 419 LYS A O 1
ATOM 3396 N N . LYS A 1 420 ? -10.873 -1.236 45.480 1.00 33.28 420 LYS A N 1
ATOM 3397 C CA . LYS A 1 420 ? -11.398 -1.177 46.865 1.00 33.28 420 LYS A CA 1
ATOM 3398 C C . LYS A 1 420 ? -11.182 0.106 47.675 1.00 33.28 420 LYS A C 1
ATOM 3400 O O . LYS A 1 420 ? -11.645 0.137 48.809 1.00 33.28 420 LYS A O 1
ATOM 3405 N N . THR A 1 421 ? -10.597 1.176 47.144 1.00 35.25 421 THR A N 1
ATOM 3406 C CA . THR A 1 421 ? -10.518 2.455 47.877 1.00 35.25 421 THR A CA 1
ATOM 3407 C C . THR A 1 421 ? -10.973 3.613 46.997 1.00 35.25 421 THR A C 1
ATOM 3409 O O . THR A 1 421 ? -10.468 3.782 45.891 1.00 35.25 421 THR A O 1
ATOM 3412 N N . GLN A 1 422 ? -11.960 4.379 47.476 1.00 39.53 422 GLN A N 1
ATOM 3413 C CA . GLN A 1 422 ? -12.357 5.664 46.897 1.00 39.53 422 GLN A CA 1
ATOM 3414 C C . GLN A 1 422 ? -11.155 6.610 46.978 1.00 39.53 422 GLN A C 1
ATOM 3416 O O . GLN A 1 422 ? -10.809 7.073 48.060 1.00 39.53 422 GLN A O 1
ATOM 3421 N N . PHE A 1 423 ? -10.492 6.842 45.850 1.00 39.91 423 PHE A N 1
ATOM 3422 C CA . PHE A 1 423 ? -9.504 7.905 45.713 1.00 39.91 423 PHE A CA 1
ATOM 3423 C C . PHE A 1 423 ? -10.173 9.110 45.050 1.00 39.91 423 PHE A C 1
ATOM 3425 O O . PHE A 1 423 ? -10.901 8.957 44.069 1.00 39.91 423 PHE A O 1
ATOM 3432 N N . GLU A 1 424 ? -9.933 10.297 45.599 1.00 43.97 424 GLU A N 1
ATOM 3433 C CA . GLU A 1 424 ? -10.268 11.560 44.947 1.00 43.97 424 GLU A CA 1
ATOM 3434 C C . GLU A 1 424 ? -9.297 11.782 43.782 1.00 43.97 424 GLU A C 1
ATOM 3436 O O . GLU A 1 424 ? -8.082 11.639 43.930 1.00 43.97 424 GLU A O 1
ATOM 3441 N N . ILE A 1 425 ? -9.843 12.068 42.601 1.00 46.97 425 ILE A N 1
ATOM 3442 C CA . ILE A 1 425 ? -9.055 12.369 41.406 1.00 46.97 425 ILE A CA 1
ATOM 3443 C C . ILE A 1 425 ? -8.509 13.784 41.570 1.00 46.97 425 ILE A C 1
ATOM 3445 O O . ILE A 1 425 ? -9.285 14.723 41.739 1.00 46.97 425 ILE A O 1
ATOM 3449 N N . ASP A 1 426 ? -7.187 13.930 41.518 1.00 47.78 426 ASP A N 1
ATOM 3450 C CA . ASP A 1 426 ? -6.549 15.242 41.551 1.00 47.78 426 ASP A CA 1
ATOM 3451 C C . ASP A 1 426 ? -6.880 16.021 40.265 1.00 47.78 426 ASP A C 1
ATOM 3453 O O . ASP A 1 426 ? -6.616 15.561 39.152 1.00 47.78 426 ASP A O 1
ATOM 3457 N N . LEU A 1 427 ? -7.502 17.191 40.428 1.00 52.19 427 LEU A N 1
ATOM 3458 C CA . LEU A 1 427 ? -7.934 18.077 39.342 1.00 52.19 427 LEU A CA 1
ATOM 3459 C C . LEU A 1 427 ? -6.828 19.043 38.889 1.00 52.19 427 LEU A C 1
ATOM 3461 O O . LEU A 1 427 ? -7.052 19.825 37.965 1.00 52.19 427 LEU A O 1
ATOM 3465 N N . SER A 1 428 ? -5.644 18.993 39.510 1.00 47.59 428 SER A N 1
ATOM 3466 C CA . SER A 1 428 ? -4.483 19.820 39.149 1.00 47.59 428 SER A CA 1
ATOM 3467 C C . SER A 1 428 ? -4.049 19.653 37.684 1.00 47.59 428 SER A C 1
ATOM 3469 O O . SER A 1 428 ? -3.623 20.619 37.049 1.00 47.59 428 SER A O 1
ATOM 3471 N N . HIS A 1 429 ? -4.229 18.453 37.121 1.00 55.41 429 HIS A N 1
ATOM 3472 C CA . HIS A 1 429 ? -3.965 18.132 35.718 1.00 55.41 429 HIS A CA 1
ATOM 3473 C C . HIS A 1 429 ? -5.241 17.632 35.021 1.00 55.41 429 HIS A C 1
ATOM 3475 O O . HIS A 1 429 ? -5.500 16.421 34.984 1.00 55.41 429 HIS A O 1
ATOM 3481 N N . PRO A 1 430 ? -6.046 18.535 34.432 1.00 66.25 430 PRO A N 1
ATOM 3482 C CA . PRO A 1 430 ? -7.385 18.200 33.958 1.00 66.25 430 PRO A CA 1
ATOM 3483 C C . PRO A 1 430 ? -7.384 17.144 32.840 1.00 66.25 430 PRO A C 1
ATOM 3485 O O . PRO A 1 430 ? -8.268 16.290 32.825 1.00 66.25 430 PRO A O 1
ATOM 3488 N N . ASN A 1 431 ? -6.378 17.110 31.955 1.00 65.62 431 ASN A N 1
ATOM 3489 C CA . ASN A 1 431 ? -6.330 16.128 30.857 1.00 65.62 431 ASN A CA 1
ATOM 3490 C C . ASN A 1 431 ? -6.157 14.693 31.368 1.00 65.62 431 ASN A C 1
ATOM 3492 O O . ASN A 1 431 ? -6.823 13.770 30.898 1.00 65.62 431 ASN A O 1
ATOM 3496 N N . LEU A 1 432 ? -5.268 14.500 32.349 1.00 63.34 432 LEU A N 1
ATOM 3497 C CA . LEU A 1 432 ? -5.012 13.190 32.950 1.00 63.34 432 LEU A CA 1
ATOM 3498 C C . LEU A 1 432 ? -6.212 12.734 33.783 1.00 63.34 432 LEU A C 1
ATOM 3500 O O . LEU A 1 432 ? -6.613 11.573 33.691 1.00 63.34 432 LEU A O 1
ATOM 3504 N N . ALA A 1 433 ? -6.829 13.654 34.531 1.00 66.12 433 ALA A N 1
ATOM 3505 C CA . ALA A 1 433 ? -8.070 13.394 35.254 1.00 66.12 433 ALA A CA 1
ATOM 3506 C C . ALA A 1 433 ? -9.197 12.957 34.301 1.00 66.12 433 ALA A C 1
ATOM 3508 O O . ALA A 1 433 ? -9.857 11.940 34.534 1.00 66.12 433 ALA A O 1
ATOM 3509 N N . ALA A 1 434 ? -9.375 13.668 33.184 1.00 76.38 434 ALA A N 1
ATOM 3510 C CA . ALA A 1 434 ? -10.374 13.341 32.173 1.00 76.38 434 ALA A CA 1
ATOM 3511 C C . ALA A 1 434 ? -10.097 11.987 31.497 1.00 76.38 434 ALA A C 1
ATOM 3513 O O . ALA A 1 434 ? -11.021 11.185 31.328 1.00 76.38 434 ALA A O 1
ATOM 3514 N N . ALA A 1 435 ? -8.835 11.683 31.177 1.00 68.38 435 ALA A N 1
ATOM 3515 C CA . ALA A 1 435 ? -8.427 10.392 30.623 1.00 68.38 435 ALA A CA 1
ATOM 3516 C C . ALA A 1 435 ? -8.632 9.229 31.613 1.00 68.38 435 ALA A C 1
ATOM 3518 O O . ALA A 1 435 ? -9.034 8.128 31.218 1.00 68.38 435 ALA A O 1
ATOM 3519 N N . ALA A 1 436 ? -8.399 9.454 32.909 1.00 65.00 436 ALA A N 1
ATOM 3520 C CA . ALA A 1 436 ? -8.671 8.470 33.954 1.00 65.00 436 ALA A CA 1
ATOM 3521 C C . ALA A 1 436 ? -10.178 8.187 34.070 1.00 65.00 436 ALA A C 1
ATOM 3523 O O . ALA A 1 436 ? -10.590 7.026 34.025 1.00 65.00 436 ALA A O 1
ATOM 3524 N N . LEU A 1 437 ? -11.008 9.235 34.116 1.00 74.38 437 LEU A N 1
ATOM 3525 C CA . LEU A 1 437 ? -12.471 9.117 34.141 1.00 74.38 437 LEU A CA 1
ATOM 3526 C C . LEU A 1 437 ? -13.020 8.393 32.907 1.00 74.38 437 LEU A C 1
ATOM 3528 O O . LEU A 1 437 ? -13.898 7.539 33.036 1.00 74.38 437 LEU A O 1
ATOM 3532 N N . TYR A 1 438 ? -12.459 8.665 31.723 1.00 80.12 438 TYR A N 1
ATOM 3533 C CA . TYR A 1 438 ? -12.794 7.939 30.496 1.00 80.12 438 TYR A CA 1
ATOM 3534 C C . TYR A 1 438 ? -12.533 6.434 30.645 1.00 80.12 438 TYR A C 1
ATOM 3536 O O . TYR A 1 438 ? -13.384 5.607 30.317 1.00 80.12 438 TYR A O 1
ATOM 3544 N N . ASN A 1 439 ? -11.373 6.058 31.192 1.00 74.31 439 ASN A N 1
ATOM 3545 C CA . ASN A 1 439 ? -11.024 4.655 31.415 1.00 74.31 439 ASN A CA 1
ATOM 3546 C C . ASN A 1 439 ? -11.889 3.976 32.485 1.00 74.31 439 ASN A C 1
ATOM 3548 O O . ASN A 1 439 ? -12.169 2.782 32.358 1.00 74.31 439 ASN A O 1
ATOM 3552 N N . LEU A 1 440 ? -12.358 4.734 33.480 1.00 72.81 440 LEU A N 1
ATOM 3553 C CA . LEU A 1 440 ? -13.334 4.296 34.484 1.00 72.81 440 LEU A CA 1
ATOM 3554 C C . LEU A 1 440 ? -14.778 4.234 33.951 1.00 72.81 440 LEU A C 1
ATOM 3556 O O . LEU A 1 440 ? -15.677 3.827 34.684 1.00 72.81 440 LEU A O 1
ATOM 3560 N N . LYS A 1 441 ? -15.002 4.586 32.675 1.00 75.75 441 LYS A N 1
ATOM 3561 C CA . LYS A 1 441 ? -16.316 4.684 32.012 1.00 75.75 441 LYS A CA 1
ATOM 3562 C C . LYS A 1 441 ? -17.233 5.772 32.577 1.00 75.75 441 LYS A C 1
ATOM 3564 O O . LYS A 1 441 ? -18.430 5.782 32.294 1.00 75.75 441 LYS A O 1
ATOM 3569 N N . GLU A 1 442 ? -16.687 6.730 33.319 1.00 80.62 442 GLU A N 1
ATOM 3570 C CA . GLU A 1 442 ? -17.410 7.927 33.755 1.00 80.62 442 GLU A CA 1
ATOM 3571 C C . GLU A 1 442 ? -17.389 8.991 32.644 1.00 80.62 442 GLU A C 1
ATOM 3573 O O . GLU A 1 442 ? -16.876 10.098 32.817 1.00 80.62 442 GLU A O 1
ATOM 3578 N N . TYR A 1 443 ? -17.946 8.644 31.474 1.00 88.19 443 TYR A N 1
ATOM 3579 C CA . TYR A 1 443 ? -17.853 9.461 30.258 1.00 88.19 443 TYR A CA 1
ATOM 3580 C C . TYR A 1 443 ? -18.411 10.871 30.439 1.00 88.19 443 TYR A C 1
ATOM 3582 O O . TYR A 1 443 ? -17.804 11.812 29.955 1.00 88.19 443 TYR A O 1
ATOM 3590 N N . ARG A 1 444 ? -19.505 11.034 31.193 1.00 89.44 444 ARG A N 1
ATOM 3591 C CA . ARG A 1 444 ? -20.115 12.349 31.437 1.00 89.44 444 ARG A CA 1
ATOM 3592 C C . ARG A 1 444 ? -19.176 13.308 32.177 1.00 89.44 444 ARG A C 1
ATOM 3594 O O . ARG A 1 444 ? -19.015 14.442 31.754 1.00 89.44 444 ARG A O 1
ATOM 3601 N N . LYS A 1 445 ? -18.524 12.850 33.251 1.00 86.25 445 LYS A N 1
ATOM 3602 C CA . LYS A 1 445 ? -17.568 13.690 33.996 1.00 86.25 445 LYS A CA 1
ATOM 3603 C C . LYS A 1 445 ? -16.305 13.958 33.179 1.00 86.25 445 LYS A C 1
ATOM 3605 O O . LYS A 1 445 ? -15.755 15.048 33.236 1.00 86.25 445 LYS A O 1
ATOM 3610 N N . SER A 1 446 ? -15.850 12.962 32.414 1.00 86.12 446 SER A N 1
ATOM 3611 C CA . SER A 1 446 ? -14.729 13.120 31.480 1.00 86.12 446 SER A CA 1
ATOM 3612 C C . SER A 1 446 ? -15.035 14.188 30.420 1.00 86.12 446 SER A C 1
ATOM 3614 O O . SER A 1 446 ? -14.205 15.058 30.173 1.00 86.12 446 SER A O 1
ATOM 3616 N N . GLU A 1 447 ? -16.247 14.165 29.857 1.00 92.38 447 GLU A N 1
ATOM 3617 C CA . GLU A 1 447 ? -16.750 15.149 28.893 1.00 92.38 447 GLU A CA 1
ATOM 3618 C C . GLU A 1 447 ? -16.744 16.565 29.478 1.00 92.38 447 GLU A C 1
ATOM 3620 O O . GLU A 1 447 ? -16.146 17.455 28.883 1.00 92.38 447 GLU A O 1
ATOM 3625 N N . GLU A 1 448 ? -17.313 16.756 30.674 1.00 90.50 448 GLU A N 1
ATOM 3626 C CA . GLU A 1 448 ? -17.365 18.057 31.363 1.00 90.50 448 GLU A CA 1
ATOM 3627 C C . GLU A 1 448 ? -15.960 18.663 31.572 1.00 90.50 448 GLU A C 1
ATOM 3629 O O . GLU A 1 448 ? -15.754 19.860 31.358 1.00 90.50 448 GLU A O 1
ATOM 3634 N N . ILE A 1 449 ? -14.962 17.842 31.927 1.00 84.75 449 ILE A N 1
ATOM 3635 C CA . ILE A 1 449 ? -13.576 18.310 32.096 1.00 84.75 449 ILE A CA 1
ATOM 3636 C C . ILE A 1 449 ? -12.932 18.645 30.744 1.00 84.75 449 ILE A C 1
ATOM 3638 O O . ILE A 1 449 ? -12.305 19.697 30.619 1.00 84.75 449 ILE A O 1
ATOM 3642 N N . PHE A 1 450 ? -13.102 17.801 29.719 1.00 89.12 450 PHE A N 1
ATOM 3643 C CA . PHE A 1 450 ? -12.580 18.080 28.374 1.00 89.12 450 PHE A CA 1
ATOM 3644 C C . PHE A 1 450 ? -13.199 19.329 27.748 1.00 89.12 450 PHE A C 1
ATOM 3646 O O . PHE A 1 450 ? -12.504 20.086 27.071 1.00 89.12 450 PHE A O 1
ATOM 3653 N N . GLU A 1 451 ? -14.470 19.604 28.017 1.00 88.81 451 GLU A N 1
ATOM 3654 C CA . GLU A 1 451 ? -15.104 20.862 27.629 1.00 88.81 451 GLU A CA 1
ATOM 3655 C C . GLU A 1 451 ? -14.485 22.060 28.334 1.00 88.81 451 GLU A C 1
ATOM 3657 O O . GLU A 1 451 ? -14.196 23.065 27.682 1.00 88.81 451 GLU A O 1
ATOM 3662 N N . GLY A 1 452 ? -14.215 21.935 29.635 1.00 85.88 452 GLY A N 1
ATOM 3663 C CA . GLY A 1 452 ? -13.481 22.939 30.399 1.00 85.88 452 GLY A CA 1
ATOM 3664 C C . GLY A 1 452 ? -12.083 23.206 29.832 1.00 85.88 452 GLY A C 1
ATOM 3665 O O . GLY A 1 452 ? -11.694 24.365 29.686 1.00 85.88 452 GLY A O 1
ATOM 3666 N N . ILE A 1 453 ? -11.348 22.160 29.439 1.00 81.69 453 ILE A N 1
ATOM 3667 C CA . ILE A 1 453 ? -10.027 22.274 28.794 1.00 81.69 453 ILE A CA 1
ATOM 3668 C C . ILE A 1 453 ? -10.154 23.022 27.467 1.00 81.69 453 ILE A C 1
ATOM 3670 O O . ILE A 1 453 ? -9.511 24.048 27.266 1.00 81.69 453 ILE A O 1
ATOM 3674 N N . VAL A 1 454 ? -11.063 22.579 26.596 1.00 83.19 454 VAL A N 1
ATOM 3675 C CA . VAL A 1 454 ? -11.302 23.214 25.294 1.00 83.19 454 VAL A CA 1
ATOM 3676 C C . VAL A 1 454 ? -11.786 24.662 25.461 1.00 83.19 454 VAL A C 1
ATOM 3678 O O . VAL A 1 454 ? -11.509 25.501 24.608 1.00 83.19 454 VAL A O 1
ATOM 3681 N N . ALA A 1 455 ? -12.496 25.013 26.531 1.00 81.75 455 ALA A N 1
ATOM 3682 C CA . ALA A 1 455 ? -12.917 26.391 26.788 1.00 81.75 455 ALA A CA 1
ATOM 3683 C C . ALA A 1 455 ? -11.786 27.278 27.342 1.00 81.75 455 ALA A C 1
ATOM 3685 O O . ALA A 1 455 ? -11.704 28.448 26.973 1.00 81.75 455 ALA A O 1
ATOM 3686 N N . SER A 1 456 ? -10.927 26.735 28.210 1.00 71.81 456 SER A N 1
ATOM 3687 C CA . SER A 1 456 ? -9.926 27.498 28.971 1.00 71.81 456 SER A CA 1
ATOM 3688 C C . SER A 1 456 ? -8.586 27.651 28.254 1.00 71.81 456 SER A C 1
ATOM 3690 O O . SER A 1 456 ? -7.996 28.731 28.293 1.00 71.81 456 SER A O 1
ATOM 3692 N N . SER A 1 457 ? -8.102 26.607 27.578 1.00 61.06 457 SER A N 1
ATOM 3693 C CA . SER A 1 457 ? -6.795 26.601 26.927 1.00 61.06 457 SER A CA 1
ATOM 3694 C C . SER A 1 457 ? -6.933 26.494 25.406 1.00 61.06 457 SER A C 1
ATOM 3696 O O . SER A 1 457 ? -7.736 25.749 24.840 1.00 61.06 457 SER A O 1
ATOM 3698 N N . VAL A 1 458 ? -6.151 27.310 24.697 1.00 61.31 458 VAL A N 1
ATOM 3699 C CA . VAL A 1 458 ? -6.157 27.332 23.224 1.00 61.31 458 VAL A CA 1
ATOM 3700 C C . VAL A 1 458 ? -5.220 26.268 22.643 1.00 61.31 458 VAL A C 1
ATOM 3702 O O . VAL A 1 458 ? -5.431 25.843 21.512 1.00 61.31 458 VAL A O 1
ATOM 3705 N N . PHE A 1 459 ? -4.217 25.817 23.402 1.00 58.97 459 PHE A N 1
ATOM 3706 C CA . PHE A 1 459 ? -3.099 25.017 22.886 1.00 58.97 459 PHE A CA 1
ATOM 3707 C C . PHE A 1 459 ? -2.980 23.609 23.475 1.00 58.97 459 PHE A C 1
ATOM 3709 O O . PHE A 1 459 ? -2.132 22.848 23.011 1.00 58.97 459 PHE A O 1
ATOM 3716 N N . ASP A 1 460 ? -3.797 23.260 24.468 1.00 64.12 460 ASP A N 1
ATOM 3717 C CA . ASP A 1 460 ? -3.738 21.948 25.105 1.00 64.12 460 ASP A CA 1
ATOM 3718 C C . ASP A 1 460 ? -4.581 20.932 24.321 1.00 64.12 460 ASP A C 1
ATOM 3720 O O . ASP A 1 460 ? -5.797 21.076 24.189 1.00 64.12 460 ASP A O 1
ATOM 3724 N N . ILE A 1 461 ? -3.908 19.956 23.711 1.00 67.88 461 ILE A N 1
ATOM 3725 C CA . ILE A 1 461 ? -4.500 18.973 22.784 1.00 67.88 461 ILE A CA 1
ATOM 3726 C C . ILE A 1 461 ? -4.259 17.542 23.297 1.00 67.88 461 ILE A C 1
ATOM 3728 O O . ILE A 1 461 ? -4.671 16.565 22.668 1.00 67.88 461 ILE A O 1
ATOM 3732 N N . ASP A 1 462 ? -3.594 17.389 24.442 1.00 71.12 462 ASP A N 1
ATOM 3733 C CA . ASP A 1 462 ? -3.237 16.072 24.950 1.00 71.12 462 ASP A CA 1
ATOM 3734 C C . ASP A 1 462 ? -4.504 15.293 25.341 1.00 71.12 462 ASP A C 1
ATOM 3736 O O . ASP A 1 462 ? -5.403 15.802 26.009 1.00 71.12 462 ASP A O 1
ATOM 3740 N N . TYR A 1 463 ? -4.587 14.036 24.897 1.00 76.62 463 TYR A N 1
ATOM 3741 C CA . TYR A 1 463 ? -5.736 13.142 25.103 1.00 76.62 463 TYR A CA 1
ATOM 3742 C C . TYR A 1 463 ? -7.075 13.618 24.503 1.00 76.62 463 TYR A C 1
ATOM 3744 O O . TYR A 1 463 ? -8.126 13.048 24.816 1.00 76.62 463 TYR A O 1
ATOM 3752 N N . ILE A 1 464 ? -7.077 14.620 23.608 1.00 84.94 464 ILE A N 1
ATOM 3753 C CA . ILE A 1 464 ? -8.316 15.098 22.965 1.00 84.94 464 ILE A CA 1
ATOM 3754 C C . ILE A 1 464 ? -8.969 14.028 22.075 1.00 84.94 464 ILE A C 1
ATOM 3756 O O . ILE A 1 464 ? -10.167 14.078 21.791 1.00 84.94 464 ILE A O 1
ATOM 3760 N N . ASP A 1 465 ? -8.200 13.024 21.651 1.00 87.44 465 ASP A N 1
ATOM 3761 C CA . ASP A 1 465 ? -8.701 11.850 20.947 1.00 87.44 465 ASP A CA 1
ATOM 3762 C C . ASP A 1 465 ? -9.731 11.086 21.795 1.00 87.44 465 ASP A C 1
ATOM 3764 O O . ASP A 1 465 ? -10.743 10.630 21.256 1.00 87.44 465 ASP A O 1
ATOM 3768 N N . LEU A 1 466 ? -9.555 11.025 23.122 1.00 88.56 466 LEU A N 1
ATOM 3769 C CA . LEU A 1 466 ? -10.531 10.428 24.040 1.00 88.56 466 LEU A CA 1
ATOM 3770 C C . LEU A 1 466 ? -11.835 11.226 24.072 1.00 88.56 466 LEU A C 1
ATOM 3772 O O . LEU A 1 466 ? -12.907 10.632 23.962 1.00 88.56 466 LEU A O 1
ATOM 3776 N N . TYR A 1 467 ? -11.753 12.557 24.129 1.00 91.81 467 TYR A N 1
ATOM 3777 C CA . TYR A 1 467 ? -12.931 13.422 24.033 1.00 91.81 467 TYR A CA 1
ATOM 3778 C C . TYR A 1 467 ? -13.663 13.227 22.700 1.00 91.81 467 TYR A C 1
ATOM 3780 O O . TYR A 1 467 ? -14.883 13.059 22.666 1.00 91.81 467 TYR A O 1
ATOM 3788 N N . SER A 1 468 ? -12.912 13.138 21.598 1.00 94.12 468 SER A N 1
ATOM 3789 C CA . SER A 1 468 ? -13.485 12.868 20.279 1.00 94.12 468 SER A CA 1
ATOM 3790 C C . SER A 1 468 ? -14.214 11.516 20.218 1.00 94.12 468 SER A C 1
ATOM 3792 O O . SER A 1 468 ? -15.259 11.421 19.574 1.00 94.12 468 SER A O 1
ATOM 3794 N N . ASN A 1 469 ? -13.722 10.493 20.933 1.00 92.19 469 ASN A N 1
ATOM 3795 C CA . ASN A 1 469 ? -14.383 9.190 21.039 1.00 92.19 469 ASN A CA 1
ATOM 3796 C C . ASN A 1 469 ? -15.701 9.283 21.826 1.00 92.19 469 ASN A C 1
ATOM 3798 O O . ASN A 1 469 ? -16.681 8.661 21.421 1.00 92.19 469 ASN A O 1
ATOM 3802 N N . ILE A 1 470 ? -15.758 10.071 22.911 1.00 92.81 470 ILE A N 1
ATOM 3803 C CA . ILE A 1 470 ? -17.006 10.310 23.665 1.00 92.81 470 ILE A CA 1
ATOM 3804 C C . ILE A 1 470 ? -18.056 10.954 22.750 1.00 92.81 470 ILE A C 1
ATOM 3806 O O . ILE A 1 470 ? -19.173 10.448 22.632 1.00 92.81 470 ILE A O 1
ATOM 3810 N N . LEU A 1 471 ? -17.683 12.028 22.044 1.00 93.56 471 LEU A N 1
ATOM 3811 C CA . LEU A 1 471 ? -18.590 12.721 21.124 1.00 93.56 471 LEU A CA 1
ATOM 3812 C C . LEU A 1 471 ? -19.044 11.819 19.968 1.00 93.56 471 LEU A C 1
ATOM 3814 O O . LEU A 1 471 ? -20.204 11.875 19.559 1.00 93.56 471 LEU A O 1
ATOM 3818 N N . TYR A 1 472 ? -18.154 10.959 19.464 1.00 93.50 472 TYR A N 1
ATOM 3819 C CA . TYR A 1 472 ? -18.487 9.953 18.456 1.00 93.50 472 TYR A CA 1
ATOM 3820 C C . TYR A 1 472 ? -19.527 8.944 18.972 1.00 93.50 472 TYR A C 1
ATOM 3822 O O . TYR A 1 472 ? -20.527 8.701 18.293 1.00 93.50 472 TYR A O 1
ATOM 3830 N N . LEU A 1 473 ? -19.344 8.407 20.186 1.00 90.44 473 LEU A N 1
ATOM 3831 C CA . LEU A 1 473 ? -20.287 7.469 20.813 1.00 90.44 473 LEU A CA 1
ATOM 3832 C C . LEU A 1 473 ? -21.671 8.100 21.022 1.00 90.44 473 LEU A C 1
ATOM 3834 O O . LEU A 1 473 ? -22.687 7.458 20.747 1.00 90.44 473 LEU A O 1
ATOM 3838 N N . ASN A 1 474 ? -21.708 9.370 21.433 1.00 91.00 474 ASN A N 1
ATOM 3839 C CA . ASN A 1 474 ? -22.943 10.136 21.621 1.00 91.00 474 ASN A CA 1
ATOM 3840 C C . ASN A 1 474 ? -23.560 10.639 20.299 1.00 91.00 474 ASN A C 1
ATOM 3842 O O . ASN A 1 474 ? -24.677 11.154 20.308 1.00 91.00 474 ASN A O 1
ATOM 3846 N N . LYS A 1 475 ? -22.870 10.468 19.159 1.00 90.44 475 LYS A N 1
ATOM 3847 C CA . LYS A 1 475 ? -23.247 10.995 17.831 1.00 90.44 475 LYS A CA 1
ATOM 3848 C C . LYS A 1 475 ? -23.477 12.508 17.831 1.00 90.44 475 LYS A C 1
ATOM 3850 O O . LYS A 1 475 ? -24.403 13.013 17.197 1.00 90.44 475 LYS A O 1
ATOM 3855 N N . ASP A 1 476 ? -22.622 13.223 18.548 1.00 90.69 476 ASP A N 1
ATOM 3856 C CA . ASP A 1 476 ? -22.756 14.655 18.767 1.00 90.69 476 ASP A CA 1
ATOM 3857 C C . ASP A 1 476 ? -22.213 15.482 17.587 1.00 90.69 476 ASP A C 1
ATOM 3859 O O . ASP A 1 476 ? -21.122 15.238 17.065 1.00 90.69 476 ASP A O 1
ATOM 3863 N N . ALA A 1 477 ? -22.954 16.519 17.189 1.00 88.75 477 ALA A N 1
ATOM 3864 C CA . ALA A 1 477 ? -22.545 17.465 16.153 1.00 88.75 477 ALA A CA 1
ATOM 3865 C C . ALA A 1 477 ? -21.316 18.306 16.553 1.00 88.75 477 ALA A C 1
ATOM 3867 O O . ALA A 1 477 ? -20.562 18.739 15.671 1.00 88.75 477 ALA A O 1
ATOM 3868 N N . ARG A 1 478 ? -21.065 18.493 17.861 1.00 90.75 478 ARG A N 1
ATOM 3869 C CA . ARG A 1 478 ? -19.886 19.203 18.399 1.00 90.75 478 ARG A CA 1
ATOM 3870 C C . ARG A 1 478 ? -18.563 18.616 17.903 1.00 90.75 478 ARG A C 1
ATOM 3872 O O . ARG A 1 478 ? -17.587 19.354 17.773 1.00 90.75 478 ARG A O 1
ATOM 3879 N N . LEU A 1 479 ? -18.539 17.335 17.521 1.00 93.94 479 LEU A N 1
ATOM 3880 C CA . LEU A 1 479 ? -17.358 16.673 16.961 1.00 93.94 479 LEU A CA 1
ATOM 3881 C C . LEU A 1 479 ? -16.818 17.378 15.704 1.00 93.94 479 LEU A C 1
ATOM 3883 O O . LEU A 1 479 ? -15.606 17.482 15.522 1.00 93.94 479 LEU A O 1
ATOM 3887 N N . GLY A 1 480 ? -17.696 17.916 14.850 1.00 92.19 480 GLY A N 1
ATOM 3888 C CA . GLY A 1 480 ? -17.272 18.655 13.656 1.00 92.19 480 GLY A CA 1
ATOM 3889 C C . GLY A 1 480 ? -16.604 19.991 13.983 1.00 92.19 480 GLY A C 1
ATOM 3890 O O . GLY A 1 480 ? -15.605 20.350 13.357 1.00 92.19 480 GLY A O 1
ATOM 3891 N N . LEU A 1 481 ? -17.122 20.701 14.991 1.00 90.88 481 LEU A N 1
ATOM 3892 C CA . LEU A 1 481 ? -16.526 21.944 15.482 1.00 90.88 481 LEU A CA 1
ATOM 3893 C C . LEU A 1 481 ? -15.163 21.671 16.128 1.00 90.88 481 LEU A C 1
ATOM 3895 O O . LEU A 1 481 ? -14.197 22.383 15.850 1.00 90.88 481 LEU A O 1
ATOM 3899 N N . LEU A 1 482 ? -15.075 20.604 16.928 1.00 91.25 482 LEU A N 1
ATOM 3900 C CA . LEU A 1 482 ? -13.829 20.158 17.542 1.00 91.25 482 LEU A CA 1
ATOM 3901 C C . LEU A 1 482 ? -12.776 19.829 16.476 1.00 91.25 482 LEU A C 1
ATOM 3903 O O . LEU A 1 482 ? -11.664 20.342 16.548 1.00 91.25 482 LEU A O 1
ATOM 3907 N N . ALA A 1 483 ? -13.133 19.062 15.442 1.00 92.56 483 ALA A N 1
ATOM 3908 C CA . ALA A 1 483 ? -12.222 18.706 14.352 1.00 92.56 483 ALA A CA 1
ATOM 3909 C C . ALA A 1 483 ? -11.670 19.938 13.610 1.00 92.56 483 ALA A C 1
ATOM 3911 O O . ALA A 1 483 ? -10.464 20.030 13.369 1.00 92.56 483 ALA A O 1
ATOM 3912 N N . GLN A 1 484 ? -12.525 20.918 13.288 1.00 90.25 484 GLN A N 1
ATOM 3913 C CA . GLN A 1 484 ? -12.079 22.171 12.664 1.00 90.25 484 GLN A CA 1
ATOM 3914 C C . GLN A 1 484 ? -11.163 22.980 13.583 1.00 90.25 484 GLN A C 1
ATOM 3916 O O . GLN A 1 484 ? -10.189 23.578 13.119 1.00 90.25 484 GLN A O 1
ATOM 3921 N N . ARG A 1 485 ? -11.470 23.007 14.882 1.00 87.00 485 ARG A N 1
ATOM 3922 C CA . ARG A 1 485 ? -10.666 23.715 15.875 1.00 87.00 485 ARG A CA 1
ATOM 3923 C C . ARG A 1 485 ? -9.289 23.073 16.035 1.00 87.00 485 ARG A C 1
ATOM 3925 O O . ARG A 1 485 ? -8.295 23.785 15.939 1.00 87.00 485 ARG A O 1
ATOM 3932 N N . MET A 1 486 ? -9.220 21.753 16.198 1.00 83.00 486 MET A N 1
ATOM 3933 C CA . MET A 1 486 ? -7.952 21.026 16.342 1.00 83.00 486 MET A CA 1
ATOM 3934 C C . MET A 1 486 ? -7.048 21.210 15.119 1.00 83.00 486 MET A C 1
ATOM 3936 O O . MET A 1 486 ? -5.849 21.431 15.269 1.00 83.00 486 MET A O 1
ATOM 3940 N N . LEU A 1 487 ? -7.627 21.229 13.911 1.00 83.62 487 LEU A N 1
ATOM 3941 C CA . LEU A 1 487 ? -6.880 21.493 12.679 1.00 83.62 487 LEU A CA 1
ATOM 3942 C C . LEU A 1 487 ? -6.238 22.891 12.659 1.00 83.62 487 LEU A C 1
ATOM 3944 O O . LEU A 1 487 ? -5.118 23.036 12.174 1.00 83.62 487 LEU A O 1
ATOM 3948 N N . LYS A 1 488 ? -6.936 23.910 13.182 1.00 79.25 488 LYS A N 1
ATOM 3949 C CA . LYS A 1 488 ? -6.412 25.283 13.276 1.00 79.25 488 LYS A CA 1
ATOM 3950 C C . LYS A 1 488 ? -5.314 25.419 14.327 1.00 79.25 488 LYS A C 1
ATOM 3952 O O . LYS A 1 488 ? -4.393 26.198 14.114 1.00 79.25 488 LYS A O 1
ATOM 3957 N N . ILE A 1 489 ? -5.426 24.697 15.443 1.00 73.44 489 ILE A N 1
ATOM 3958 C CA . ILE A 1 489 ? -4.440 24.764 16.528 1.00 73.44 489 ILE A CA 1
ATOM 3959 C C . ILE A 1 489 ? -3.162 24.029 16.116 1.00 73.44 489 ILE A C 1
ATOM 3961 O O . ILE A 1 489 ? -2.084 24.618 16.127 1.00 73.44 489 ILE A O 1
ATOM 3965 N N . ASN A 1 490 ? -3.262 22.747 15.747 1.00 63.34 490 ASN A N 1
ATOM 3966 C CA . ASN A 1 490 ? -2.095 21.963 15.354 1.00 63.34 490 ASN A CA 1
ATOM 3967 C C . ASN A 1 490 ? -2.453 20.800 14.420 1.00 63.34 490 ASN A C 1
ATOM 3969 O O . ASN A 1 490 ? -2.988 19.776 14.847 1.00 63.34 490 ASN A O 1
ATOM 3973 N N . SER A 1 491 ? -2.067 20.921 13.148 1.00 74.25 491 SER A N 1
ATOM 3974 C CA . SER A 1 491 ? -2.268 19.874 12.140 1.00 74.25 491 SER A CA 1
ATOM 3975 C C . SER A 1 491 ? -1.226 18.745 12.183 1.00 74.25 491 SER A C 1
ATOM 3977 O O . SER A 1 491 ? -1.384 17.784 11.446 1.00 74.25 491 SER A O 1
ATOM 3979 N N . TYR A 1 492 ? -0.160 18.827 12.983 1.00 74.56 492 TYR A N 1
ATOM 3980 C CA . TYR A 1 492 ? 0.932 17.836 12.988 1.00 74.56 492 TYR A CA 1
ATOM 3981 C C . TYR A 1 492 ? 0.875 16.874 14.184 1.00 74.56 492 TYR A C 1
ATOM 3983 O O . TYR A 1 492 ? 1.874 16.245 14.530 1.00 74.56 492 TYR A O 1
ATOM 3991 N N . ARG A 1 493 ? -0.294 16.753 14.822 1.00 70.62 493 ARG A N 1
ATOM 3992 C CA . ARG A 1 493 ? -0.534 15.886 15.982 1.00 70.62 493 ARG A CA 1
ATOM 3993 C C . ARG A 1 493 ? -1.396 14.672 15.608 1.00 70.62 493 ARG A C 1
ATOM 3995 O O . ARG A 1 493 ? -2.385 14.845 14.887 1.00 70.62 493 ARG A O 1
ATOM 4002 N N . PRO A 1 494 ? -1.066 13.457 16.090 1.00 79.19 494 PRO A N 1
ATOM 4003 C CA . PRO A 1 494 ? -1.911 12.279 15.900 1.00 79.19 494 PRO A CA 1
ATOM 4004 C C . PRO A 1 494 ? -3.342 12.484 16.410 1.00 79.19 494 PRO A C 1
ATOM 4006 O O . PRO A 1 494 ? -4.291 12.133 15.715 1.00 79.19 494 PRO A O 1
ATOM 4009 N N . GLU A 1 495 ? -3.503 13.124 17.567 1.00 84.19 495 GLU A N 1
ATOM 4010 C CA . GLU A 1 495 ? -4.784 13.337 18.246 1.00 84.19 495 GLU A CA 1
ATOM 4011 C C . GLU A 1 495 ? -5.734 14.215 17.411 1.00 84.19 495 GLU A C 1
ATOM 4013 O O . GLU A 1 495 ? -6.929 13.925 17.286 1.00 84.19 495 GLU A O 1
ATOM 4018 N N . THR A 1 496 ? -5.193 15.237 16.738 1.00 86.38 496 THR A N 1
ATOM 4019 C CA . THR A 1 496 ? -5.938 16.071 15.781 1.00 86.38 496 THR A CA 1
ATOM 4020 C C . THR A 1 496 ? -6.483 15.235 14.628 1.00 86.38 496 THR A C 1
ATOM 4022 O O . THR A 1 496 ? -7.659 15.329 14.274 1.00 86.38 496 THR A O 1
ATOM 4025 N N . HIS A 1 497 ? -5.638 14.395 14.033 1.00 90.56 497 HIS A N 1
ATOM 4026 C CA . HIS A 1 497 ? -6.038 13.563 12.905 1.00 90.56 497 HIS A CA 1
ATOM 4027 C C . HIS A 1 497 ? -6.994 12.436 13.303 1.00 90.56 497 HIS A C 1
ATOM 4029 O O . HIS A 1 497 ? -7.886 12.116 12.519 1.00 90.56 497 HIS A O 1
ATOM 4035 N N . VAL A 1 498 ? -6.880 11.899 14.522 1.00 93.88 498 VAL A N 1
ATOM 4036 C CA . VAL A 1 498 ? -7.870 10.975 15.095 1.00 93.88 498 VAL A CA 1
ATOM 4037 C C . VAL A 1 498 ? -9.221 11.667 15.263 1.00 93.88 498 VAL A C 1
ATOM 4039 O O . VAL A 1 498 ? -10.238 11.134 14.829 1.00 93.88 498 VAL A O 1
ATOM 4042 N N . THR A 1 499 ? -9.239 12.895 15.781 1.00 94.31 499 THR A N 1
ATOM 4043 C CA . THR A 1 499 ? -10.474 13.682 15.928 1.00 94.31 499 THR A CA 1
ATOM 4044 C C . THR A 1 499 ? -11.167 13.913 14.578 1.00 94.31 499 THR A C 1
ATOM 4046 O O . THR A 1 499 ? -12.381 13.742 14.449 1.00 94.31 499 THR A O 1
ATOM 4049 N N . ILE A 1 500 ? -10.398 14.262 13.541 1.00 94.94 500 ILE A N 1
ATOM 4050 C CA . ILE A 1 500 ? -10.913 14.440 12.174 1.00 94.94 500 ILE A CA 1
ATOM 4051 C C . ILE A 1 500 ? -11.388 13.103 11.584 1.00 94.94 500 ILE A C 1
ATOM 4053 O O . ILE A 1 500 ? -12.438 13.054 10.941 1.00 94.94 500 ILE A O 1
ATOM 4057 N N . GLY A 1 501 ? -10.647 12.016 11.807 1.00 96.00 501 GLY A N 1
ATOM 4058 C CA . GLY A 1 501 ? -11.037 10.675 11.374 1.00 96.00 501 GLY A CA 1
ATOM 4059 C C . GLY A 1 501 ? -12.367 10.240 11.992 1.00 96.00 501 GLY A C 1
ATOM 4060 O O . GLY A 1 501 ? -13.269 9.832 11.263 1.00 96.00 501 GLY A O 1
ATOM 4061 N N . ASN A 1 502 ? -12.545 10.451 13.300 1.00 95.62 502 ASN A N 1
ATOM 4062 C CA . ASN A 1 502 ? -13.796 10.184 14.017 1.00 95.62 502 ASN A CA 1
ATOM 4063 C C . ASN A 1 502 ? -14.970 11.001 13.456 1.00 95.62 502 ASN A C 1
ATOM 4065 O O . ASN A 1 502 ? -16.077 10.483 13.309 1.00 95.62 502 ASN A O 1
ATOM 4069 N N . TYR A 1 503 ? -14.738 12.259 13.074 1.00 95.88 503 TYR A N 1
ATOM 4070 C CA . TYR A 1 503 ? -15.750 13.076 12.400 1.00 95.88 503 TYR A CA 1
ATOM 4071 C C . TYR A 1 503 ? -16.187 12.490 11.046 1.00 95.88 503 TYR A C 1
ATOM 4073 O O . TYR A 1 503 ? -17.386 12.421 10.758 1.00 95.88 503 TYR A O 1
ATOM 4081 N N . TYR A 1 504 ? -15.240 12.056 10.207 1.00 95.94 504 TYR A N 1
ATOM 4082 C CA . TYR A 1 504 ? -15.567 11.434 8.918 1.00 95.94 504 TYR A CA 1
ATOM 4083 C C . TYR A 1 504 ? -16.222 10.060 9.081 1.00 95.94 504 TYR A C 1
ATOM 4085 O O . TYR A 1 504 ? -17.158 9.750 8.340 1.00 95.94 504 TYR A O 1
ATOM 4093 N N . SER A 1 505 ? -15.806 9.290 10.087 1.00 95.38 505 SER A N 1
ATOM 4094 C CA . SER A 1 505 ? -16.439 8.026 10.467 1.00 95.38 505 SER A CA 1
ATOM 4095 C C . SER A 1 505 ? -17.898 8.237 10.886 1.00 95.38 505 SER A C 1
ATOM 4097 O O . SER A 1 505 ? -18.797 7.573 10.368 1.00 95.38 505 SER A O 1
ATOM 4099 N N . LEU A 1 506 ? -18.186 9.270 11.696 1.00 94.38 506 LEU A N 1
ATOM 4100 C CA . LEU A 1 506 ? -19.562 9.644 12.059 1.00 94.38 506 LEU A CA 1
ATOM 4101 C C . LEU A 1 506 ? -20.406 10.024 10.829 1.00 94.38 506 LEU A C 1
ATOM 4103 O O . LEU A 1 506 ? -21.595 9.708 10.758 1.00 94.38 506 LEU A O 1
ATOM 4107 N N . LYS A 1 507 ? -19.785 10.664 9.829 1.00 93.88 507 LYS A N 1
ATOM 4108 C CA . LYS A 1 507 ? -20.399 10.964 8.524 1.00 93.88 507 LYS A CA 1
ATOM 4109 C C . LYS A 1 507 ? -20.525 9.756 7.589 1.00 93.88 507 LYS A C 1
ATOM 4111 O O . LYS A 1 507 ? -21.121 9.906 6.523 1.00 93.88 507 LYS A O 1
ATOM 4116 N N . LYS A 1 508 ? -20.012 8.583 7.976 1.00 93.31 508 LYS A N 1
ATOM 4117 C CA . LYS A 1 508 ? -19.939 7.350 7.171 1.00 93.31 508 LYS A CA 1
ATOM 4118 C C . LYS A 1 508 ? -19.057 7.459 5.921 1.00 93.31 508 LYS A C 1
ATOM 4120 O O . LYS A 1 508 ? -19.191 6.663 4.994 1.00 93.31 508 LYS A O 1
ATOM 4125 N N . ASP A 1 509 ? -18.143 8.429 5.883 1.00 95.75 509 ASP A N 1
ATOM 4126 C CA . ASP A 1 509 ? -17.109 8.521 4.845 1.00 95.75 509 ASP A CA 1
ATOM 4127 C C . ASP A 1 509 ? -15.854 7.766 5.316 1.00 95.75 509 ASP A C 1
ATOM 4129 O O . ASP A 1 509 ? -14.837 8.352 5.699 1.00 95.75 509 ASP A O 1
ATOM 4133 N N . HIS A 1 510 ? -15.964 6.433 5.335 1.00 96.19 510 HIS A N 1
ATOM 4134 C CA . HIS A 1 510 ? -14.942 5.528 5.876 1.00 96.19 510 HIS A CA 1
ATOM 4135 C C . HIS A 1 510 ? -13.597 5.640 5.139 1.00 96.19 510 HIS A C 1
ATOM 4137 O O . HIS A 1 510 ? -12.538 5.520 5.749 1.00 96.19 510 HIS A O 1
ATOM 4143 N N . ALA A 1 511 ? -13.611 5.927 3.833 1.00 94.56 511 ALA A N 1
ATOM 4144 C CA . ALA A 1 511 ? -12.387 6.076 3.045 1.00 94.56 511 ALA A CA 1
ATOM 4145 C C . ALA A 1 511 ? -11.552 7.278 3.515 1.00 94.56 511 ALA A C 1
ATOM 4147 O O . ALA A 1 511 ? -10.347 7.145 3.740 1.00 94.56 511 ALA A O 1
ATOM 4148 N N . LYS A 1 512 ? -12.196 8.435 3.734 1.00 95.25 512 LYS A N 1
ATOM 4149 C CA . LYS A 1 512 ? -11.509 9.608 4.295 1.00 95.25 512 LYS A CA 1
ATOM 4150 C C . LYS A 1 512 ? -11.112 9.397 5.749 1.00 95.25 512 LYS A C 1
ATOM 4152 O O . LYS A 1 512 ? -10.027 9.823 6.135 1.00 95.25 512 LYS A O 1
ATOM 4157 N N . ALA A 1 513 ? -11.950 8.731 6.546 1.00 96.62 513 ALA A N 1
ATOM 4158 C CA . ALA A 1 513 ? -11.605 8.401 7.927 1.00 96.62 513 ALA A CA 1
ATOM 4159 C C . ALA A 1 513 ? -10.293 7.599 7.991 1.00 96.62 513 ALA A C 1
ATOM 4161 O O . ALA A 1 513 ? -9.371 7.985 8.709 1.00 96.62 513 ALA A O 1
ATOM 4162 N N . ILE A 1 514 ? -10.156 6.567 7.149 1.00 97.12 514 ILE A N 1
ATOM 4163 C CA . ILE A 1 514 ? -8.930 5.766 7.031 1.00 97.12 514 ILE A CA 1
ATOM 4164 C C . ILE A 1 514 ? -7.730 6.625 6.619 1.00 97.12 514 ILE A C 1
ATOM 4166 O O . ILE A 1 514 ? -6.661 6.470 7.204 1.00 97.12 514 ILE A O 1
ATOM 4170 N N . GLU A 1 515 ? -7.880 7.537 5.654 1.00 96.12 515 GLU A N 1
ATOM 4171 C CA . GLU A 1 515 ? -6.794 8.437 5.234 1.00 96.12 515 GLU A CA 1
ATOM 4172 C C . GLU A 1 515 ? -6.285 9.297 6.403 1.00 96.12 515 GLU A C 1
ATOM 4174 O O . GLU A 1 515 ? -5.077 9.419 6.620 1.00 96.12 515 GLU A O 1
ATOM 4179 N N . TYR A 1 516 ? -7.194 9.874 7.192 1.00 93.56 516 TYR A N 1
ATOM 4180 C CA . TYR A 1 516 ? -6.816 10.695 8.342 1.00 93.56 516 TYR A CA 1
ATOM 4181 C C . TYR A 1 516 ? -6.241 9.867 9.492 1.00 93.56 516 TYR A C 1
ATOM 4183 O O . TYR A 1 516 ? -5.238 10.274 10.078 1.00 93.56 516 TYR A O 1
ATOM 4191 N N . PHE A 1 517 ? -6.776 8.679 9.773 1.00 96.12 517 PHE A N 1
ATOM 4192 C CA . PHE A 1 517 ? -6.169 7.793 10.766 1.00 96.12 517 PHE A CA 1
ATOM 4193 C C . PHE A 1 517 ? -4.788 7.279 10.329 1.00 96.12 517 PHE A C 1
ATOM 4195 O O . PHE A 1 517 ? -3.901 7.123 11.168 1.00 96.12 517 PHE A O 1
ATOM 4202 N N . GLN A 1 518 ? -4.557 7.069 9.028 1.00 94.75 518 GLN A N 1
ATOM 4203 C CA . GLN A 1 518 ? -3.225 6.753 8.499 1.00 94.75 518 GLN A CA 1
ATOM 4204 C C . GLN A 1 518 ? -2.256 7.917 8.703 1.00 94.75 518 GLN A C 1
ATOM 4206 O O . GLN A 1 518 ? -1.168 7.695 9.226 1.00 94.75 518 GLN A O 1
ATOM 4211 N N . LYS A 1 519 ? -2.674 9.160 8.426 1.00 89.25 519 LYS A N 1
ATOM 4212 C CA . LYS A 1 519 ? -1.870 10.353 8.755 1.00 89.25 519 LYS A CA 1
ATOM 4213 C C . LYS A 1 519 ? -1.536 10.420 10.248 1.00 89.25 519 LYS A C 1
ATOM 4215 O O . LYS A 1 519 ? -0.400 10.724 10.602 1.00 89.25 519 LYS A O 1
ATOM 4220 N N . ALA A 1 520 ? -2.485 10.081 11.125 1.00 85.56 520 ALA A N 1
ATOM 4221 C CA . ALA A 1 520 ? -2.231 10.005 12.563 1.00 85.56 520 ALA A CA 1
ATOM 4222 C C . ALA A 1 520 ? -1.172 8.942 12.911 1.00 85.56 520 ALA A C 1
ATOM 4224 O O . ALA A 1 520 ? -0.290 9.193 13.732 1.00 85.56 520 ALA A O 1
ATOM 4225 N N . ALA A 1 521 ? -1.233 7.768 12.277 1.00 86.19 521 ALA A N 1
ATOM 4226 C CA . ALA A 1 521 ? -0.255 6.695 12.458 1.00 86.19 521 ALA A CA 1
ATOM 4227 C C . ALA A 1 521 ? 1.139 7.050 11.902 1.00 86.19 521 ALA A C 1
ATOM 4229 O O . ALA A 1 521 ? 2.148 6.673 12.500 1.00 86.19 521 ALA A O 1
ATOM 4230 N N . ASP A 1 522 ? 1.204 7.799 10.799 1.00 81.50 522 ASP A N 1
ATOM 4231 C CA . ASP A 1 522 ? 2.459 8.259 10.193 1.00 81.50 522 ASP A CA 1
ATOM 4232 C C . ASP A 1 522 ? 3.155 9.318 11.063 1.00 81.50 522 ASP A C 1
ATOM 4234 O O . ASP A 1 522 ? 4.377 9.289 11.230 1.00 81.50 522 ASP A O 1
ATOM 4238 N N . LEU A 1 523 ? 2.377 10.230 11.657 1.00 75.19 523 LEU A N 1
ATOM 4239 C CA . LEU A 1 523 ? 2.877 11.250 12.584 1.00 75.19 523 LEU A CA 1
ATOM 4240 C C . LEU A 1 523 ? 3.282 10.652 13.936 1.00 75.19 523 LEU A C 1
ATOM 4242 O O . LEU A 1 523 ? 4.291 11.055 14.516 1.00 75.19 523 LEU A O 1
ATOM 4246 N N . GLY A 1 524 ? 2.520 9.671 14.425 1.00 68.62 524 GLY A N 1
ATOM 4247 C CA . GLY A 1 524 ? 2.760 8.987 15.691 1.00 68.62 524 GLY A CA 1
ATOM 4248 C C . GLY A 1 524 ? 2.867 7.472 15.526 1.00 68.62 524 GLY A C 1
ATOM 4249 O O . GLY A 1 524 ? 1.922 6.767 15.875 1.00 68.62 524 GLY A O 1
ATOM 4250 N N . PRO A 1 525 ? 4.027 6.921 15.115 1.00 68.62 525 PRO A N 1
ATOM 4251 C CA . PRO A 1 525 ? 4.176 5.475 14.923 1.00 68.62 525 PRO A CA 1
ATOM 4252 C C . PRO A 1 525 ? 3.973 4.637 16.194 1.00 68.62 525 PRO A C 1
ATOM 4254 O O . PRO A 1 525 ? 3.701 3.443 16.099 1.00 68.62 525 PRO A O 1
ATOM 4257 N N . ARG A 1 526 ? 4.115 5.253 17.379 1.00 73.69 526 ARG A N 1
ATOM 4258 C CA . ARG A 1 526 ? 3.872 4.635 18.695 1.00 73.69 526 ARG A CA 1
ATOM 4259 C C . ARG A 1 526 ? 2.433 4.804 19.203 1.00 73.69 526 ARG A C 1
ATOM 4261 O O . ARG A 1 526 ? 2.095 4.279 20.257 1.00 73.69 526 ARG A O 1
ATOM 4268 N N . HIS A 1 527 ? 1.580 5.518 18.474 1.00 75.31 527 HIS A N 1
ATOM 4269 C CA . HIS A 1 527 ? 0.201 5.763 18.876 1.00 75.31 527 HIS A CA 1
ATOM 4270 C C . HIS A 1 527 ? -0.686 4.574 18.459 1.00 75.31 527 HIS A C 1
ATOM 4272 O O . HIS A 1 527 ? -1.221 4.524 17.351 1.00 75.31 527 HIS A O 1
ATOM 4278 N N . ALA A 1 528 ? -0.812 3.577 19.344 1.00 78.69 528 ALA A N 1
ATOM 4279 C CA . ALA A 1 528 ? -1.512 2.314 19.066 1.00 78.69 528 ALA A CA 1
ATOM 4280 C C . ALA A 1 528 ? -2.987 2.505 18.654 1.00 78.69 528 ALA A C 1
ATOM 4282 O O . ALA A 1 528 ? -3.489 1.801 17.776 1.00 78.69 528 ALA A O 1
ATOM 4283 N N . ILE A 1 529 ? -3.660 3.505 19.230 1.00 86.56 529 ILE A N 1
ATOM 4284 C CA . ILE A 1 529 ? -5.087 3.781 19.009 1.00 86.56 529 ILE A CA 1
ATOM 4285 C C . ILE A 1 529 ? -5.384 4.045 17.528 1.00 86.56 529 ILE A C 1
ATOM 4287 O O . ILE A 1 529 ? -6.363 3.509 17.013 1.00 86.56 529 ILE A O 1
ATOM 4291 N N . SER A 1 530 ? -4.509 4.761 16.812 1.00 90.25 530 SER A N 1
ATOM 4292 C CA . SER A 1 530 ? -4.673 5.046 15.378 1.00 90.25 530 SER A CA 1
ATOM 4293 C C . SER A 1 530 ? -4.806 3.763 14.562 1.00 90.25 530 SER A C 1
ATOM 4295 O O . SER A 1 530 ? -5.685 3.652 13.713 1.00 90.25 530 SER A O 1
ATOM 4297 N N . TYR A 1 531 ? -3.976 2.754 14.843 1.00 94.75 531 TYR A N 1
ATOM 4298 C CA . TYR A 1 531 ? -4.042 1.467 14.150 1.00 94.75 531 TYR A CA 1
ATOM 4299 C C . TYR A 1 531 ? -5.313 0.684 14.489 1.00 94.75 531 TYR A C 1
ATOM 4301 O O . TYR A 1 531 ? -5.878 0.033 13.610 1.00 94.75 531 TYR A O 1
ATOM 4309 N N . THR A 1 532 ? -5.779 0.764 15.739 1.00 93.94 532 THR A N 1
ATOM 4310 C CA . THR A 1 532 ? -7.049 0.155 16.159 1.00 93.94 532 THR A CA 1
ATOM 4311 C C . THR A 1 532 ? -8.236 0.797 15.439 1.00 93.94 532 THR A C 1
ATOM 4313 O O . THR A 1 532 ? -9.089 0.079 14.926 1.00 93.94 532 THR A O 1
ATOM 4316 N N . LEU A 1 533 ? -8.266 2.130 15.333 1.00 95.38 533 LEU A N 1
ATOM 4317 C CA . LEU A 1 533 ? -9.329 2.862 14.636 1.00 95.38 533 LEU A CA 1
ATOM 4318 C C . LEU A 1 533 ? -9.342 2.560 13.132 1.00 95.38 533 LEU A C 1
ATOM 4320 O O . LEU A 1 533 ? -10.404 2.271 12.592 1.00 95.38 533 LEU A O 1
ATOM 4324 N N . ILE A 1 534 ? -8.175 2.492 12.475 1.00 96.50 534 ILE A N 1
ATOM 4325 C CA . ILE A 1 534 ? -8.081 2.015 11.081 1.00 96.50 534 ILE A CA 1
ATOM 4326 C C . ILE A 1 534 ? -8.700 0.615 10.946 1.00 96.50 534 ILE A C 1
ATOM 4328 O O . ILE A 1 534 ? -9.431 0.349 9.994 1.00 96.50 534 ILE A O 1
ATOM 4332 N N . GLY A 1 535 ? -8.415 -0.283 11.895 1.00 96.62 535 GLY A N 1
ATOM 4333 C CA . GLY A 1 535 ? -8.993 -1.625 11.926 1.00 96.62 535 GLY A CA 1
ATOM 4334 C C . GLY A 1 535 ? -10.522 -1.619 12.018 1.00 96.62 535 GLY A C 1
ATOM 4335 O O . GLY A 1 535 ? -11.165 -2.369 11.283 1.00 96.62 535 GLY A O 1
ATOM 4336 N N . HIS A 1 536 ? -11.104 -0.752 12.855 1.00 95.31 536 HIS A N 1
ATOM 4337 C CA . HIS A 1 536 ? -12.560 -0.602 12.959 1.00 95.31 536 HIS A CA 1
ATOM 4338 C C . HIS A 1 536 ? -13.176 -0.104 11.644 1.00 95.31 536 HIS A C 1
ATOM 4340 O O . HIS A 1 536 ? -14.161 -0.676 11.187 1.00 95.31 536 HIS A O 1
ATOM 4346 N N . GLU A 1 537 ? -12.568 0.879 10.975 1.00 96.62 537 GLU A N 1
ATOM 4347 C CA . GLU A 1 537 ? -13.079 1.369 9.685 1.00 96.62 537 GLU A CA 1
ATOM 4348 C C . GLU A 1 537 ? -13.047 0.289 8.592 1.00 96.62 537 GLU A C 1
ATOM 4350 O O . GLU A 1 537 ? -13.989 0.157 7.809 1.00 96.62 537 GLU A O 1
ATOM 4355 N N . TYR A 1 538 ? -12.001 -0.544 8.552 1.00 97.31 538 TYR A N 1
ATOM 4356 C CA . TYR A 1 538 ? -11.963 -1.683 7.627 1.00 97.31 538 TYR A CA 1
ATOM 4357 C C . TYR A 1 538 ? -13.013 -2.753 7.958 1.00 97.31 538 TYR A C 1
ATOM 4359 O O . TYR A 1 538 ? -13.548 -3.380 7.041 1.00 97.31 538 TYR A O 1
ATOM 4367 N N . MET A 1 539 ? -13.354 -2.943 9.239 1.00 95.75 539 MET A N 1
ATOM 4368 C CA . MET A 1 539 ? -14.462 -3.817 9.640 1.00 95.75 539 MET A CA 1
ATOM 4369 C C . MET A 1 539 ? -15.812 -3.296 9.135 1.00 95.75 539 MET A C 1
ATOM 4371 O O . MET A 1 539 ? -16.600 -4.093 8.623 1.00 95.75 539 MET A O 1
ATOM 4375 N N . GLU A 1 540 ? -16.055 -1.982 9.199 1.00 94.12 540 GLU A N 1
ATOM 4376 C CA . GLU A 1 540 ? -17.264 -1.349 8.641 1.00 94.12 540 GLU A CA 1
ATOM 4377 C C . GLU A 1 540 ? -17.330 -1.485 7.110 1.00 94.12 540 GLU A C 1
ATOM 4379 O O . GLU A 1 540 ? -18.383 -1.793 6.544 1.00 94.12 540 GLU A O 1
ATOM 4384 N N . LEU A 1 541 ? -16.183 -1.381 6.427 1.00 94.88 541 LEU A N 1
ATOM 4385 C CA . LEU A 1 541 ? -16.052 -1.669 4.991 1.00 94.88 541 LEU A CA 1
ATOM 4386 C C . LEU A 1 541 ? -16.149 -3.166 4.639 1.00 94.88 541 LEU A C 1
ATOM 4388 O O . LEU A 1 541 ? -16.124 -3.518 3.459 1.00 94.88 541 LEU A O 1
ATOM 4392 N N . LYS A 1 542 ? -16.280 -4.052 5.637 1.00 93.94 542 LYS A N 1
ATOM 4393 C CA . LYS A 1 542 ? -16.277 -5.523 5.508 1.00 93.94 542 LYS A CA 1
ATOM 4394 C C . LYS A 1 542 ? -14.979 -6.111 4.939 1.00 93.94 542 LYS A C 1
ATOM 4396 O O . LYS A 1 542 ? -14.954 -7.280 4.554 1.00 93.94 542 LYS A O 1
ATOM 4401 N N . ASP A 1 543 ? -13.889 -5.349 4.937 1.00 95.88 543 ASP A N 1
ATOM 4402 C CA . ASP A 1 543 ? -12.555 -5.828 4.574 1.00 95.88 543 ASP A CA 1
ATOM 4403 C C . ASP A 1 543 ? -11.831 -6.356 5.819 1.00 95.88 543 ASP A C 1
ATOM 4405 O O . ASP A 1 543 ? -10.980 -5.713 6.443 1.00 95.88 543 ASP A O 1
ATOM 4409 N N . VAL A 1 544 ? -12.204 -7.577 6.198 1.00 96.56 544 VAL A N 1
ATOM 4410 C CA . VAL A 1 544 ? -11.701 -8.218 7.417 1.00 96.56 544 VAL A CA 1
ATOM 4411 C C . VAL A 1 544 ? -10.196 -8.513 7.333 1.00 96.56 544 VAL A C 1
ATOM 4413 O O . VAL A 1 544 ? -9.500 -8.491 8.349 1.00 96.56 544 VAL A O 1
ATOM 4416 N N . ALA A 1 545 ? -9.658 -8.748 6.131 1.00 95.44 545 ALA A N 1
ATOM 4417 C CA . ALA A 1 545 ? -8.244 -9.066 5.941 1.00 95.44 545 ALA A CA 1
ATOM 4418 C C . ALA A 1 545 ? -7.347 -7.869 6.289 1.00 95.44 545 ALA A C 1
ATOM 4420 O O . ALA A 1 545 ? -6.369 -8.009 7.035 1.00 95.44 545 ALA A O 1
ATOM 4421 N N . ASN A 1 546 ? -7.701 -6.676 5.798 1.00 95.00 546 ASN A N 1
ATOM 4422 C CA . ASN A 1 546 ? -6.983 -5.460 6.162 1.00 95.00 546 ASN A CA 1
ATOM 4423 C C . ASN A 1 546 ? -7.218 -5.074 7.626 1.00 95.00 546 ASN A C 1
ATOM 4425 O O . ASN A 1 546 ? -6.260 -4.674 8.293 1.00 95.00 546 ASN A O 1
ATOM 4429 N N . ALA A 1 547 ? -8.421 -5.287 8.170 1.00 97.31 547 ALA A N 1
ATOM 4430 C CA . ALA A 1 547 ? -8.679 -5.068 9.594 1.00 97.31 547 ALA A CA 1
ATOM 4431 C C . ALA A 1 547 ? -7.716 -5.876 10.487 1.00 97.31 547 ALA A C 1
ATOM 4433 O O . ALA A 1 547 ? -7.022 -5.303 11.329 1.00 97.31 547 ALA A O 1
ATOM 4434 N N . ILE A 1 548 ? -7.573 -7.186 10.238 1.00 96.75 548 ILE A N 1
ATOM 4435 C CA . ILE A 1 548 ? -6.650 -8.070 10.980 1.00 96.75 548 ILE A CA 1
ATOM 4436 C C . ILE A 1 548 ? -5.201 -7.574 10.891 1.00 96.75 548 ILE A C 1
ATOM 4438 O O . ILE A 1 548 ? -4.473 -7.559 11.891 1.00 96.75 548 ILE A O 1
ATOM 4442 N N . LYS A 1 549 ? -4.766 -7.129 9.707 1.00 96.94 549 LYS A N 1
ATOM 4443 C CA . LYS A 1 549 ? -3.419 -6.579 9.497 1.00 96.94 549 LYS A CA 1
ATOM 4444 C C . LYS A 1 549 ? -3.163 -5.351 10.374 1.00 96.94 549 LYS A C 1
ATOM 4446 O O . LYS A 1 549 ? -2.086 -5.247 10.965 1.00 96.94 549 LYS A O 1
ATOM 4451 N N . PHE A 1 550 ? -4.119 -4.427 10.459 1.00 95.19 550 PHE A N 1
ATOM 4452 C CA . PHE A 1 550 ? -3.962 -3.202 11.246 1.00 95.19 550 PHE A CA 1
ATOM 4453 C C . PHE A 1 550 ? -4.114 -3.435 12.750 1.00 95.19 550 PHE A C 1
ATOM 4455 O O . PHE A 1 550 ? -3.304 -2.904 13.511 1.00 95.19 550 PHE A O 1
ATOM 4462 N N . TYR A 1 551 ? -5.011 -4.318 13.194 1.00 97.00 551 TYR A N 1
ATOM 4463 C CA . TYR A 1 551 ? -5.045 -4.706 14.606 1.00 97.00 551 TYR A CA 1
ATOM 4464 C C . TYR A 1 551 ? -3.760 -5.413 15.048 1.00 97.00 551 TYR A C 1
ATOM 4466 O O . TYR A 1 551 ? -3.237 -5.122 16.120 1.00 97.00 551 TYR A O 1
ATOM 4474 N N . THR A 1 552 ? -3.188 -6.276 14.202 1.00 96.31 552 THR A N 1
ATOM 4475 C CA . THR A 1 552 ? -1.896 -6.924 14.489 1.00 96.31 552 THR A CA 1
ATOM 4476 C C . THR A 1 552 ? -0.781 -5.888 14.655 1.00 96.31 552 THR A C 1
ATOM 4478 O O . THR A 1 552 ? 0.081 -6.041 15.519 1.00 96.31 552 THR A O 1
ATOM 4481 N N . LYS A 1 553 ? -0.788 -4.810 13.857 1.00 93.44 553 LYS A N 1
ATOM 4482 C CA . LYS A 1 553 ? 0.143 -3.686 14.047 1.00 93.44 553 LYS A CA 1
ATOM 4483 C C . LYS A 1 553 ? -0.102 -2.965 15.371 1.00 93.44 553 LYS A C 1
ATOM 4485 O O . LYS A 1 553 ? 0.869 -2.700 16.066 1.00 93.44 553 LYS A O 1
ATOM 4490 N N . SER A 1 554 ? -1.359 -2.702 15.729 1.00 90.31 554 SER A N 1
ATOM 4491 C CA . SER A 1 554 ? -1.713 -2.069 17.007 1.00 90.31 554 SER A CA 1
ATOM 4492 C C . SER A 1 554 ? -1.173 -2.860 18.205 1.00 90.31 554 SER A C 1
ATOM 4494 O O . SER A 1 554 ? -0.456 -2.305 19.034 1.00 90.31 554 SER A O 1
ATOM 4496 N N . ILE A 1 555 ? -1.387 -4.181 18.216 1.00 88.00 555 ILE A N 1
ATOM 4497 C CA . ILE A 1 555 ? -0.901 -5.088 19.270 1.00 88.00 555 ILE A CA 1
ATOM 4498 C C . ILE A 1 555 ? 0.631 -5.076 19.372 1.00 88.00 555 ILE A C 1
ATOM 4500 O O . ILE A 1 555 ? 1.177 -5.114 20.468 1.00 88.00 555 ILE A O 1
ATOM 4504 N N . ARG A 1 556 ? 1.348 -4.998 18.241 1.00 85.56 556 ARG A N 1
ATOM 4505 C CA . ARG A 1 556 ? 2.820 -4.900 18.246 1.00 85.56 556 ARG A CA 1
ATOM 4506 C C . ARG A 1 556 ? 3.332 -3.580 18.817 1.00 85.56 556 ARG A C 1
ATOM 4508 O O . ARG A 1 556 ? 4.462 -3.538 19.290 1.00 85.56 556 ARG A O 1
ATOM 4515 N N . VAL A 1 557 ? 2.548 -2.509 18.704 1.00 76.44 557 VAL A N 1
ATOM 4516 C CA . VAL A 1 557 ? 2.907 -1.191 19.239 1.00 76.44 557 VAL A CA 1
ATOM 4517 C C . VAL A 1 557 ? 2.608 -1.123 20.732 1.00 76.44 557 VAL A C 1
ATOM 4519 O O . VAL A 1 557 ? 3.453 -0.663 21.494 1.00 76.44 557 VAL A O 1
ATOM 4522 N N . ASN A 1 558 ? 1.431 -1.592 21.148 1.00 72.88 558 ASN A N 1
ATOM 4523 C CA . ASN A 1 558 ? 1.053 -1.703 22.550 1.00 72.88 558 ASN A CA 1
ATOM 4524 C C . ASN A 1 558 ? 0.307 -3.019 22.792 1.00 72.88 558 ASN A C 1
ATOM 4526 O O . ASN A 1 558 ? -0.865 -3.158 22.437 1.00 72.88 558 ASN A O 1
ATOM 4530 N N . GLU A 1 559 ? 0.977 -3.970 23.443 1.00 76.75 559 GLU A N 1
ATOM 4531 C CA . GLU A 1 559 ? 0.383 -5.270 23.762 1.00 76.75 559 GLU A CA 1
ATOM 4532 C C . GLU A 1 559 ? -0.711 -5.161 24.837 1.00 76.75 559 GLU A C 1
ATOM 4534 O O . GLU A 1 559 ? -1.624 -5.985 24.883 1.00 76.75 559 GLU A O 1
ATOM 4539 N N . HIS A 1 560 ? -0.657 -4.128 25.681 1.00 75.31 560 HIS A N 1
ATOM 4540 C CA . HIS A 1 560 ? -1.558 -3.946 26.818 1.00 75.31 560 HIS A CA 1
ATOM 4541 C C . HIS A 1 560 ? -2.866 -3.220 26.461 1.00 75.31 560 HIS A C 1
ATOM 4543 O O . HIS A 1 560 ? -3.704 -3.003 27.338 1.00 75.31 560 HIS A O 1
ATOM 4549 N N . ASP A 1 561 ? -3.086 -2.854 25.192 1.00 76.00 561 ASP A N 1
ATOM 4550 C CA . ASP A 1 561 ? -4.358 -2.269 24.760 1.00 76.00 561 ASP A CA 1
ATOM 4551 C C . ASP A 1 561 ? -5.402 -3.353 24.439 1.00 76.00 561 ASP A C 1
ATOM 4553 O O . ASP A 1 561 ? -5.403 -3.964 23.367 1.00 76.00 561 ASP A O 1
ATOM 4557 N N . TYR A 1 562 ? -6.354 -3.547 25.356 1.00 83.88 562 TYR A N 1
ATOM 4558 C CA . TYR A 1 562 ? -7.441 -4.524 25.213 1.00 83.88 562 TYR A CA 1
ATOM 4559 C C . TYR A 1 562 ? -8.315 -4.311 23.962 1.00 83.88 562 TYR A C 1
ATOM 4561 O O . TYR A 1 562 ? -8.925 -5.276 23.488 1.00 83.88 562 TYR A O 1
ATOM 4569 N N . ARG A 1 563 ? -8.393 -3.080 23.424 1.00 87.69 563 ARG A N 1
ATOM 4570 C CA . ARG A 1 563 ? -9.263 -2.730 22.284 1.00 87.69 563 ARG A CA 1
ATOM 4571 C C . ARG A 1 563 ? -8.806 -3.402 20.998 1.00 87.69 563 ARG A C 1
ATOM 4573 O O . ARG A 1 563 ? -9.635 -3.887 20.236 1.00 87.69 563 ARG A O 1
ATOM 4580 N N . ALA A 1 564 ? -7.495 -3.482 20.775 1.00 90.19 564 ALA A N 1
ATOM 4581 C CA . ALA A 1 564 ? -6.942 -4.137 19.592 1.00 90.19 564 ALA A CA 1
ATOM 4582 C C . ALA A 1 564 ? -7.176 -5.657 19.629 1.00 90.19 564 ALA A C 1
ATOM 4584 O O . ALA A 1 564 ? -7.551 -6.258 18.620 1.00 90.19 564 ALA A O 1
ATOM 4585 N N . TRP A 1 565 ? -7.033 -6.271 20.809 1.00 93.81 565 TRP A N 1
ATOM 4586 C CA . TRP A 1 565 ? -7.362 -7.682 21.034 1.00 93.81 565 TRP A CA 1
ATOM 4587 C C . TRP A 1 565 ? -8.850 -7.970 20.825 1.00 93.81 565 TRP A C 1
ATOM 4589 O O . TRP A 1 565 ? -9.208 -8.956 20.180 1.00 93.81 565 TRP A O 1
ATOM 4599 N N . PHE A 1 566 ? -9.718 -7.082 21.312 1.00 95.25 566 PHE A N 1
ATOM 4600 C CA . PHE A 1 566 ? -11.157 -7.170 21.086 1.00 95.25 566 PHE A CA 1
ATOM 4601 C C . PHE A 1 566 ? -11.519 -7.035 19.597 1.00 95.25 566 PHE A C 1
ATOM 4603 O O . PHE A 1 566 ? -12.266 -7.861 19.074 1.00 95.25 566 PHE A O 1
ATOM 4610 N N . GLY A 1 567 ? -10.942 -6.055 18.893 1.00 94.94 567 GLY A N 1
ATOM 4611 C CA . GLY A 1 567 ? -11.138 -5.863 17.452 1.00 94.94 567 GLY A CA 1
ATOM 4612 C C . GLY A 1 567 ? -10.705 -7.080 16.627 1.00 94.94 567 GLY A C 1
ATOM 4613 O O . GLY A 1 567 ? -11.430 -7.509 15.727 1.00 94.94 567 GLY A O 1
ATOM 4614 N N . MET A 1 568 ? -9.586 -7.721 16.992 1.00 95.62 568 MET A N 1
ATOM 4615 C CA . MET A 1 568 ? -9.167 -9.007 16.407 1.00 95.62 568 MET A CA 1
ATOM 4616 C C . MET A 1 568 ? -10.196 -10.109 16.642 1.00 95.62 568 MET A C 1
ATOM 4618 O O . MET A 1 568 ? -10.550 -10.835 15.713 1.00 95.62 568 MET A O 1
ATOM 4622 N N . ALA A 1 569 ? -10.698 -10.239 17.869 1.00 96.31 569 ALA A N 1
ATOM 4623 C CA . ALA A 1 569 ? -11.702 -11.242 18.198 1.00 96.31 569 ALA A CA 1
ATOM 4624 C C . ALA A 1 569 ? -12.997 -11.037 17.392 1.00 96.31 569 ALA A C 1
ATOM 4626 O O . ALA A 1 569 ? -13.561 -11.996 16.860 1.00 96.31 569 ALA A O 1
ATOM 4627 N N . GLN A 1 570 ? -13.428 -9.784 17.221 1.00 96.00 570 GLN A N 1
ATOM 4628 C CA . GLN A 1 570 ? -14.577 -9.432 16.389 1.00 96.00 570 GLN A CA 1
ATOM 4629 C C . GLN A 1 570 ? -14.339 -9.762 14.906 1.00 96.00 570 GLN A C 1
ATOM 4631 O O . GLN A 1 570 ? -15.232 -10.308 14.255 1.00 96.00 570 GLN A O 1
ATOM 4636 N N . ALA A 1 571 ? -13.134 -9.507 14.388 1.00 96.69 571 ALA A N 1
ATOM 4637 C CA . ALA A 1 571 ? -12.739 -9.867 13.026 1.00 96.69 571 ALA A CA 1
ATOM 4638 C C . ALA A 1 571 ? -12.790 -11.387 12.784 1.00 96.69 571 ALA A C 1
ATOM 4640 O O . ALA A 1 571 ? -13.379 -11.844 11.809 1.00 96.69 571 ALA A O 1
ATOM 4641 N N . TYR A 1 572 ? -12.265 -12.208 13.696 1.00 96.56 572 TYR A N 1
ATOM 4642 C CA . TYR A 1 572 ? -12.382 -13.669 13.565 1.00 96.56 572 TYR A CA 1
ATOM 4643 C C . TYR A 1 572 ? -13.819 -14.175 13.761 1.00 96.56 572 TYR A C 1
ATOM 4645 O O . TYR A 1 572 ? -14.231 -15.145 13.120 1.00 96.56 572 TYR A O 1
ATOM 4653 N N . SER A 1 573 ? -14.609 -13.503 14.602 1.00 95.44 573 SER A N 1
ATOM 4654 C CA . SER A 1 573 ? -16.031 -13.807 14.789 1.00 95.44 573 SER A CA 1
ATOM 4655 C C . SER A 1 573 ? -16.853 -13.525 13.522 1.00 95.44 573 SER A C 1
ATOM 4657 O O . SER A 1 573 ? -17.727 -14.324 13.172 1.00 95.44 573 SER A O 1
ATOM 4659 N N . SER A 1 574 ? -16.544 -12.454 12.776 1.00 95.06 574 SER A N 1
ATOM 4660 C CA . SER A 1 574 ? -17.203 -12.151 11.494 1.00 95.06 574 SER A CA 1
ATOM 4661 C C . SER A 1 574 ? -16.873 -13.187 10.410 1.00 95.06 574 SER A C 1
ATOM 4663 O O . SER A 1 574 ? -17.743 -13.537 9.611 1.00 95.06 574 SER A O 1
ATOM 4665 N N . LEU A 1 575 ? -15.672 -13.779 10.462 1.00 95.25 575 LEU A N 1
ATOM 4666 C CA . LEU A 1 575 ? -15.265 -14.935 9.650 1.00 95.25 575 LEU A CA 1
ATOM 4667 C C . LEU A 1 575 ? -15.861 -16.273 10.130 1.00 95.25 575 LEU A C 1
ATOM 4669 O O . LEU A 1 575 ? -15.572 -17.314 9.545 1.00 95.25 575 LEU A O 1
ATOM 4673 N N . LYS A 1 576 ? -16.691 -16.271 11.185 1.00 95.12 576 LYS A N 1
ATOM 4674 C CA . LYS A 1 576 ? -17.271 -17.466 11.836 1.00 95.12 576 LYS A CA 1
ATOM 4675 C C . LYS A 1 576 ? -16.232 -18.431 12.425 1.00 95.12 576 LYS A C 1
ATOM 4677 O O . LYS A 1 576 ? -16.560 -19.569 12.757 1.00 95.12 576 LYS A O 1
ATOM 4682 N N . MET A 1 577 ? -14.992 -17.981 12.611 1.00 95.81 577 MET A N 1
ATOM 4683 C CA . MET A 1 577 ? -13.916 -18.745 13.246 1.00 95.81 577 MET A CA 1
ATOM 4684 C C . MET A 1 577 ? -13.962 -18.544 14.766 1.00 95.81 577 MET A C 1
ATOM 4686 O O . MET A 1 577 ? -13.059 -17.962 15.367 1.00 95.81 577 MET A O 1
ATOM 4690 N N . TYR A 1 578 ? -15.049 -19.000 15.395 1.00 95.88 578 TYR A N 1
ATOM 4691 C CA . TYR A 1 578 ? -15.348 -18.692 16.799 1.00 95.88 578 TYR A CA 1
ATOM 4692 C C . TYR A 1 578 ? -14.305 -19.236 17.789 1.00 95.88 578 TYR A C 1
ATOM 4694 O O . TYR A 1 578 ? -14.001 -18.552 18.760 1.00 95.88 578 TYR A O 1
ATOM 4702 N N . GLU A 1 579 ? -13.701 -20.401 17.534 1.00 94.38 579 GLU A N 1
ATOM 4703 C CA . GLU A 1 579 ? -12.629 -20.953 18.388 1.00 94.38 579 GLU A CA 1
ATOM 4704 C C . GLU A 1 579 ? -11.392 -20.037 18.422 1.00 94.38 579 GLU A C 1
ATOM 4706 O O . GLU A 1 579 ? -10.858 -19.742 19.489 1.00 94.38 579 GLU A O 1
ATOM 4711 N N . TYR A 1 580 ? -10.977 -19.497 17.270 1.00 94.44 580 TYR A N 1
ATOM 4712 C CA . TYR A 1 580 ? -9.882 -18.522 17.210 1.00 94.44 580 TYR A CA 1
ATOM 4713 C C . TYR A 1 580 ? -10.273 -17.192 17.854 1.00 94.44 580 TYR A C 1
ATOM 4715 O O . TYR A 1 580 ? -9.478 -16.603 18.587 1.00 94.44 580 TYR A O 1
ATOM 4723 N N . ALA A 1 581 ? -11.511 -16.735 17.637 1.00 96.56 581 ALA A N 1
ATOM 4724 C CA . ALA A 1 581 ? -12.023 -15.524 18.270 1.00 96.56 581 ALA A CA 1
ATOM 4725 C C . ALA A 1 581 ? -11.978 -15.614 19.806 1.00 96.56 581 ALA A C 1
ATOM 4727 O O . ALA A 1 581 ? -11.630 -14.635 20.463 1.00 96.56 581 ALA A O 1
ATOM 4728 N N . LEU A 1 582 ? -12.263 -16.787 20.386 1.00 95.81 582 LEU A N 1
ATOM 4729 C CA . LEU A 1 582 ? -12.222 -17.004 21.835 1.00 95.81 582 LEU A CA 1
ATOM 4730 C C . LEU A 1 582 ? -10.834 -16.797 22.447 1.00 95.81 582 LEU A C 1
ATOM 4732 O O . LEU A 1 582 ? -10.749 -16.279 23.559 1.00 95.81 582 LEU A O 1
ATOM 4736 N N . ILE A 1 583 ? -9.756 -17.147 21.738 1.00 95.25 583 ILE A N 1
ATOM 4737 C CA . ILE A 1 583 ? -8.379 -16.914 22.211 1.00 95.25 583 ILE A CA 1
ATOM 4738 C C . ILE A 1 583 ? -8.153 -15.412 22.427 1.00 95.25 583 ILE A C 1
ATOM 4740 O O . ILE A 1 583 ? -7.672 -14.987 23.479 1.00 95.25 583 ILE A O 1
ATOM 4744 N N . PHE A 1 584 ? -8.558 -14.602 21.448 1.00 95.44 584 PHE A N 1
ATOM 4745 C CA . PHE A 1 584 ? -8.402 -13.151 21.495 1.00 95.44 584 PHE A CA 1
ATOM 4746 C C . PHE A 1 584 ? -9.381 -12.485 22.474 1.00 95.44 584 PHE A C 1
ATOM 4748 O O . PHE A 1 584 ? -8.985 -11.577 23.207 1.00 95.44 584 PHE A O 1
ATOM 4755 N N . PHE A 1 585 ? -10.625 -12.973 22.568 1.00 96.12 585 PHE A N 1
ATOM 4756 C CA . PHE A 1 585 ? -11.572 -12.509 23.587 1.00 96.12 585 PHE A CA 1
ATOM 4757 C C . PHE A 1 585 ? -11.055 -12.773 24.999 1.00 96.12 585 PHE A C 1
ATOM 4759 O O . PHE A 1 585 ? -11.126 -11.879 25.838 1.00 96.12 585 PHE A O 1
ATOM 4766 N N . ARG A 1 586 ? -10.482 -13.956 25.257 1.00 94.38 586 ARG A N 1
ATOM 4767 C CA . ARG A 1 586 ? -9.907 -14.290 26.563 1.00 94.38 586 ARG A CA 1
ATOM 4768 C C . ARG A 1 586 ? -8.792 -13.319 26.940 1.00 94.38 586 ARG A C 1
ATOM 4770 O O . ARG A 1 586 ? -8.835 -12.762 28.026 1.00 94.38 586 ARG A O 1
ATOM 4777 N N . ARG A 1 587 ? -7.874 -13.028 26.009 1.00 90.94 587 ARG A N 1
ATOM 4778 C CA . ARG A 1 587 ? -6.790 -12.055 26.234 1.00 90.94 587 ARG A CA 1
ATOM 4779 C C . ARG A 1 587 ? -7.323 -10.657 26.570 1.00 90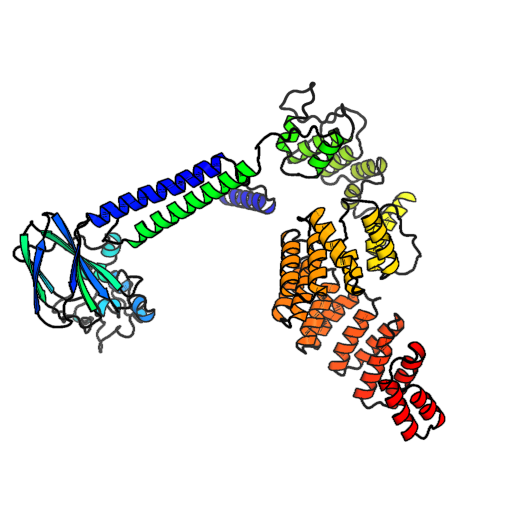.94 587 ARG A C 1
ATOM 4781 O O . ARG A 1 587 ? -6.786 -10.005 27.456 1.00 90.94 587 ARG A O 1
ATOM 4788 N N . SER A 1 588 ? -8.390 -10.217 25.899 1.00 89.00 588 SER A N 1
ATOM 4789 C CA . SER A 1 588 ? -9.046 -8.932 26.180 1.00 89.00 588 SER A CA 1
ATOM 4790 C C . SER A 1 588 ? -9.719 -8.912 27.564 1.00 89.00 588 SER A C 1
ATOM 4792 O O . SER A 1 588 ? -9.562 -7.952 28.319 1.00 89.00 588 SER A O 1
ATOM 4794 N N . VAL A 1 589 ? -10.410 -9.995 27.934 1.00 88.12 589 VAL A N 1
ATOM 4795 C CA . VAL A 1 589 ? -11.054 -10.157 29.250 1.00 88.12 589 VAL A CA 1
ATOM 4796 C C . VAL A 1 589 ? -10.026 -10.243 30.381 1.00 88.12 589 VAL A C 1
ATOM 4798 O O . VAL A 1 589 ? -10.251 -9.662 31.437 1.00 88.12 589 VAL A O 1
ATOM 4801 N N . ASP A 1 590 ? -8.887 -10.903 30.166 1.00 85.25 590 ASP A N 1
ATOM 4802 C CA . ASP A 1 590 ? -7.809 -10.990 31.160 1.00 85.25 590 ASP A CA 1
ATOM 4803 C C . ASP A 1 590 ? -7.223 -9.603 31.484 1.00 85.25 590 ASP A C 1
ATOM 4805 O O . ASP A 1 590 ? -6.825 -9.349 32.619 1.00 85.25 590 ASP A O 1
ATOM 4809 N N . MET A 1 591 ? -7.211 -8.687 30.507 1.00 79.06 591 MET A N 1
ATOM 4810 C CA . MET A 1 591 ? -6.774 -7.297 30.698 1.00 79.06 591 MET A CA 1
ATOM 4811 C C . MET A 1 591 ? -7.816 -6.445 31.424 1.00 79.06 591 MET A C 1
ATOM 4813 O O . MET A 1 591 ? -7.456 -5.597 32.238 1.00 79.06 591 MET A O 1
ATOM 4817 N N . ARG A 1 592 ? -9.108 -6.640 31.129 1.00 75.38 592 ARG A N 1
ATOM 4818 C CA . ARG A 1 592 ? -10.215 -5.918 31.778 1.00 75.38 592 ARG A CA 1
ATOM 4819 C C . ARG A 1 592 ? -11.288 -6.886 32.290 1.00 75.38 592 ARG A C 1
ATOM 4821 O O . ARG A 1 592 ? -12.381 -6.957 31.725 1.00 75.38 592 ARG A O 1
ATOM 4828 N N . PRO A 1 593 ? -11.030 -7.586 33.411 1.00 79.75 593 PRO A N 1
ATOM 4829 C CA . PRO A 1 593 ? -11.943 -8.606 33.930 1.00 79.75 593 PRO A CA 1
ATOM 4830 C C . PRO A 1 593 ? -13.226 -8.023 34.533 1.00 79.75 593 PRO A C 1
ATOM 4832 O O . PRO A 1 593 ? -14.197 -8.752 34.744 1.00 79.75 593 PRO A O 1
ATOM 4835 N N . GLU A 1 594 ? -13.244 -6.722 34.822 1.00 79.25 594 GLU A N 1
ATOM 4836 C CA . GLU A 1 594 ? -14.412 -6.010 35.345 1.00 79.25 594 GLU A CA 1
ATOM 4837 C C . GLU A 1 594 ? -15.342 -5.477 34.248 1.00 79.25 594 GLU A C 1
ATOM 4839 O O . GLU A 1 594 ? -16.412 -4.950 34.554 1.00 79.25 594 GLU A O 1
ATOM 4844 N N . ASP A 1 595 ? -14.967 -5.607 32.973 1.00 81.38 595 ASP A N 1
ATOM 4845 C CA . ASP A 1 595 ? -15.779 -5.104 31.874 1.00 81.38 595 ASP A CA 1
ATOM 4846 C C . ASP A 1 595 ? -16.841 -6.126 31.438 1.00 81.38 595 ASP A C 1
ATOM 4848 O O . ASP A 1 595 ? -16.557 -7.085 30.714 1.00 81.38 595 ASP A O 1
ATOM 4852 N N . GLY A 1 596 ? -18.093 -5.900 31.853 1.00 86.81 596 GLY A N 1
ATOM 4853 C CA . GLY A 1 596 ? -19.237 -6.740 31.485 1.00 86.81 596 GLY A CA 1
ATOM 4854 C C . GLY A 1 596 ? -19.456 -6.873 29.973 1.00 86.81 596 GLY A C 1
ATOM 4855 O O . GLY A 1 596 ? -19.865 -7.942 29.515 1.00 86.81 596 GLY A O 1
ATOM 4856 N N . PHE A 1 597 ? -19.100 -5.851 29.187 1.00 89.81 597 PHE A N 1
ATOM 4857 C CA . PHE A 1 597 ? -19.234 -5.867 27.729 1.00 89.81 597 PHE A CA 1
ATOM 4858 C C . PHE A 1 597 ? -18.305 -6.904 27.078 1.00 89.81 597 PHE A C 1
ATOM 4860 O O . PHE A 1 597 ? -18.706 -7.609 26.148 1.00 89.81 597 PHE A O 1
ATOM 4867 N N . LEU A 1 598 ? -17.078 -7.061 27.584 1.00 91.56 598 LEU A N 1
ATOM 4868 C CA . LEU A 1 598 ? -16.131 -8.051 27.057 1.00 91.56 598 LEU A CA 1
ATOM 4869 C C . LEU A 1 598 ? -16.601 -9.483 27.358 1.00 91.56 598 LEU A C 1
ATOM 4871 O O . LEU A 1 598 ? -16.587 -10.340 26.471 1.00 91.56 598 LEU A O 1
ATOM 4875 N N . TRP A 1 599 ? -17.105 -9.725 28.575 1.00 94.50 599 TRP A N 1
ATOM 4876 C CA . TRP A 1 599 ? -17.708 -11.009 28.958 1.00 94.50 599 TRP A CA 1
ATOM 4877 C C . TRP A 1 599 ? -18.927 -11.363 28.105 1.00 94.50 599 TRP A C 1
ATOM 4879 O O . TRP A 1 599 ? -19.093 -12.525 27.725 1.00 94.50 599 TRP A O 1
ATOM 4889 N N . LEU A 1 600 ? -19.760 -10.372 27.778 1.00 94.50 600 LEU A N 1
ATOM 4890 C CA . LEU A 1 600 ? -20.932 -10.545 26.924 1.00 94.50 600 LEU A CA 1
ATOM 4891 C C . LEU A 1 600 ? -20.541 -11.045 25.528 1.00 94.50 600 LEU A C 1
ATOM 4893 O O . LEU A 1 600 ? -21.064 -12.061 25.069 1.00 94.50 600 LEU A O 1
ATOM 4897 N N . ASN A 1 601 ? -19.586 -10.374 24.881 1.00 94.56 601 ASN A N 1
ATOM 4898 C CA . ASN A 1 601 ? -19.112 -10.731 23.540 1.00 94.56 601 ASN A CA 1
ATOM 4899 C C . ASN A 1 601 ? -18.411 -12.100 23.520 1.00 94.56 601 ASN A C 1
ATOM 4901 O O . ASN A 1 601 ? -18.655 -12.912 22.623 1.00 94.56 601 ASN A O 1
ATOM 4905 N N . MET A 1 602 ? -17.611 -12.413 24.546 1.00 95.50 602 MET A N 1
ATOM 4906 C CA . MET A 1 602 ? -17.023 -13.749 24.695 1.00 95.50 602 MET A CA 1
ATOM 4907 C C . MET A 1 602 ? -18.109 -14.825 24.868 1.00 95.50 602 MET A C 1
ATOM 4909 O O . MET A 1 602 ? -18.048 -15.884 24.241 1.00 95.50 602 MET A O 1
ATOM 4913 N N . GLY A 1 603 ? -19.145 -14.542 25.665 1.00 94.94 603 GLY A N 1
ATOM 4914 C CA . GLY A 1 603 ? -20.304 -15.420 25.835 1.00 94.94 603 GLY A CA 1
ATOM 4915 C C . GLY A 1 603 ? -21.080 -15.641 24.535 1.00 94.94 603 GLY A C 1
ATOM 4916 O O . GLY A 1 603 ? -21.492 -16.765 24.249 1.00 94.94 603 GLY A O 1
ATOM 4917 N N . GLN A 1 604 ? -21.231 -14.608 23.700 1.00 94.44 604 GLN A N 1
ATOM 4918 C CA . GLN A 1 604 ? -21.846 -14.737 22.375 1.00 94.44 604 GLN A CA 1
ATOM 4919 C C . GLN A 1 604 ? -21.040 -15.673 21.464 1.00 94.44 604 GLN A C 1
ATOM 4921 O O . GLN A 1 604 ? -21.636 -16.515 20.790 1.00 94.44 604 GLN A O 1
ATOM 4926 N N . ALA A 1 605 ? -19.705 -15.589 21.480 1.00 95.38 605 ALA A N 1
ATOM 4927 C CA . ALA A 1 605 ? -18.849 -16.512 20.733 1.00 95.38 605 ALA A CA 1
ATOM 4928 C C . ALA A 1 605 ? -19.011 -17.968 21.218 1.00 95.38 605 ALA A C 1
ATOM 4930 O O . ALA A 1 605 ? -19.234 -18.863 20.401 1.00 95.38 605 ALA A O 1
ATOM 4931 N N . TYR A 1 606 ? -19.018 -18.209 22.537 1.00 95.00 606 TYR A N 1
ATOM 4932 C CA . TYR A 1 606 ? -19.309 -19.538 23.102 1.00 95.00 606 TYR A CA 1
ATOM 4933 C C . TYR A 1 606 ? -20.721 -20.042 22.761 1.00 95.00 606 TYR A C 1
ATOM 4935 O O . TYR A 1 606 ? -20.908 -21.231 22.500 1.00 95.00 606 TYR A O 1
ATOM 4943 N N . SER A 1 607 ? -21.711 -19.146 22.724 1.00 94.06 607 SER A N 1
ATOM 4944 C CA . SER A 1 607 ? -23.098 -19.465 22.369 1.00 94.06 607 SER A CA 1
ATOM 4945 C C . SER A 1 607 ? -23.211 -19.963 20.925 1.00 94.06 607 SER A C 1
ATOM 4947 O O . SER A 1 607 ? -23.896 -20.954 20.664 1.00 94.06 607 SER A O 1
ATOM 4949 N N . LYS A 1 608 ? -22.464 -19.365 19.983 1.00 93.94 608 LYS A N 1
ATOM 4950 C CA . LYS A 1 608 ? -22.390 -19.855 18.592 1.00 93.94 608 LYS A CA 1
ATOM 4951 C C . LYS A 1 608 ? -21.779 -21.252 18.484 1.00 93.94 608 LYS A C 1
ATOM 4953 O O . LYS A 1 608 ? -22.190 -22.015 17.614 1.00 93.94 608 LYS A O 1
ATOM 4958 N N . LEU A 1 609 ? -20.871 -21.599 19.393 1.00 92.50 609 LEU A N 1
ATOM 4959 C CA . LEU A 1 609 ? -20.291 -22.939 19.523 1.00 92.50 609 LEU A CA 1
ATOM 4960 C C . LEU A 1 609 ? -21.164 -23.909 20.342 1.00 92.50 609 LEU A C 1
ATOM 4962 O O . LEU A 1 609 ? -20.794 -25.068 20.496 1.00 92.50 609 LEU A O 1
ATOM 4966 N N . LYS A 1 610 ? -22.317 -23.459 20.867 1.00 88.62 610 LYS A N 1
ATOM 4967 C CA . LYS A 1 610 ? -23.219 -24.229 21.746 1.00 88.62 610 LYS A CA 1
ATOM 4968 C C . LYS A 1 610 ? -22.523 -24.825 22.980 1.00 88.62 610 LYS A C 1
ATOM 4970 O O . LYS A 1 610 ? -22.882 -25.906 23.438 1.00 88.62 610 LYS A O 1
ATOM 4975 N N . ARG A 1 611 ? -21.528 -24.119 23.524 1.00 91.00 611 ARG A N 1
ATOM 4976 C CA . ARG A 1 611 ? -20.801 -24.537 24.731 1.00 91.00 611 ARG A CA 1
ATOM 4977 C C . ARG A 1 611 ? -21.457 -23.970 25.985 1.00 91.00 611 ARG A C 1
ATOM 4979 O O . ARG A 1 611 ? -21.766 -22.782 26.035 1.00 91.00 611 ARG A O 1
ATOM 4986 N N . ASP A 1 612 ? -21.580 -24.790 27.026 1.00 87.50 612 ASP A N 1
ATOM 4987 C CA . ASP A 1 612 ? -22.189 -24.390 28.307 1.00 87.50 612 ASP A CA 1
ATOM 4988 C C . ASP A 1 612 ? -21.427 -23.255 29.019 1.00 87.50 612 ASP A C 1
ATOM 4990 O O . ASP A 1 612 ? -22.006 -22.504 29.806 1.00 87.50 612 ASP A O 1
ATOM 4994 N N . ASP A 1 613 ? -20.143 -23.062 28.693 1.00 91.62 613 ASP A N 1
ATOM 4995 C CA . ASP A 1 613 ? -19.328 -21.943 29.184 1.00 91.62 613 ASP A CA 1
ATOM 4996 C C . ASP A 1 613 ? -19.916 -20.564 28.815 1.00 91.62 613 ASP A C 1
ATOM 4998 O O . ASP A 1 613 ? -19.657 -19.580 29.515 1.00 91.62 613 ASP A O 1
ATOM 5002 N N . ALA A 1 614 ? -20.773 -20.490 27.785 1.00 93.31 614 ALA A N 1
ATOM 5003 C CA . ALA A 1 614 ? -21.511 -19.280 27.424 1.00 93.31 614 ALA A CA 1
ATOM 5004 C C . ALA A 1 614 ? -22.333 -18.738 28.602 1.00 93.31 614 ALA A C 1
ATOM 5006 O O . ALA A 1 614 ? -22.297 -17.540 28.890 1.00 93.31 614 ALA A O 1
ATOM 5007 N N . LEU A 1 615 ? -23.023 -19.623 29.333 1.00 92.38 615 LEU A N 1
ATOM 5008 C CA . LEU A 1 615 ? -23.879 -19.228 30.451 1.00 92.38 615 LEU A CA 1
ATOM 5009 C C . LEU A 1 615 ? -23.060 -18.618 31.594 1.00 92.38 615 LEU A C 1
ATOM 5011 O O . LEU A 1 615 ? -23.471 -17.613 32.170 1.00 92.38 615 LEU A O 1
ATOM 5015 N N . LYS A 1 616 ? -21.874 -19.171 31.884 1.00 93.12 616 LYS A N 1
ATOM 5016 C CA . LYS A 1 616 ? -20.959 -18.621 32.900 1.00 93.12 616 LYS A CA 1
ATOM 5017 C C . LYS A 1 616 ? -20.536 -17.196 32.538 1.00 93.12 616 LYS A C 1
ATOM 5019 O O . LYS A 1 616 ? -20.555 -16.316 33.397 1.00 93.12 616 LYS A O 1
ATOM 5024 N N . CYS A 1 617 ? -20.215 -16.962 31.264 1.00 93.62 617 CYS A N 1
ATOM 5025 C CA . CYS A 1 617 ? -19.825 -15.645 30.763 1.00 93.62 617 CYS A CA 1
ATOM 5026 C C . CYS A 1 617 ? -20.978 -14.638 30.860 1.00 93.62 617 CYS A C 1
ATOM 5028 O O . CYS A 1 617 ? -20.787 -13.532 31.361 1.00 93.62 617 CYS A O 1
ATOM 5030 N N . PHE A 1 618 ? -22.191 -15.030 30.459 1.00 94.62 618 PHE A N 1
ATOM 5031 C CA . PHE A 1 618 ? -23.366 -14.161 30.558 1.00 94.62 618 PHE A CA 1
ATOM 5032 C C . PHE A 1 618 ? -23.730 -13.829 32.004 1.00 94.62 618 PHE A C 1
ATOM 5034 O O . PHE A 1 618 ? -23.979 -12.668 32.318 1.00 94.62 618 PHE A O 1
ATOM 5041 N N . LEU A 1 619 ? -23.705 -14.807 32.913 1.00 92.38 619 LEU A N 1
ATOM 5042 C CA . LEU A 1 619 ? -23.952 -14.557 34.336 1.00 92.38 619 LEU A CA 1
ATOM 5043 C C . LEU A 1 619 ? -22.891 -13.628 34.943 1.00 92.38 619 LEU A C 1
ATOM 5045 O O . LEU A 1 619 ? -23.231 -12.755 35.745 1.00 92.38 619 LEU A O 1
ATOM 5049 N N . ARG A 1 620 ? -21.623 -13.759 34.522 1.00 92.00 620 ARG A N 1
ATOM 5050 C CA . ARG A 1 620 ? -20.556 -12.832 34.916 1.00 92.00 620 ARG A CA 1
ATOM 5051 C C . ARG A 1 620 ? -20.823 -11.418 34.399 1.00 92.00 620 ARG A C 1
ATOM 5053 O O . ARG A 1 620 ? -20.734 -10.482 35.189 1.00 92.00 620 ARG A O 1
ATOM 5060 N N . ALA A 1 621 ? -21.232 -11.261 33.140 1.00 92.56 621 ALA A N 1
ATOM 5061 C CA . ALA A 1 621 ? -21.618 -9.962 32.582 1.00 92.56 621 ALA A CA 1
ATOM 5062 C C . ALA A 1 621 ? -22.766 -9.313 33.384 1.00 92.56 621 ALA A C 1
ATOM 5064 O O . ALA A 1 621 ? -22.668 -8.152 33.776 1.00 92.56 621 ALA A O 1
ATOM 5065 N N . VAL A 1 622 ? -23.795 -10.087 33.753 1.00 91.50 622 VAL A N 1
ATOM 5066 C CA . VAL A 1 622 ? -24.922 -9.603 34.575 1.00 91.50 622 VAL A CA 1
ATOM 5067 C C . VAL A 1 622 ? -24.480 -9.167 35.974 1.00 91.50 622 VAL A C 1
ATOM 5069 O O . VAL A 1 622 ? -25.026 -8.201 36.511 1.00 91.50 622 VAL A O 1
ATOM 5072 N N . SER A 1 623 ? -23.495 -9.850 36.571 1.00 90.44 623 SER A N 1
ATOM 5073 C CA . SER A 1 623 ? -22.917 -9.439 37.861 1.00 90.44 623 SER A CA 1
ATOM 5074 C C . SER A 1 623 ? -22.141 -8.120 37.779 1.00 90.44 623 SER A C 1
ATOM 5076 O O . SER A 1 623 ? -21.994 -7.437 38.786 1.00 90.44 623 SER A O 1
ATOM 5078 N N . LEU A 1 624 ? -21.696 -7.744 36.576 1.00 86.00 624 LEU A N 1
ATOM 5079 C CA . LEU A 1 624 ? -20.992 -6.499 36.265 1.00 86.00 624 LEU A CA 1
ATOM 5080 C C . LEU A 1 624 ? -21.945 -5.419 35.715 1.00 86.00 624 LEU A C 1
ATOM 5082 O O . LEU A 1 624 ? -21.516 -4.521 35.001 1.00 86.00 624 LEU A O 1
ATOM 5086 N N . ASN A 1 625 ? -23.236 -5.509 36.056 1.00 82.62 625 ASN A N 1
ATOM 5087 C CA . ASN A 1 625 ? -24.313 -4.601 35.641 1.00 82.62 625 ASN A CA 1
ATOM 5088 C C . ASN A 1 625 ? -24.640 -4.574 34.136 1.00 82.62 625 ASN A C 1
ATOM 5090 O O . ASN A 1 625 ? -25.431 -3.734 33.711 1.00 82.62 625 ASN A O 1
ATOM 5094 N N . GLU A 1 626 ? -24.149 -5.529 33.343 1.00 86.62 626 GLU A N 1
ATOM 5095 C CA . GLU A 1 626 ? -24.525 -5.651 31.931 1.00 86.62 626 GLU A CA 1
ATOM 5096 C C . GLU A 1 626 ? -25.832 -6.450 31.789 1.00 86.62 626 GLU A C 1
ATOM 5098 O O . GLU A 1 626 ? -25.851 -7.686 31.774 1.00 86.62 626 GLU A O 1
ATOM 5103 N N . VAL A 1 627 ? -26.965 -5.740 31.736 1.00 86.50 627 VAL A N 1
ATOM 5104 C CA . VAL A 1 627 ? -28.313 -6.345 31.733 1.00 86.50 627 VAL A CA 1
ATOM 5105 C C . VAL A 1 627 ? -28.559 -7.182 30.474 1.00 86.50 627 VAL A C 1
ATOM 5107 O O . VAL A 1 627 ? -29.303 -8.166 30.531 1.00 86.50 627 VAL A O 1
ATOM 5110 N N . GLU A 1 628 ? -27.897 -6.859 29.359 1.00 87.75 628 GLU A N 1
ATOM 5111 C CA . GLU A 1 628 ? -27.986 -7.622 28.106 1.00 87.75 628 GLU A CA 1
ATOM 5112 C C . GLU A 1 628 ? -27.488 -9.067 28.245 1.00 87.75 628 GLU A C 1
ATOM 5114 O O . GLU A 1 628 ? -27.923 -9.949 27.501 1.00 87.75 628 GLU A O 1
ATOM 5119 N N . GLY A 1 629 ? -26.675 -9.368 29.265 1.00 89.12 629 GLY A N 1
ATOM 5120 C CA . GLY A 1 629 ? -26.295 -10.744 29.582 1.00 89.12 629 GLY A CA 1
ATOM 5121 C C . GLY A 1 629 ? -27.495 -11.649 29.889 1.00 89.12 629 GLY A C 1
ATOM 5122 O O . GLY A 1 629 ? -27.483 -12.819 29.509 1.00 89.12 629 GLY A O 1
ATOM 5123 N N . LEU A 1 630 ? -28.570 -11.124 30.498 1.00 90.62 630 LEU A N 1
ATOM 5124 C CA . LEU A 1 630 ? -29.792 -11.904 30.759 1.00 90.62 630 LEU A CA 1
ATOM 5125 C C . LEU A 1 630 ? -30.511 -12.287 29.462 1.00 90.62 630 LEU A C 1
ATOM 5127 O O . LEU A 1 630 ? -31.028 -13.400 29.359 1.00 90.62 630 LEU A O 1
ATOM 5131 N N . LEU A 1 631 ? -30.521 -11.382 28.480 1.00 90.25 631 LEU A N 1
ATOM 5132 C CA . LEU A 1 631 ? -31.135 -11.617 27.177 1.00 90.25 631 LEU A CA 1
ATOM 5133 C C . LEU A 1 631 ? -30.412 -12.747 26.441 1.00 90.25 631 LEU A C 1
ATOM 5135 O O . LEU A 1 631 ? -31.030 -13.729 26.035 1.00 90.25 631 LEU A O 1
ATOM 5139 N N . HIS A 1 632 ? -29.086 -12.650 26.341 1.00 91.69 632 HIS A N 1
ATOM 5140 C CA . HIS A 1 632 ? -28.293 -13.661 25.650 1.00 91.69 632 HIS A CA 1
ATOM 5141 C C . HIS A 1 632 ? -28.272 -15.013 26.373 1.00 91.69 632 HIS A C 1
ATOM 5143 O O . HIS A 1 632 ? -28.252 -16.053 25.712 1.00 91.69 632 HIS A O 1
ATOM 5149 N N . ALA A 1 633 ? -28.351 -15.027 27.707 1.00 91.81 633 ALA A N 1
ATOM 5150 C CA . ALA A 1 633 ? -28.551 -16.259 28.468 1.00 91.81 633 ALA A CA 1
ATOM 5151 C C . ALA A 1 633 ? -29.902 -16.919 28.142 1.00 91.81 633 ALA A C 1
ATOM 5153 O O . ALA A 1 633 ? -29.959 -18.131 27.921 1.00 91.81 633 ALA A O 1
ATOM 5154 N N . ALA A 1 634 ? -30.982 -16.134 28.058 1.00 91.00 634 ALA A N 1
ATOM 5155 C CA . ALA A 1 634 ? -32.301 -16.637 27.680 1.00 91.00 634 ALA A CA 1
ATOM 5156 C C . ALA A 1 634 ? -32.309 -17.204 26.249 1.00 91.00 634 ALA A C 1
ATOM 5158 O O . ALA A 1 634 ? -32.793 -18.317 26.026 1.00 91.00 634 ALA A O 1
ATOM 5159 N N . ASP A 1 635 ? -31.704 -16.487 25.297 1.00 91.38 635 ASP A N 1
ATOM 5160 C CA . ASP A 1 635 ? -31.561 -16.932 23.906 1.00 91.38 635 ASP A CA 1
ATOM 5161 C C . ASP A 1 635 ? -30.735 -18.221 23.796 1.00 91.38 635 ASP A C 1
ATOM 5163 O O . ASP A 1 635 ? -31.079 -19.122 23.024 1.00 91.38 635 ASP A O 1
ATOM 5167 N N . PHE A 1 636 ? -29.677 -18.354 24.602 1.00 93.06 636 PHE A N 1
ATOM 5168 C CA . PHE A 1 636 ? -28.880 -19.576 24.675 1.00 93.06 636 PHE A CA 1
ATOM 5169 C C . PHE A 1 636 ? -29.721 -20.766 25.159 1.00 93.06 636 PHE A C 1
ATOM 5171 O O . PHE A 1 636 ? -29.768 -21.794 24.478 1.00 93.06 636 PHE A O 1
ATOM 5178 N N . HIS A 1 637 ? -30.475 -20.618 26.255 1.00 91.62 637 HIS A N 1
ATOM 5179 C CA . HIS A 1 637 ? -31.377 -21.669 26.747 1.00 91.62 637 HIS A CA 1
ATOM 5180 C C . HIS A 1 637 ? -32.478 -22.027 25.742 1.00 91.62 637 HIS A C 1
ATOM 5182 O O . HIS A 1 637 ? -32.779 -23.209 25.548 1.00 91.62 637 HIS A O 1
ATOM 5188 N N . LYS A 1 638 ? -33.027 -21.028 25.042 1.00 89.81 638 LYS A N 1
ATOM 5189 C CA . LYS A 1 638 ? -33.990 -21.230 23.953 1.00 89.81 638 LYS A CA 1
ATOM 5190 C C . LYS A 1 638 ? -33.374 -22.038 22.807 1.00 89.81 638 LYS A C 1
ATOM 5192 O O . LYS A 1 638 ? -34.014 -22.966 22.315 1.00 89.81 638 LYS A O 1
ATOM 5197 N N . SER A 1 639 ? -32.126 -21.751 22.423 1.00 89.81 639 SER A N 1
ATOM 5198 C CA . SER A 1 639 ? -31.404 -22.509 21.386 1.00 89.81 639 SER A CA 1
ATOM 5199 C C . SER A 1 639 ? -31.134 -23.970 21.781 1.00 89.81 639 SER A C 1
ATOM 5201 O O . SER A 1 639 ? -31.127 -24.851 20.922 1.00 89.81 639 SER A O 1
ATOM 5203 N N . MET A 1 640 ? -31.008 -24.237 23.086 1.00 89.12 640 MET A N 1
ATOM 5204 C CA . MET A 1 640 ? -30.849 -25.573 23.676 1.00 89.12 640 MET A CA 1
ATOM 5205 C C . MET A 1 640 ? -32.187 -26.282 23.957 1.00 89.12 640 MET A C 1
ATOM 5207 O O . MET A 1 640 ? -32.195 -27.342 24.579 1.00 89.12 640 MET A O 1
ATOM 5211 N N . LYS A 1 641 ? -33.322 -25.711 23.520 1.00 88.69 641 LYS A N 1
ATOM 5212 C CA . LYS A 1 641 ? -34.697 -26.199 23.764 1.00 88.69 641 LYS A CA 1
ATOM 5213 C C . LYS A 1 641 ? -35.105 -26.280 25.248 1.00 88.69 641 LYS A C 1
ATOM 5215 O O . LYS A 1 641 ? -36.093 -26.929 25.582 1.00 88.69 641 LYS A O 1
ATOM 5220 N N . LYS A 1 642 ? -34.399 -25.583 26.146 1.00 90.06 642 LYS A N 1
ATOM 5221 C CA . LYS A 1 642 ? -34.734 -25.464 27.579 1.00 90.06 642 LYS A CA 1
ATOM 5222 C C . LYS A 1 642 ? -35.631 -24.241 27.806 1.00 90.06 642 LYS A C 1
ATOM 5224 O O . LYS A 1 642 ? -35.186 -23.204 28.298 1.00 90.06 642 LYS A O 1
ATOM 5229 N N . TYR A 1 643 ? -36.894 -24.337 27.388 1.00 88.25 643 TYR A N 1
ATOM 5230 C CA . TYR A 1 643 ? -37.821 -23.194 27.374 1.00 88.25 643 TYR A CA 1
ATOM 5231 C C . TYR A 1 643 ? -38.178 -22.660 28.769 1.00 88.25 643 TYR A C 1
ATOM 5233 O O . TYR A 1 643 ? -38.347 -21.454 28.927 1.00 88.25 643 TYR A O 1
ATOM 5241 N N . THR A 1 644 ? -38.236 -23.523 29.785 1.00 89.31 644 THR A N 1
ATOM 5242 C CA . THR A 1 644 ? -38.519 -23.139 31.178 1.00 89.31 644 THR A CA 1
ATOM 5243 C C . THR A 1 644 ? -37.466 -22.177 31.731 1.00 89.31 644 THR A C 1
ATOM 5245 O O . THR A 1 644 ? -37.802 -21.123 32.273 1.00 89.31 644 THR A O 1
ATOM 5248 N N . ASP A 1 645 ? -36.188 -22.505 31.537 1.00 89.25 645 ASP A N 1
ATOM 5249 C CA . ASP A 1 645 ? -35.065 -21.672 31.968 1.00 89.25 645 ASP A CA 1
ATOM 5250 C C . ASP A 1 645 ? -34.994 -20.377 31.155 1.00 89.25 645 ASP A C 1
ATOM 5252 O O . ASP A 1 645 ? -34.801 -19.300 31.721 1.00 89.25 645 ASP A O 1
ATOM 5256 N N . ALA A 1 646 ? -35.216 -20.462 29.837 1.00 90.38 646 ALA A N 1
ATOM 5257 C CA . ALA A 1 646 ? -35.234 -19.296 28.957 1.00 90.38 646 ALA A CA 1
ATOM 5258 C C . ALA A 1 646 ? -36.272 -18.257 29.413 1.00 90.38 646 ALA A C 1
ATOM 5260 O O . ALA A 1 646 ? -35.954 -17.076 29.546 1.00 90.38 646 ALA A O 1
ATOM 5261 N N . VAL A 1 647 ? -37.491 -18.704 29.728 1.00 90.62 647 VAL A N 1
ATOM 5262 C CA . VAL A 1 647 ? -38.574 -17.846 30.232 1.00 90.62 647 VAL A CA 1
ATOM 5263 C C . VAL A 1 647 ? -38.176 -17.174 31.542 1.00 90.62 647 VAL A C 1
ATOM 5265 O O . VAL A 1 647 ? -38.328 -15.962 31.657 1.00 90.62 647 VAL A O 1
ATOM 5268 N N . ARG A 1 648 ? -37.560 -17.900 32.485 1.00 90.69 648 ARG A N 1
ATOM 5269 C CA . ARG A 1 648 ? -37.083 -17.321 33.755 1.00 90.69 648 ARG A CA 1
ATOM 5270 C C . ARG A 1 648 ? -36.092 -16.171 33.542 1.00 90.69 648 ARG A C 1
ATOM 5272 O O . ARG A 1 648 ? -36.138 -15.177 34.270 1.00 90.69 648 ARG A O 1
ATOM 5279 N N . PHE A 1 649 ? -35.179 -16.295 32.578 1.00 91.00 649 PHE A N 1
ATOM 5280 C CA . PHE A 1 649 ? -34.221 -15.231 32.258 1.00 91.00 649 PHE A CA 1
ATOM 5281 C C . PHE A 1 649 ? -34.872 -14.059 31.513 1.00 91.00 649 PHE A C 1
ATOM 5283 O O . PHE A 1 649 ? -34.582 -12.911 31.853 1.00 91.00 649 PHE A O 1
ATOM 5290 N N . TYR A 1 650 ? -35.800 -14.317 30.585 1.00 90.56 650 TYR A N 1
ATOM 5291 C CA . TYR A 1 650 ? -36.580 -13.259 29.934 1.00 90.56 650 TYR A CA 1
ATOM 5292 C C . TYR A 1 650 ? -37.449 -12.477 30.931 1.00 90.56 650 TYR A C 1
ATOM 5294 O O . TYR A 1 650 ? -37.467 -11.250 30.873 1.00 90.56 650 TYR A O 1
ATOM 5302 N N . GLU A 1 651 ? -38.111 -13.143 31.887 1.00 89.06 651 GLU A N 1
ATOM 5303 C CA . GLU A 1 651 ? -38.883 -12.469 32.943 1.00 89.06 651 GLU A CA 1
ATOM 5304 C C . GLU A 1 651 ? -37.985 -11.529 33.768 1.00 89.06 651 GLU A C 1
ATOM 5306 O O . GLU A 1 651 ? -38.332 -10.366 33.983 1.00 89.06 651 GLU A O 1
ATOM 5311 N N . LYS A 1 652 ? -36.790 -11.996 34.171 1.00 89.00 652 LYS A N 1
ATOM 5312 C CA . LYS A 1 652 ? -35.795 -11.169 34.881 1.00 89.00 652 LYS A CA 1
ATOM 5313 C C . LYS A 1 652 ? -35.306 -9.988 34.041 1.00 89.00 652 LYS A C 1
ATOM 5315 O O . LYS A 1 652 ? -35.088 -8.908 34.588 1.00 89.00 652 LYS A O 1
ATOM 5320 N N . TYR A 1 653 ? -35.114 -10.191 32.739 1.00 88.44 653 TYR A N 1
ATOM 5321 C CA . TYR A 1 653 ? -34.686 -9.142 31.816 1.00 88.44 653 TYR A CA 1
ATOM 5322 C C . TYR A 1 653 ? -35.745 -8.039 31.691 1.00 88.44 653 TYR A C 1
ATOM 5324 O O . TYR A 1 653 ? -35.429 -6.866 31.893 1.00 88.44 653 TYR A O 1
ATOM 5332 N N . VAL A 1 654 ? -37.008 -8.415 31.453 1.00 86.62 654 VAL A N 1
ATOM 5333 C CA . VAL A 1 654 ? -38.139 -7.472 31.358 1.00 86.62 654 VAL A CA 1
ATOM 5334 C C . VAL A 1 654 ? -38.310 -6.694 32.663 1.00 86.62 654 VAL A C 1
ATOM 5336 O O . VAL A 1 654 ? -38.506 -5.481 32.634 1.00 86.62 654 VAL A O 1
ATOM 5339 N N . HIS A 1 655 ? -38.160 -7.361 33.811 1.00 84.38 655 HIS A N 1
ATOM 5340 C CA . HIS A 1 655 ? -38.264 -6.701 35.111 1.00 84.38 655 HIS A CA 1
ATOM 5341 C C . HIS A 1 655 ? -37.161 -5.654 35.348 1.00 84.38 655 HIS A C 1
ATOM 5343 O O . HIS A 1 655 ? -37.434 -4.619 35.947 1.00 84.38 655 HIS A O 1
ATOM 5349 N N . ARG A 1 656 ? -35.930 -5.885 34.862 1.00 83.31 656 ARG A N 1
ATOM 5350 C CA . ARG A 1 656 ? -34.813 -4.932 35.017 1.00 83.31 656 ARG A CA 1
ATOM 5351 C C . ARG A 1 656 ? -34.842 -3.764 34.030 1.00 83.31 656 ARG A C 1
ATOM 5353 O O . ARG A 1 656 ? -34.436 -2.673 34.411 1.00 83.31 656 ARG A O 1
ATOM 5360 N N . ARG A 1 657 ? -35.246 -3.984 32.772 1.00 74.88 657 ARG A N 1
ATOM 5361 C CA . ARG A 1 657 ? -35.150 -2.961 31.708 1.00 74.88 657 ARG A CA 1
ATOM 5362 C C . ARG A 1 657 ? -36.447 -2.182 31.456 1.00 74.88 657 ARG A C 1
ATOM 5364 O O . ARG A 1 657 ? -36.401 -1.140 30.817 1.00 74.88 657 ARG A O 1
ATOM 5371 N N . GLY A 1 658 ? -37.595 -2.668 31.930 1.00 66.50 658 GLY A N 1
ATOM 5372 C CA . GLY A 1 658 ? -38.893 -2.039 31.667 1.00 66.50 658 GLY A CA 1
ATOM 5373 C C . GLY A 1 658 ? -39.454 -2.312 30.259 1.00 66.50 658 GLY A C 1
ATOM 5374 O O . GLY A 1 658 ? -39.041 -3.247 29.572 1.00 66.50 658 GLY A O 1
ATOM 5375 N N . ARG A 1 659 ? -40.451 -1.511 29.846 1.00 58.94 659 ARG A N 1
ATOM 5376 C CA . ARG A 1 659 ? -41.425 -1.765 28.752 1.00 58.94 659 ARG A CA 1
ATOM 5377 C C . ARG A 1 659 ? -40.887 -1.720 27.302 1.00 58.94 659 ARG A C 1
ATOM 5379 O O . ARG A 1 659 ? -41.660 -1.472 26.383 1.00 58.94 659 ARG A O 1
ATOM 5386 N N . GLU A 1 660 ? -39.597 -1.929 27.051 1.00 59.84 660 GLU A N 1
ATOM 5387 C CA . GLU A 1 660 ? -39.013 -1.621 25.728 1.00 59.84 660 GLU A CA 1
ATOM 5388 C C . GLU A 1 660 ? -38.952 -2.788 24.726 1.00 59.84 660 GLU A C 1
ATOM 5390 O O . GLU A 1 660 ? -38.736 -2.561 23.537 1.00 59.84 660 GLU A O 1
ATOM 5395 N N . HIS A 1 661 ? -39.183 -4.039 25.142 1.00 70.81 661 HIS A N 1
ATOM 5396 C CA . HIS A 1 661 ? -38.996 -5.208 24.263 1.00 70.81 661 HIS A CA 1
ATOM 5397 C C . HIS A 1 661 ? -40.287 -5.964 23.943 1.00 70.81 661 HIS A C 1
ATOM 5399 O O . HIS A 1 661 ? -40.497 -7.090 24.396 1.00 70.81 661 HIS A O 1
ATOM 5405 N N . LYS A 1 662 ? -41.109 -5.383 23.058 1.00 78.81 662 LYS A N 1
ATOM 5406 C CA . LYS A 1 662 ? -42.375 -5.973 22.572 1.00 78.81 662 LYS A CA 1
ATOM 5407 C C . LYS A 1 662 ? -42.243 -7.421 22.088 1.00 78.81 662 LYS A C 1
ATOM 5409 O O . LYS A 1 662 ? -43.088 -8.261 22.373 1.00 78.81 662 LYS A O 1
ATOM 5414 N N . ARG A 1 663 ? -41.139 -7.749 21.403 1.00 83.00 663 ARG A N 1
ATOM 5415 C CA . ARG A 1 663 ? -40.873 -9.107 20.885 1.00 83.00 663 ARG A CA 1
ATOM 5416 C C . ARG A 1 663 ? -40.717 -10.152 21.992 1.00 83.00 663 ARG A C 1
ATOM 5418 O O . ARG A 1 663 ? -41.152 -11.287 21.826 1.00 83.00 663 ARG A O 1
ATOM 5425 N N . ILE A 1 664 ? -40.087 -9.779 23.104 1.00 84.94 664 ILE A N 1
ATOM 5426 C CA . ILE A 1 664 ? -39.860 -10.683 24.238 1.00 84.94 664 ILE A CA 1
ATOM 5427 C C . ILE A 1 664 ? -41.153 -10.825 25.039 1.00 84.94 664 ILE A C 1
ATOM 5429 O O . ILE A 1 664 ? -41.528 -11.940 25.391 1.00 84.94 664 ILE A O 1
ATOM 5433 N N . SER A 1 665 ? -41.870 -9.718 25.254 1.00 84.31 665 SER A N 1
ATOM 5434 C CA . SER A 1 665 ? -43.193 -9.717 25.885 1.00 84.31 665 SER A CA 1
ATOM 5435 C C . SER A 1 665 ? -44.191 -10.595 25.118 1.00 84.31 665 SER A C 1
ATOM 5437 O O . SER A 1 665 ? -44.869 -11.416 25.729 1.00 84.31 665 SER A O 1
ATOM 5439 N N . ALA A 1 666 ? -44.208 -10.525 23.780 1.00 84.94 666 ALA A N 1
ATOM 5440 C CA . ALA A 1 666 ? -45.036 -11.390 22.935 1.00 84.94 666 ALA A CA 1
ATOM 5441 C C . ALA A 1 666 ? -44.666 -12.878 23.073 1.00 84.94 666 ALA A C 1
ATOM 5443 O O . ALA A 1 666 ? -45.544 -13.725 23.221 1.00 84.94 666 ALA A O 1
ATOM 5444 N N . PHE A 1 667 ? -43.366 -13.202 23.095 1.00 87.12 667 PHE A N 1
ATOM 5445 C CA . PHE A 1 667 ? -42.898 -14.574 23.322 1.00 87.12 667 PHE A CA 1
ATOM 5446 C C . PHE A 1 667 ? -43.314 -15.108 24.703 1.00 87.12 667 PHE A C 1
ATOM 5448 O O . PHE A 1 667 ? -43.741 -16.257 24.823 1.00 87.12 667 PHE A O 1
ATOM 5455 N N . LEU A 1 668 ? -43.218 -14.277 25.746 1.00 87.12 668 LEU A N 1
ATOM 5456 C CA . LEU A 1 668 ? -43.660 -14.627 27.096 1.00 87.12 668 LEU A CA 1
ATOM 5457 C C . LEU A 1 668 ? -45.183 -14.811 27.165 1.00 87.12 668 LEU A C 1
ATOM 5459 O O . LEU A 1 668 ? -45.639 -15.773 27.780 1.00 87.12 668 LEU A O 1
ATOM 5463 N N . ASN A 1 669 ? -45.963 -13.944 26.508 1.00 87.50 669 ASN A N 1
ATOM 5464 C CA . ASN A 1 669 ? -47.417 -14.081 26.396 1.00 87.50 669 ASN A CA 1
ATOM 5465 C C . ASN A 1 669 ? -47.801 -15.426 25.760 1.00 87.50 669 ASN A C 1
ATOM 5467 O O . ASN A 1 669 ? -48.550 -16.187 26.371 1.00 87.50 669 ASN A O 1
ATOM 5471 N N . GLU A 1 670 ? -47.233 -15.753 24.595 1.00 88.19 670 GLU A N 1
ATOM 5472 C CA . GLU A 1 670 ? -47.530 -16.999 23.880 1.00 88.19 670 GLU A CA 1
ATOM 5473 C C . GLU A 1 670 ? -47.159 -18.231 24.720 1.00 88.19 670 GLU A C 1
ATOM 5475 O O . GLU A 1 670 ? -47.920 -19.199 24.802 1.00 88.19 670 GLU A O 1
ATOM 5480 N N . TYR A 1 671 ? -46.004 -18.188 25.394 1.00 89.00 671 TYR A N 1
ATOM 5481 C CA . TYR A 1 671 ? -45.566 -19.267 26.274 1.00 89.00 671 TYR A CA 1
ATOM 5482 C C . TYR A 1 671 ? -46.519 -19.461 27.462 1.00 89.00 671 TYR A C 1
ATOM 5484 O O . TYR A 1 671 ? -46.967 -20.580 27.715 1.00 89.00 671 TYR A O 1
ATOM 5492 N N . PHE A 1 672 ? -46.877 -18.391 28.182 1.00 89.88 672 PHE A N 1
ATOM 5493 C CA . PHE A 1 672 ? -47.780 -18.496 29.333 1.00 89.88 672 PHE A CA 1
ATOM 5494 C C . PHE A 1 672 ? -49.222 -18.824 28.937 1.00 89.88 672 PHE A C 1
ATOM 5496 O O . PHE A 1 672 ? -49.898 -19.517 29.699 1.00 89.88 672 PHE A O 1
ATOM 5503 N N . ALA A 1 673 ? -49.670 -18.414 27.746 1.00 88.00 673 ALA A N 1
ATOM 5504 C CA . ALA A 1 673 ? -50.947 -18.836 27.179 1.00 88.00 673 ALA A CA 1
ATOM 5505 C C . ALA A 1 673 ? -50.970 -20.353 26.933 1.00 88.00 673 ALA A C 1
ATOM 5507 O O . ALA A 1 673 ? -51.919 -21.021 27.341 1.00 88.00 673 ALA A O 1
ATOM 5508 N N . LYS A 1 674 ? -49.893 -20.917 26.364 1.00 87.69 674 LYS A N 1
ATOM 5509 C CA . LYS A 1 674 ? -49.740 -22.370 26.147 1.00 87.69 674 LYS A CA 1
ATOM 5510 C C . LYS A 1 674 ? -49.649 -23.172 27.447 1.00 87.69 674 LYS A C 1
ATOM 5512 O O . LYS A 1 674 ? -50.188 -24.269 27.520 1.00 87.69 674 LYS A O 1
ATOM 5517 N N . VAL A 1 675 ? -48.991 -22.631 28.473 1.00 88.50 675 VAL A N 1
ATOM 5518 C CA . VAL A 1 675 ? -48.864 -23.267 29.801 1.00 88.50 675 VAL A CA 1
ATOM 5519 C C . VAL A 1 675 ? -50.138 -23.091 30.654 1.00 88.50 675 VAL A C 1
ATOM 5521 O O . VAL A 1 675 ? -50.262 -23.696 31.715 1.00 88.50 675 VAL A O 1
ATOM 5524 N N . GLY A 1 676 ? -51.111 -22.287 30.205 1.00 85.19 676 GLY A N 1
ATOM 5525 C CA . GLY A 1 676 ? -52.391 -22.075 30.893 1.00 85.19 676 GLY A CA 1
ATOM 5526 C C . GLY A 1 676 ? -52.364 -21.023 32.012 1.00 85.19 676 GLY A C 1
ATOM 5527 O O . GLY A 1 676 ? -53.329 -20.897 32.764 1.00 85.19 676 GLY A O 1
ATOM 5528 N N . ASN A 1 677 ? -51.296 -20.226 32.131 1.00 88.75 677 ASN A N 1
ATOM 5529 C CA . ASN A 1 677 ? -51.194 -19.160 33.134 1.00 88.75 677 ASN A CA 1
ATOM 5530 C C . ASN A 1 677 ? -51.745 -17.828 32.593 1.00 88.75 677 ASN A C 1
ATOM 5532 O O . ASN A 1 677 ? -50.992 -16.945 32.176 1.00 88.75 677 ASN A O 1
ATOM 5536 N N . LYS A 1 678 ? -53.078 -17.683 32.627 1.00 84.00 678 LYS A N 1
ATOM 5537 C CA . LYS A 1 678 ? -53.800 -16.524 32.065 1.00 84.00 678 LYS A CA 1
ATOM 5538 C C . LYS A 1 678 ? -53.340 -15.173 32.628 1.00 84.00 678 LYS A C 1
ATOM 5540 O O . LYS A 1 678 ? -53.133 -14.247 31.856 1.00 84.00 678 LYS A O 1
ATOM 5545 N N . LYS A 1 679 ? -53.077 -15.076 33.940 1.00 87.06 679 LYS A N 1
ATOM 5546 C CA . LYS A 1 679 ? -52.644 -13.818 34.588 1.00 87.06 679 LYS A CA 1
ATOM 5547 C C . LYS A 1 679 ? -51.311 -13.304 34.039 1.00 87.06 679 LYS A C 1
ATOM 5549 O O . LYS A 1 679 ? -51.177 -12.121 33.737 1.00 87.06 679 LYS A O 1
ATOM 5554 N N . LYS A 1 680 ? -50.313 -14.188 33.906 1.00 85.06 680 LYS A N 1
ATOM 5555 C CA . LYS A 1 680 ? -49.013 -13.810 33.331 1.00 85.06 680 LYS A CA 1
ATOM 5556 C C . LYS A 1 680 ? -49.115 -13.548 31.831 1.00 85.06 680 LYS A C 1
ATOM 5558 O O . LYS A 1 680 ? -48.466 -12.628 31.343 1.00 85.06 680 LYS A O 1
ATOM 5563 N N . ALA A 1 681 ? -49.933 -14.321 31.114 1.00 83.94 681 ALA A N 1
ATOM 5564 C CA . ALA A 1 681 ? -50.171 -14.097 29.694 1.00 83.94 681 ALA A CA 1
ATOM 5565 C C . ALA A 1 681 ? -50.765 -12.701 29.443 1.00 83.94 681 ALA A C 1
ATOM 5567 O O . ALA A 1 681 ? -50.210 -11.953 28.647 1.00 83.94 681 ALA A O 1
ATOM 5568 N N . GLU A 1 682 ? -51.807 -12.299 30.173 1.00 85.25 682 GLU A N 1
ATOM 5569 C CA . GLU A 1 682 ? -52.397 -10.953 30.078 1.00 85.25 682 GLU A CA 1
ATOM 5570 C C . GLU A 1 682 ? -51.395 -9.849 30.444 1.00 85.25 682 GLU A C 1
ATOM 5572 O O . GLU A 1 682 ? -51.271 -8.870 29.710 1.00 85.25 682 GLU A O 1
ATOM 5577 N N . TYR A 1 683 ? -50.607 -10.031 31.512 1.00 85.69 683 TYR A N 1
ATOM 5578 C CA . TYR A 1 683 ? -49.571 -9.071 31.908 1.00 85.69 683 TYR A CA 1
ATOM 5579 C C . TYR A 1 683 ? -48.531 -8.842 30.801 1.00 85.69 683 TYR A C 1
ATOM 5581 O O . TYR A 1 683 ? -48.309 -7.703 30.386 1.00 85.69 683 TYR A O 1
ATOM 5589 N N . TYR A 1 684 ? -47.926 -9.911 30.271 1.00 82.94 684 TYR A N 1
ATOM 5590 C CA . TYR A 1 684 ? -46.953 -9.789 29.181 1.00 82.94 684 TYR A CA 1
ATOM 5591 C C . TYR A 1 684 ? -47.606 -9.413 27.846 1.00 82.94 684 TYR A C 1
ATOM 5593 O O . TYR A 1 684 ? -46.957 -8.784 27.020 1.00 82.94 684 TYR A O 1
ATOM 5601 N N . GLY A 1 685 ? -48.892 -9.718 27.661 1.00 79.56 685 GLY A N 1
ATOM 5602 C CA . GLY A 1 685 ? -49.688 -9.261 26.521 1.00 79.56 685 GLY A CA 1
ATOM 5603 C C . GLY A 1 685 ? -49.914 -7.752 26.534 1.00 79.56 685 GLY A C 1
ATOM 5604 O O . GLY A 1 685 ? -49.789 -7.119 25.499 1.00 79.56 685 GLY A O 1
ATOM 5605 N N . SER A 1 686 ? -50.146 -7.153 27.708 1.00 80.50 686 SER A N 1
ATOM 5606 C CA . SER A 1 686 ? -50.259 -5.692 27.853 1.00 80.50 686 SER A CA 1
ATOM 5607 C C . SER A 1 686 ? -48.933 -4.945 27.642 1.00 80.50 686 SER A C 1
ATOM 5609 O O . SER A 1 686 ? -48.921 -3.733 27.439 1.00 80.50 686 SER A O 1
ATOM 5611 N N . LEU A 1 687 ? -47.810 -5.668 27.719 1.00 75.81 687 LEU A N 1
ATOM 5612 C CA . LEU A 1 687 ? -46.451 -5.157 27.522 1.00 75.81 687 LEU A CA 1
ATOM 5613 C C . LEU A 1 687 ? -45.918 -5.376 26.097 1.00 75.81 687 LEU A C 1
ATOM 5615 O O . LEU A 1 687 ? -44.835 -4.872 25.785 1.00 75.81 687 LEU A O 1
ATOM 5619 N N . ALA A 1 688 ? -46.604 -6.178 25.279 1.00 65.19 688 ALA A N 1
ATOM 5620 C CA . ALA A 1 688 ? -46.271 -6.445 23.880 1.00 65.19 688 ALA A CA 1
ATOM 5621 C C . ALA A 1 688 ? -46.949 -5.411 22.972 1.00 65.19 688 ALA A C 1
ATOM 5623 O O . ALA A 1 688 ? -46.277 -4.925 22.029 1.00 65.19 688 ALA A O 1
#

Sequence (688 aa):
MFIHDFLEKEKRAILQRRKSGVYRSQMNINRKTFVLGVGLLNVALGTILAFTYARLHQVTIEYPQRGTLSYSLDIKRSAEYNMYIQLSGFYQTYLKYAKSISISQLKGEATEDIRSCDPLSRDASKIIYPCGLIANSLFQDGFRIENQALDVDNITWPSEKSLIKPTRYRFEQITAPPLWTPYTEVPDLSRNYWLANWLTLAPFPSFRKLYGKVFLEKGRHMLNIESSYPFGSKAVVFSEPSWAGTKNLFLCSVMILAGVLISAFSFVTVDFLTKIGYREGAATMCLSPEECSALACFNLKEYARVYSSLRCSHFEPDALVFCTCHKSSLIFLRNYSLLIKSPDIADVKCHVEEKDEFLLYLEAIVRKNDQDTLRSAIGKNELFWEAYELLEDVVEAATPAGRRLHNIFRMFLFCNRHKKTQFEIDLSHPNLAAAALYNLKEYRKSEEIFEGIVASSVFDIDYIDLYSNILYLNKDARLGLLAQRMLKINSYRPETHVTIGNYYSLKKDHAKAIEYFQKAADLGPRHAISYTLIGHEYMELKDVANAIKFYTKSIRVNEHDYRAWFGMAQAYSSLKMYEYALIFFRRSVDMRPEDGFLWLNMGQAYSKLKRDDALKCFLRAVSLNEVEGLLHAADFHKSMKKYTDAVRFYEKYVHRRGREHKRISAFLNEYFAKVGNKKKAEYYGSLA

Foldseek 3Di:
DVVVVVVVVVVVCVVVVVPDDDPDDPDDPVVLVVLLVLLVVLQVVLVVLVVVLVPWDKDKFWDDQADKDKDWDAFAAFAKWFKKKKFAQAACPDPLQLQQFDLCLQQQHDDPPRVSNPPFQDDPQAGEVRGHDLQLLQDDKDKDKPPKDFALQPQADPVLLNSGAQHPDAPVRYWYRPNDDTDPGRDRCSRVSSSSQSNPGDNDNIDIGGRGMIGDHRGIMMMMIGHNRNDGTIMMMIIHDDPVDHNDSPSSVVSSVSSVVSNVVSVVVVVVVVVVVDDPPPPPVVDDPVSVLVVLVVDPPVLVVVQVVLDDPPDDDPDDEQDPPDPPSSSVSNNVVSCVVDVPDPDHDYPDPDDALVSLVVVCVSVPNPPVSLVVSCVRPVPPVVSVVSNPPDLPDDDPVSVVVVVVVVCVVVVQPDPDDDDDQDCPPLLVSLVSCLVVVVLVVSLVSVVVCVVPDLADQPNVLSNLVSCLVVLHPVLVVLLVSLCVRDPLALSSLSSVLSVCVSVVVLVSSLVSLVSSCVSPVLPLVSLLSNLVSCVVVVVLVSSLVSLVSSCVSPVLDLSSLQSNLVSCVVVVVLVVSLVSLVSSCVRPVLALVSLQVSLVSVLSVLHPVSLVSLVSSVVSVNLCSLVVNLVSCVVVVVNVVSLVSLVVSCVVPDLDCLPSLCVQLVVCVVVVNNVSNVVSVVSD